Protein AF-A0A969GPU6-F1 (afdb_monomer_lite)

Secondary structure (DSSP, 8-state):
-TTSSHHHHHHHHHHHHHHHHHHTT----PPPPEEEEEEE-GGGHHHHHHHHHHHHHH-TTEEEEEEES-HHHHHHHHHTTSSSEEE--SPPPPTTTTS--PPPTTPPPPSBTTB------------PPPTTS--TT--HHHHHHHHSPPPP--TT-SS-BEEEEE---TT--HHHHHHHHHHHTT-BEEEEE---BTTBPPHHHHHTTSTT--S---HHHHHHHHHHHSEEEEEPPTTSSHHHHHHHHHHHHTT----HHHHHHHHHHHHHTT--SEEEEEEEESTTSSB-SHHHHHHHHHHHHHHHHHTT-EEEEEEEE-SS-SSSS-SHHHHHHHHHHHHTTS--SHHHHHHHHHHHHHHHHHHHHHS-S------HHHHHHHTT-PPPPTTGGGSS--S------------

Sequence (415 aa):
MLRLLRPVYWLVLLCALLTLSACAQAVVATPVPTTIIIAGATSMRPVLLELTEAFSSAHPNVVFSLRGGGSSIGLQRVESGAINLAATTEFAADPAEESGAATRAGTPLPVSPKLVAAPLGLDGIAVIVNAANPTPELSITQLRDIYSGRVLDWPDLDGPVLDKHSTGGVGDCVSLVLAPALAACGAYVPMISGRGLGHTGGTLDKLEAIPGVGTDLGEDRFRATVRDVGCAIVSASADIAPADKRLYAIRDVTSTVDSLDLITASILSKKLAGGLEALVLDVKIGSGAFMKDMAQAEALAEALVGTANAAGCKTTAVISDMNQPLALSLGNALEVAEVMRVLRGETGGPLLDLSVALGGVLRGGHDAVLNGCAAQGGGAGDFLSAVGFDPLPAERRRGQGGGSLQRGLPAVRRR

Structure (mmCIF, N/CA/C/O backbone):
data_AF-A0A969GPU6-F1
#
_entry.id   AF-A0A969GPU6-F1
#
loop_
_atom_site.group_PDB
_atom_site.id
_atom_site.type_symbol
_atom_site.label_atom_id
_atom_site.label_alt_id
_atom_site.label_comp_id
_atom_site.label_asym_id
_atom_site.label_entity_id
_atom_site.label_seq_id
_atom_site.pdbx_PDB_ins_code
_atom_site.Cartn_x
_atom_site.Cartn_y
_atom_site.Cartn_z
_atom_site.occupancy
_atom_site.B_iso_or_equiv
_atom_site.auth_seq_id
_atom_site.auth_comp_id
_atom_site.auth_asym_id
_atom_site.auth_atom_id
_atom_site.pdbx_PDB_model_num
ATOM 1 N N . MET A 1 1 ? -43.643 15.265 102.684 1.00 54.78 1 MET A N 1
ATOM 2 C CA . MET A 1 1 ? -43.946 14.394 101.521 1.00 54.78 1 MET A CA 1
ATOM 3 C C . MET A 1 1 ? -42.965 14.518 100.345 1.00 54.78 1 MET A C 1
ATOM 5 O O . MET A 1 1 ? -42.710 13.501 99.722 1.00 54.78 1 MET A O 1
ATOM 9 N N . LEU A 1 2 ? -42.334 15.670 100.053 1.00 54.97 2 LEU A N 1
ATOM 10 C CA . LEU A 1 2 ? -41.465 15.816 98.860 1.00 54.97 2 LEU A CA 1
ATOM 11 C C . LEU A 1 2 ? -40.066 15.146 98.901 1.00 54.97 2 LEU A C 1
ATOM 13 O O . LEU A 1 2 ? -39.420 15.050 97.861 1.00 54.97 2 LEU A O 1
ATOM 17 N N . ARG A 1 3 ? -39.568 14.664 100.051 1.00 56.31 3 ARG A N 1
ATOM 18 C CA . ARG A 1 3 ? -38.236 14.012 100.132 1.00 56.31 3 ARG A CA 1
ATOM 19 C C . ARG A 1 3 ? -38.222 12.528 99.732 1.00 56.31 3 ARG A C 1
ATOM 21 O O . ARG A 1 3 ? -37.160 12.030 99.386 1.00 56.31 3 ARG A O 1
ATOM 28 N N . LEU A 1 4 ? -39.374 11.851 99.720 1.00 58.56 4 LEU A N 1
ATOM 29 C CA . LEU A 1 4 ? -39.481 10.417 99.395 1.00 58.56 4 LEU A CA 1
ATOM 30 C C . LEU A 1 4 ? -39.713 10.121 97.900 1.00 58.56 4 LEU A C 1
ATOM 32 O O . LEU A 1 4 ? -39.511 8.992 97.473 1.00 58.56 4 LEU A O 1
ATOM 36 N N . LEU A 1 5 ? -40.079 11.122 97.090 1.00 58.00 5 LEU A N 1
ATOM 37 C CA . LEU A 1 5 ? -40.383 10.948 95.656 1.00 58.00 5 LEU A CA 1
ATOM 38 C C . LEU A 1 5 ? -39.184 11.198 94.724 1.00 58.00 5 LEU A C 1
ATOM 40 O O . LEU A 1 5 ? -39.195 10.771 93.573 1.00 58.00 5 LEU A O 1
ATOM 44 N N . ARG A 1 6 ? -38.121 11.849 95.217 1.00 65.62 6 ARG A N 1
ATOM 45 C CA . ARG A 1 6 ? -36.887 12.107 94.452 1.00 65.62 6 ARG A CA 1
ATOM 46 C C . ARG A 1 6 ? -36.186 10.845 93.923 1.00 65.62 6 ARG A C 1
ATOM 48 O O . ARG A 1 6 ? -35.833 10.862 92.748 1.00 65.62 6 ARG A O 1
ATOM 55 N N . PRO A 1 7 ? -35.976 9.767 94.706 1.00 70.88 7 PRO A N 1
ATOM 56 C CA . PRO A 1 7 ? -35.278 8.587 94.191 1.00 70.88 7 PRO A CA 1
ATOM 57 C C . PRO A 1 7 ? -36.091 7.850 93.120 1.00 70.88 7 PRO A C 1
ATOM 59 O O . PRO A 1 7 ? -35.514 7.351 92.161 1.00 70.88 7 PRO A O 1
ATOM 62 N N . VAL A 1 8 ? -37.425 7.856 93.223 1.00 77.31 8 VAL A N 1
ATOM 63 C CA . VAL A 1 8 ? -38.317 7.256 92.217 1.00 77.31 8 VAL A CA 1
ATOM 64 C C . VAL A 1 8 ? -38.250 8.032 90.903 1.00 77.31 8 VAL A C 1
ATOM 66 O O . VAL A 1 8 ? -38.155 7.430 89.840 1.00 77.31 8 VAL A O 1
ATOM 69 N N . TYR A 1 9 ? -38.218 9.366 90.967 1.00 76.75 9 TYR A N 1
ATOM 70 C CA . TYR A 1 9 ? -38.103 10.205 89.774 1.00 76.75 9 TYR A CA 1
ATOM 71 C C . TYR A 1 9 ? -36.776 9.980 89.039 1.00 76.75 9 TYR A C 1
ATOM 73 O O . TYR A 1 9 ? -36.769 9.833 87.822 1.00 76.75 9 TYR A O 1
ATOM 81 N N . TRP A 1 10 ? -35.664 9.878 89.777 1.00 79.50 10 TRP A N 1
ATOM 82 C CA . TRP A 1 10 ? -34.353 9.559 89.201 1.00 79.50 10 TRP A CA 1
ATOM 83 C C . TRP A 1 10 ? -34.292 8.145 88.622 1.00 79.50 10 TRP A C 1
ATOM 85 O O . TRP A 1 10 ? -33.690 7.960 87.570 1.00 79.50 10 TRP A O 1
ATOM 95 N N . LEU A 1 11 ? -34.951 7.168 89.251 1.00 81.12 11 LEU A N 1
ATOM 96 C CA . LEU A 1 11 ? -35.025 5.801 88.736 1.00 81.12 11 LEU A CA 1
ATOM 97 C C . LEU A 1 11 ? -35.820 5.730 87.424 1.00 81.12 11 LEU A C 1
ATOM 99 O O . LEU A 1 11 ? -35.391 5.066 86.485 1.00 81.12 11 LEU A O 1
ATOM 103 N N . VAL A 1 12 ? -36.943 6.449 87.335 1.00 81.75 12 VAL A N 1
ATOM 104 C CA . VAL A 1 12 ? -37.762 6.527 86.114 1.00 81.75 12 VAL A CA 1
ATOM 105 C C . VAL A 1 12 ? -37.008 7.250 84.998 1.00 81.75 12 VAL A C 1
ATOM 107 O O . VAL A 1 12 ? -37.023 6.785 83.863 1.00 81.75 12 VAL A O 1
ATOM 110 N N . LEU A 1 13 ? -36.293 8.335 85.312 1.00 80.81 13 LEU A N 1
ATOM 111 C CA . LEU A 1 13 ? -35.467 9.055 84.337 1.00 80.81 13 LEU A CA 1
ATOM 112 C C . LEU A 1 13 ? -34.299 8.198 83.836 1.00 80.81 13 LEU A C 1
ATOM 114 O O . LEU A 1 13 ? -34.022 8.193 82.641 1.00 80.81 13 LEU A O 1
ATOM 118 N N . LEU A 1 14 ? -33.657 7.435 84.726 1.00 81.19 14 LEU A N 1
ATOM 119 C CA . LEU A 1 14 ? -32.595 6.497 84.368 1.00 81.19 14 LEU A CA 1
ATOM 120 C C . LEU A 1 14 ? -33.134 5.361 83.489 1.00 81.19 14 LEU A C 1
ATOM 122 O O . LEU A 1 14 ? -32.524 5.036 82.477 1.00 81.19 14 LEU A O 1
ATOM 126 N N . CYS A 1 15 ? -34.297 4.797 83.830 1.00 79.25 15 CYS A N 1
ATOM 127 C CA . CYS A 1 15 ? -34.949 3.777 83.009 1.00 79.25 15 CYS A CA 1
ATOM 128 C C . CYS A 1 15 ? -35.332 4.333 81.632 1.00 79.25 15 CYS A C 1
ATOM 130 O O . CYS A 1 15 ? -35.065 3.677 80.632 1.00 79.25 15 CYS A O 1
ATOM 132 N N . ALA A 1 16 ? -35.868 5.556 81.559 1.00 77.19 16 ALA A N 1
ATOM 133 C CA . ALA A 1 16 ? -36.197 6.215 80.296 1.00 77.19 16 ALA A CA 1
ATOM 134 C C . ALA A 1 16 ? -34.945 6.457 79.428 1.00 77.19 16 ALA A C 1
ATOM 136 O O . ALA A 1 16 ? -34.950 6.141 78.237 1.00 77.19 16 ALA A O 1
ATOM 137 N N . LEU A 1 17 ? -33.847 6.936 80.026 1.00 75.00 17 LEU A N 1
ATOM 138 C CA . LEU A 1 17 ? -32.549 7.115 79.359 1.00 75.00 17 LEU A CA 1
ATOM 139 C C . LEU A 1 17 ? -31.959 5.788 78.864 1.00 75.00 17 LEU A C 1
ATOM 141 O O . LEU A 1 17 ? -31.461 5.725 77.741 1.00 75.00 17 LEU A O 1
ATOM 145 N N . LEU A 1 18 ? -32.065 4.718 79.655 1.00 72.50 18 LEU A N 1
ATOM 146 C CA . LEU A 1 18 ? -31.618 3.380 79.264 1.00 72.50 18 LEU A CA 1
ATOM 147 C C . LEU A 1 18 ? -32.473 2.806 78.123 1.00 72.50 18 LEU A C 1
ATOM 149 O O . LEU A 1 18 ? -31.922 2.227 77.190 1.00 72.50 18 LEU A O 1
ATOM 153 N N . THR A 1 19 ? -33.793 3.029 78.126 1.00 66.88 19 THR A N 1
ATOM 154 C CA . THR A 1 19 ? -34.671 2.607 77.018 1.00 66.88 19 THR A CA 1
ATOM 155 C C . THR A 1 19 ? -34.438 3.404 75.732 1.00 66.88 19 THR A C 1
ATOM 157 O O . THR A 1 19 ? -34.480 2.831 74.644 1.00 66.88 19 THR A O 1
ATOM 160 N N . LEU A 1 20 ? -34.120 4.700 75.835 1.00 63.56 20 LEU A N 1
ATOM 161 C CA . LEU A 1 20 ? -33.759 5.543 74.689 1.00 63.56 20 LEU A CA 1
ATOM 162 C C . LEU A 1 20 ? -32.389 5.157 74.111 1.00 63.56 20 LEU A C 1
ATOM 164 O O . LEU A 1 20 ? -32.222 5.139 72.895 1.00 63.56 20 LEU A O 1
ATOM 168 N N . SER A 1 21 ? -31.432 4.778 74.963 1.00 62.47 21 SER A N 1
ATOM 169 C CA . SER A 1 21 ? -30.121 4.288 74.525 1.00 62.47 21 SER A CA 1
ATOM 170 C C . SER A 1 21 ? -30.203 2.899 73.877 1.00 62.47 21 SER A C 1
ATOM 172 O O . SER A 1 21 ? -29.479 2.639 72.918 1.00 62.47 21 SER A O 1
ATOM 174 N N . ALA A 1 22 ? -31.130 2.042 74.324 1.00 56.66 22 ALA A N 1
ATOM 175 C CA . ALA A 1 22 ? -31.370 0.723 73.733 1.00 56.66 22 ALA A CA 1
ATOM 176 C C . ALA A 1 22 ? -32.047 0.779 72.347 1.00 56.66 22 ALA A C 1
ATOM 178 O O . ALA A 1 22 ? -31.863 -0.129 71.541 1.00 56.66 22 ALA A O 1
ATOM 179 N N . CYS A 1 23 ? -32.781 1.851 72.026 1.00 54.00 23 CYS A N 1
ATOM 180 C CA . CYS A 1 23 ? -33.379 2.034 70.696 1.00 54.00 23 CYS A CA 1
ATOM 181 C C . CYS A 1 23 ? -32.392 2.593 69.652 1.00 54.00 23 CYS A C 1
ATOM 183 O O . CYS A 1 23 ? -32.652 2.496 68.455 1.00 54.00 23 CYS A O 1
ATOM 185 N N . ALA A 1 24 ? -31.249 3.146 70.073 1.00 53.59 24 ALA A N 1
ATOM 186 C CA . ALA A 1 24 ? -30.254 3.737 69.172 1.00 53.59 24 ALA A CA 1
ATOM 187 C C . ALA A 1 24 ? -29.328 2.705 68.489 1.00 53.59 24 ALA A C 1
ATOM 189 O O . ALA A 1 24 ? -28.477 3.084 67.688 1.00 53.59 24 ALA A O 1
ATOM 190 N N . GLN A 1 25 ? -29.482 1.409 68.792 1.00 52.16 25 GLN A N 1
ATOM 191 C CA . GLN A 1 25 ? -28.652 0.318 68.260 1.00 52.16 25 GLN A CA 1
ATOM 192 C C . GLN A 1 25 ? -29.407 -0.636 67.323 1.00 52.16 25 GLN A C 1
ATOM 194 O O . GLN A 1 25 ? -29.003 -1.785 67.145 1.00 52.16 25 GLN A O 1
ATOM 199 N N . ALA A 1 26 ? -30.484 -0.180 66.679 1.00 49.28 26 ALA A N 1
ATOM 200 C CA . ALA A 1 26 ? -30.983 -0.883 65.504 1.00 49.28 26 ALA A CA 1
ATOM 201 C C . ALA A 1 26 ? -29.937 -0.746 64.383 1.00 49.28 26 ALA A C 1
ATOM 203 O O . ALA A 1 26 ? -29.921 0.236 63.642 1.00 49.28 26 ALA A O 1
ATOM 204 N N . VAL A 1 27 ? -29.021 -1.715 64.299 1.00 54.84 27 VAL A N 1
ATOM 205 C CA . VAL A 1 27 ? -28.105 -1.871 63.169 1.00 54.84 27 VAL A CA 1
ATOM 206 C C . VAL A 1 27 ? -28.975 -2.138 61.947 1.00 54.84 27 VAL A C 1
ATOM 208 O O . VAL A 1 27 ? -29.460 -3.249 61.742 1.00 54.84 27 VAL A O 1
ATOM 211 N N . VAL A 1 28 ? -29.227 -1.097 61.156 1.00 57.22 28 VAL A N 1
ATOM 212 C CA . VAL A 1 28 ? -29.777 -1.255 59.812 1.00 57.22 28 VAL A CA 1
ATOM 213 C C . VAL A 1 28 ? -28.755 -2.096 59.059 1.00 57.22 28 VAL A C 1
ATOM 215 O O . VAL A 1 28 ? -27.636 -1.640 58.833 1.00 57.22 28 VAL A O 1
ATOM 218 N N . ALA A 1 29 ? -29.095 -3.349 58.754 1.00 55.25 29 ALA A N 1
ATOM 219 C CA . ALA A 1 29 ? -28.234 -4.224 57.974 1.00 55.25 29 ALA A CA 1
ATOM 220 C C . ALA A 1 29 ? -27.911 -3.514 56.654 1.00 55.25 29 ALA A C 1
ATOM 222 O O . ALA A 1 29 ? -28.798 -3.304 55.825 1.00 55.25 29 ALA A O 1
ATOM 223 N N . THR A 1 30 ? -26.661 -3.083 56.478 1.00 57.91 30 THR A N 1
ATOM 224 C CA . THR A 1 30 ? -26.227 -2.501 55.210 1.00 57.91 30 THR A CA 1
ATOM 225 C C . THR A 1 30 ? -26.313 -3.600 54.154 1.00 57.91 30 THR A C 1
ATOM 227 O O . THR A 1 30 ? -25.744 -4.674 54.380 1.00 57.91 30 THR A O 1
ATOM 230 N N . PRO A 1 31 ? -27.035 -3.393 53.039 1.00 64.19 31 PRO A N 1
ATOM 231 C CA . PRO A 1 31 ? -27.153 -4.396 51.989 1.00 64.19 31 PRO A CA 1
ATOM 232 C C . PRO A 1 31 ? -25.768 -4.835 51.508 1.00 64.19 31 PRO A C 1
ATOM 234 O O . PRO A 1 31 ? -24.853 -4.017 51.424 1.00 64.19 31 PRO A O 1
ATOM 237 N N . VAL A 1 32 ? -25.607 -6.123 51.194 1.00 72.56 32 VAL A N 1
ATOM 238 C CA . VAL A 1 32 ? -24.356 -6.629 50.612 1.00 72.56 32 VAL A CA 1
ATOM 239 C C . VAL A 1 32 ? -24.081 -5.855 49.315 1.00 72.56 32 VAL A C 1
ATOM 241 O O . VAL A 1 32 ? -24.987 -5.767 48.478 1.00 72.56 32 VAL A O 1
ATOM 244 N N . PRO A 1 33 ? -22.871 -5.294 49.125 1.00 78.81 33 PRO A N 1
ATOM 245 C CA . PRO A 1 33 ? -22.551 -4.567 47.908 1.00 78.81 33 PRO A CA 1
ATOM 246 C C . PRO A 1 33 ? -22.702 -5.489 46.697 1.00 78.81 33 PRO A C 1
ATOM 248 O O . PRO A 1 33 ? -22.108 -6.566 46.644 1.00 78.81 33 PRO A O 1
ATOM 251 N N . THR A 1 34 ? -23.490 -5.075 45.712 1.00 90.25 34 THR A N 1
ATOM 252 C CA . THR A 1 34 ? -23.614 -5.782 44.437 1.00 90.25 34 THR A CA 1
ATOM 253 C C . THR A 1 34 ? -22.478 -5.338 43.526 1.00 90.25 34 THR A C 1
ATOM 255 O O . THR A 1 34 ? -22.350 -4.151 43.232 1.00 90.25 34 THR A O 1
ATOM 258 N N . THR A 1 35 ? -21.638 -6.273 43.079 1.00 92.00 35 THR A N 1
ATOM 259 C CA . THR A 1 35 ? -20.559 -5.974 42.129 1.00 92.00 35 THR A CA 1
ATOM 260 C C . THR A 1 35 ? -21.007 -6.238 40.695 1.00 92.00 35 THR A C 1
ATOM 262 O O . THR A 1 35 ? -21.427 -7.347 40.377 1.00 92.00 35 THR A O 1
ATOM 265 N N . ILE A 1 36 ? -20.869 -5.237 39.825 1.00 94.56 36 ILE A N 1
ATOM 266 C CA . ILE A 1 36 ? -21.117 -5.340 38.384 1.00 94.56 36 ILE A CA 1
ATOM 267 C C . ILE A 1 36 ? -19.776 -5.260 37.650 1.00 94.56 36 ILE A C 1
ATOM 269 O O . ILE A 1 36 ? -19.045 -4.275 37.752 1.00 94.56 36 ILE A O 1
ATOM 273 N N . ILE A 1 37 ? -19.442 -6.301 36.894 1.00 94.94 37 ILE A N 1
ATOM 274 C CA . ILE A 1 37 ? -18.227 -6.368 36.083 1.00 94.94 37 ILE A CA 1
ATOM 275 C C . ILE A 1 37 ? -18.565 -5.959 34.651 1.00 94.94 37 ILE A C 1
ATOM 277 O O . ILE A 1 37 ? -19.390 -6.600 33.997 1.00 94.94 37 ILE A O 1
ATOM 281 N N . ILE A 1 38 ? -17.887 -4.921 34.163 1.00 94.00 38 ILE A N 1
ATOM 282 C CA . ILE A 1 38 ? -17.974 -4.445 32.782 1.00 94.00 38 ILE A CA 1
ATOM 283 C C . ILE A 1 38 ? -16.643 -4.728 32.092 1.00 94.00 38 ILE A C 1
ATOM 285 O O . ILE A 1 38 ? -15.587 -4.375 32.625 1.00 94.00 38 ILE A O 1
ATOM 289 N N . ALA A 1 39 ? -16.664 -5.345 30.910 1.00 91.69 39 ALA A N 1
ATOM 290 C CA . ALA A 1 39 ? -15.455 -5.506 30.108 1.00 91.69 39 ALA A CA 1
ATOM 291 C C . ALA A 1 39 ? -15.681 -5.282 28.614 1.00 91.69 39 ALA A C 1
ATOM 293 O O . ALA A 1 39 ? -16.775 -5.513 28.114 1.00 91.69 39 ALA A O 1
ATOM 294 N N . GLY A 1 40 ? -14.636 -4.876 27.893 1.00 88.81 40 GLY A N 1
ATOM 295 C CA . GLY A 1 40 ? -14.676 -4.805 26.433 1.00 88.81 40 GLY A CA 1
ATOM 296 C C . GLY A 1 40 ? -13.853 -3.658 25.857 1.00 88.81 40 GLY A C 1
ATOM 297 O O . GLY A 1 40 ? -12.671 -3.516 26.187 1.00 88.81 40 GLY A O 1
ATOM 298 N N . ALA A 1 41 ? -14.475 -2.872 24.979 1.00 85.88 41 ALA A N 1
ATOM 299 C CA . ALA A 1 41 ? -13.888 -1.749 24.260 1.00 85.88 41 ALA A CA 1
ATOM 300 C C . ALA A 1 41 ? -13.157 -0.777 25.199 1.00 85.88 41 ALA A C 1
ATOM 302 O O . ALA A 1 41 ? -13.765 -0.082 26.015 1.00 85.88 41 ALA A O 1
ATOM 303 N N . THR A 1 42 ? -11.831 -0.699 25.064 1.00 83.88 42 THR A N 1
ATOM 304 C CA . THR A 1 42 ? -10.999 0.204 25.874 1.00 83.88 42 THR A CA 1
ATOM 305 C C . THR A 1 42 ? -11.331 1.675 25.599 1.00 83.88 42 THR A C 1
ATOM 307 O O . THR A 1 42 ? -11.258 2.494 26.513 1.00 83.88 42 THR A O 1
ATOM 310 N N . SER A 1 43 ? -11.756 1.996 24.373 1.00 79.50 43 SER A N 1
ATOM 311 C CA . SER A 1 43 ? -12.203 3.331 23.950 1.00 79.50 43 SER A CA 1
ATOM 312 C C . SER A 1 43 ? -13.394 3.854 24.757 1.00 79.50 43 SER A C 1
ATOM 314 O O . SER A 1 43 ? -13.485 5.053 24.989 1.00 79.50 43 SER A O 1
ATOM 316 N N . MET A 1 44 ? -14.263 2.973 25.264 1.00 85.19 44 MET A N 1
ATOM 317 C CA . MET A 1 44 ? -15.424 3.368 26.070 1.00 85.19 44 MET A CA 1
ATOM 318 C C . MET A 1 44 ? -15.085 3.661 27.534 1.00 85.19 44 MET A C 1
ATOM 320 O O . MET A 1 44 ? -15.942 4.134 28.280 1.00 85.19 44 MET A O 1
ATOM 324 N N . ARG A 1 45 ? -13.855 3.380 27.984 1.00 86.19 45 ARG A N 1
ATOM 325 C CA . ARG A 1 45 ? -13.473 3.504 29.398 1.00 86.19 45 ARG A CA 1
ATOM 326 C C . ARG A 1 45 ? -13.754 4.892 30.002 1.00 86.19 45 ARG A C 1
ATOM 328 O O . ARG A 1 45 ? -14.257 4.896 31.122 1.00 86.19 45 ARG A O 1
ATOM 335 N N . PRO A 1 46 ? -13.472 6.033 29.340 1.00 86.06 46 PRO A N 1
ATOM 336 C CA . PRO A 1 46 ? -13.752 7.352 29.913 1.00 86.06 46 PRO A CA 1
ATOM 337 C C . PRO A 1 46 ? -15.242 7.555 30.207 1.00 86.06 46 PRO A C 1
ATOM 339 O O . PRO A 1 46 ? -15.608 7.896 31.326 1.00 86.06 46 PRO A O 1
ATOM 342 N N . VAL A 1 47 ? -16.103 7.227 29.240 1.00 86.69 47 VAL A N 1
ATOM 343 C CA . VAL A 1 47 ? -17.563 7.339 29.381 1.00 86.69 47 VAL A CA 1
ATOM 344 C C . VAL A 1 47 ? -18.081 6.388 30.460 1.00 86.69 47 VAL A C 1
ATOM 346 O O . VAL A 1 47 ? -18.911 6.758 31.285 1.00 86.69 47 VAL A O 1
ATOM 349 N N . LEU A 1 48 ? -17.568 5.155 30.497 1.00 90.62 48 LEU A N 1
ATOM 350 C CA . LEU A 1 48 ? -17.958 4.179 31.513 1.00 90.62 48 LEU A CA 1
ATOM 351 C C . LEU A 1 48 ? -17.553 4.613 32.920 1.00 90.62 48 LEU A C 1
ATOM 353 O O . LEU A 1 48 ? -18.299 4.338 33.854 1.00 90.62 48 LEU A O 1
ATOM 357 N N . LEU A 1 49 ? -16.408 5.276 33.095 1.00 91.94 49 LEU A N 1
ATOM 358 C CA . LEU A 1 49 ? -16.012 5.816 34.396 1.00 91.94 49 LEU A CA 1
ATOM 359 C C . LEU A 1 49 ? -17.037 6.840 34.889 1.00 91.94 49 LEU A C 1
ATOM 361 O O . LEU A 1 49 ? -17.556 6.669 35.986 1.00 91.94 49 LEU A O 1
ATOM 365 N N . GLU A 1 50 ? -17.406 7.814 34.056 1.00 91.38 50 GLU A N 1
ATOM 366 C CA . GLU A 1 50 ? -18.402 8.831 34.421 1.00 91.38 50 GLU A CA 1
ATOM 367 C C . GLU A 1 50 ? -19.778 8.218 34.722 1.00 91.38 50 GLU A C 1
ATOM 369 O O . GLU A 1 50 ? -20.400 8.532 35.738 1.00 91.38 50 GLU A O 1
ATOM 374 N N . LEU A 1 51 ? -20.247 7.291 33.878 1.00 90.81 51 LEU A N 1
ATOM 375 C CA . LEU A 1 51 ? -21.540 6.628 34.069 1.00 90.81 51 LEU A CA 1
ATOM 376 C C . LEU A 1 51 ? -21.574 5.778 35.342 1.00 90.81 51 LEU A C 1
ATOM 378 O O . LEU A 1 51 ? -22.554 5.811 36.088 1.00 90.81 51 LEU A O 1
ATOM 382 N N . THR A 1 52 ? -20.516 5.004 35.590 1.00 93.31 52 THR A N 1
ATOM 383 C CA . THR A 1 52 ? -20.445 4.142 36.776 1.00 93.31 52 THR A CA 1
ATOM 384 C C . THR A 1 52 ? -20.290 4.952 38.057 1.00 93.31 52 THR A C 1
ATOM 386 O O . THR A 1 52 ? -20.924 4.613 39.053 1.00 93.31 52 THR A O 1
ATOM 389 N N . GLU A 1 53 ? -19.546 6.059 38.032 1.00 92.44 53 GLU A N 1
ATOM 390 C CA . GLU A 1 53 ? -19.432 6.988 39.159 1.00 92.44 53 GLU A CA 1
ATOM 391 C C . GLU A 1 53 ? -20.772 7.665 39.482 1.00 92.44 53 GLU A C 1
ATOM 393 O O . GLU A 1 53 ? -21.206 7.667 40.640 1.00 92.44 53 GLU A O 1
ATOM 398 N N . ALA A 1 54 ? -21.472 8.175 38.464 1.00 92.56 54 ALA A N 1
ATOM 399 C CA . ALA A 1 54 ? -22.794 8.773 38.630 1.00 92.56 54 ALA A CA 1
ATOM 400 C C . ALA A 1 54 ? -23.807 7.761 39.192 1.00 92.56 54 ALA A C 1
ATOM 402 O O . ALA A 1 54 ? -24.562 8.075 40.116 1.00 92.56 54 ALA A O 1
ATOM 403 N N . PHE A 1 55 ? -23.790 6.523 38.686 1.00 93.00 55 PHE A N 1
ATOM 404 C CA . PHE A 1 55 ? -24.684 5.469 39.158 1.00 93.00 55 PHE A CA 1
ATOM 405 C C . PHE A 1 55 ? -24.366 5.044 40.594 1.00 93.00 55 PHE A C 1
ATOM 407 O O . PHE A 1 55 ? -25.273 4.968 41.419 1.00 93.00 55 PHE A O 1
ATOM 414 N N . SER A 1 56 ? -23.094 4.805 40.926 1.00 91.81 56 SER A N 1
ATOM 415 C CA . SER A 1 56 ? -22.681 4.452 42.291 1.00 91.81 56 SER A CA 1
ATOM 416 C C . SER A 1 56 ? -22.967 5.572 43.296 1.00 91.81 56 SER A C 1
ATOM 418 O O . SER A 1 56 ? -23.292 5.283 44.445 1.00 91.81 56 SER A O 1
ATOM 420 N N . SER A 1 57 ? -22.928 6.840 42.873 1.00 91.25 57 SER A N 1
ATOM 421 C CA . SER A 1 57 ? -23.309 7.978 43.722 1.00 91.25 57 SER A CA 1
ATOM 422 C C . SER A 1 57 ? -24.800 7.963 44.082 1.00 91.25 57 SER A C 1
ATOM 424 O O . SER A 1 57 ? -25.165 8.234 45.225 1.00 91.25 57 SER A O 1
ATOM 426 N N . ALA A 1 58 ? -25.668 7.604 43.130 1.00 92.06 58 ALA A N 1
ATOM 427 C CA . ALA A 1 58 ? -27.104 7.433 43.370 1.00 92.06 58 ALA A CA 1
ATOM 428 C C . ALA A 1 58 ? -27.441 6.100 44.070 1.00 92.06 58 ALA A C 1
ATOM 430 O O . ALA A 1 58 ? -28.471 5.983 44.740 1.00 92.06 58 ALA A O 1
ATOM 431 N N . HIS A 1 59 ? -26.568 5.098 43.937 1.00 92.38 59 HIS A N 1
ATOM 432 C CA . HIS A 1 59 ? -26.757 3.740 44.439 1.00 92.38 59 HIS A CA 1
ATOM 433 C C . HIS A 1 59 ? -25.502 3.230 45.176 1.00 92.38 59 HIS A C 1
ATOM 435 O O . HIS A 1 59 ? -24.764 2.404 44.635 1.00 92.38 59 HIS A O 1
ATOM 441 N N . PRO A 1 60 ? -25.289 3.630 46.448 1.00 87.75 60 PRO A N 1
ATOM 442 C CA . PRO A 1 60 ? -24.054 3.336 47.192 1.00 87.75 60 PRO A CA 1
ATOM 443 C C . PRO A 1 60 ? -23.754 1.845 47.405 1.00 87.75 60 PRO A C 1
ATOM 445 O O . PRO A 1 60 ? -22.623 1.471 47.698 1.00 87.75 60 PRO A O 1
ATOM 448 N N . ASN A 1 61 ? -24.764 0.981 47.260 1.00 90.50 61 ASN A N 1
ATOM 449 C CA . ASN A 1 61 ? -24.619 -0.470 47.390 1.00 90.50 61 ASN A CA 1
ATOM 450 C C . ASN A 1 61 ? -24.209 -1.158 46.076 1.00 90.50 61 ASN A C 1
ATOM 452 O O . ASN A 1 61 ? -24.163 -2.385 46.036 1.00 90.50 61 ASN A O 1
ATOM 456 N N . VAL A 1 62 ? -23.950 -0.415 44.997 1.00 92.75 62 VAL A N 1
ATOM 457 C CA . VAL A 1 62 ? -23.522 -0.968 43.705 1.00 92.75 62 VAL A CA 1
ATOM 458 C C . VAL A 1 62 ? -22.097 -0.523 43.405 1.00 92.75 62 VAL A C 1
ATOM 460 O O . VAL A 1 62 ? -21.794 0.669 43.375 1.00 92.75 62 VAL A O 1
ATOM 463 N N . VAL A 1 63 ? -21.220 -1.497 43.163 1.00 91.00 63 VAL A N 1
ATOM 464 C CA . VAL A 1 63 ? -19.796 -1.287 42.881 1.00 91.00 63 VAL A CA 1
ATOM 465 C C . VAL A 1 63 ? -19.474 -1.814 41.489 1.00 91.00 63 VAL A C 1
ATOM 467 O O . VAL A 1 63 ? -19.848 -2.935 41.148 1.00 91.00 63 VAL A O 1
ATOM 470 N N . PHE A 1 64 ? -18.739 -1.042 40.692 1.00 94.19 64 PHE A N 1
ATOM 471 C CA . PHE A 1 64 ? -18.351 -1.440 39.338 1.00 94.19 64 PHE A CA 1
ATOM 472 C C . PHE A 1 64 ? -16.887 -1.884 39.251 1.00 94.19 64 PHE A C 1
ATOM 474 O O . PHE A 1 64 ? -16.006 -1.326 39.901 1.00 94.19 64 PHE A O 1
ATOM 481 N N . SER A 1 65 ? -16.613 -2.876 38.401 1.00 93.44 65 SER A N 1
ATOM 482 C CA . SER A 1 65 ? -15.260 -3.292 38.017 1.00 93.44 65 SER A CA 1
ATOM 483 C C . SER A 1 65 ? -15.105 -3.187 36.502 1.00 93.44 65 SER A C 1
ATOM 485 O O . SER A 1 65 ? -15.698 -3.973 35.766 1.00 93.44 65 SER A O 1
ATOM 487 N N . LEU A 1 66 ? -14.307 -2.221 36.038 1.00 92.88 66 LEU A N 1
ATOM 488 C CA . LEU A 1 66 ? -14.057 -1.982 34.613 1.00 92.88 66 LEU A CA 1
ATOM 489 C C . LEU A 1 66 ? -12.797 -2.717 34.137 1.00 92.88 66 LEU A C 1
ATOM 491 O O . LEU A 1 66 ? -11.705 -2.510 34.675 1.00 92.88 66 LEU A O 1
ATOM 495 N N . ARG A 1 67 ? -12.921 -3.535 33.089 1.00 90.19 67 ARG A N 1
ATOM 496 C CA . ARG A 1 67 ? -11.818 -4.304 32.488 1.00 90.19 67 ARG A CA 1
ATOM 497 C C . ARG A 1 67 ? -11.696 -4.001 30.991 1.00 90.19 67 ARG A C 1
ATOM 499 O O . ARG A 1 67 ? -12.684 -3.994 30.270 1.00 90.19 67 ARG A O 1
ATOM 506 N N . GLY A 1 68 ? -10.480 -3.761 30.508 1.00 82.25 68 GLY A N 1
ATOM 507 C CA . GLY A 1 68 ? -10.226 -3.658 29.065 1.00 82.25 68 GLY A CA 1
ATOM 508 C C . GLY A 1 68 ? -10.205 -5.031 28.383 1.00 82.25 68 GLY A C 1
ATOM 509 O O . GLY A 1 68 ? -10.320 -6.070 29.043 1.00 82.25 68 GLY A O 1
ATOM 510 N N . GLY A 1 69 ? -10.014 -5.035 27.065 1.00 78.25 69 GLY A N 1
ATOM 511 C CA . GLY A 1 69 ? -9.836 -6.266 26.287 1.00 78.25 69 GLY A CA 1
ATOM 512 C C . GLY A 1 69 ? -10.324 -6.203 24.840 1.00 78.25 69 GLY A C 1
ATOM 513 O O . GLY A 1 69 ? -10.039 -7.125 24.094 1.00 78.25 69 GLY A O 1
ATOM 514 N N . GLY A 1 70 ? -11.020 -5.139 24.432 1.00 79.56 70 GLY A N 1
ATOM 515 C CA . GLY A 1 70 ? -11.593 -5.013 23.085 1.00 79.56 70 GLY A CA 1
ATOM 516 C C . GLY A 1 70 ? -13.039 -5.514 22.999 1.00 79.56 70 GLY A C 1
ATOM 517 O O . GLY A 1 70 ? -13.471 -6.326 23.821 1.00 79.56 70 GLY A O 1
ATOM 518 N N . SER A 1 71 ? -13.793 -4.990 22.028 1.00 79.44 71 SER A N 1
ATOM 519 C CA . SER A 1 71 ? -15.239 -5.213 21.856 1.00 79.44 71 SER A CA 1
ATOM 520 C C . SER A 1 71 ? -15.595 -6.697 21.750 1.00 79.44 71 SER A C 1
ATOM 522 O O . SER A 1 71 ? -16.394 -7.194 22.544 1.00 79.44 71 SER A O 1
ATOM 524 N N . SER A 1 72 ? -14.915 -7.439 20.873 1.00 77.25 72 SER A N 1
ATOM 525 C CA . SER A 1 72 ? -15.194 -8.860 20.630 1.00 77.25 72 SER A CA 1
ATOM 526 C C . SER A 1 72 ? -14.903 -9.741 21.859 1.00 77.25 72 SER A C 1
ATOM 528 O O . SER A 1 72 ? -15.684 -10.634 22.189 1.00 77.25 72 SER A O 1
ATOM 530 N N . ILE A 1 73 ? -13.834 -9.447 22.617 1.00 78.00 73 ILE A N 1
ATOM 531 C CA . ILE A 1 73 ? -13.538 -10.143 23.887 1.00 78.00 73 ILE A CA 1
ATOM 532 C C . ILE A 1 73 ? -14.605 -9.825 24.945 1.00 78.00 73 ILE A C 1
ATOM 534 O O . ILE A 1 73 ? -14.980 -10.699 25.730 1.00 78.00 73 ILE A O 1
ATOM 538 N N . GLY A 1 74 ? -15.093 -8.582 24.985 1.00 85.12 74 GLY A N 1
ATOM 539 C CA . GLY A 1 74 ? -16.201 -8.179 25.850 1.00 85.12 74 GLY A CA 1
ATOM 540 C C . GLY A 1 74 ? -17.470 -8.977 25.553 1.00 85.12 74 GLY A C 1
ATOM 541 O O . GLY A 1 74 ? -18.034 -9.581 26.466 1.00 85.12 74 GLY A O 1
ATOM 542 N N . LEU A 1 75 ? -17.860 -9.044 24.276 1.00 85.12 75 LEU A N 1
ATOM 543 C CA . LEU A 1 75 ? -19.021 -9.803 23.804 1.00 85.12 75 LEU A CA 1
ATOM 544 C C . LEU A 1 75 ? -18.922 -11.289 24.180 1.00 85.12 75 LEU A C 1
ATOM 546 O O . LEU A 1 75 ? -19.800 -11.814 24.860 1.00 85.12 75 LEU A O 1
ATOM 550 N N . GLN A 1 76 ? -17.801 -11.946 23.875 1.00 82.44 76 GLN A N 1
ATOM 551 C CA . GLN A 1 76 ? -17.596 -13.356 24.226 1.00 82.44 76 GLN A CA 1
ATOM 552 C C . GLN A 1 76 ? -17.709 -13.618 25.743 1.00 82.44 76 GLN A C 1
ATOM 554 O O . GLN A 1 76 ? -18.232 -14.642 26.198 1.00 82.44 76 GLN A O 1
ATOM 559 N N . ARG A 1 77 ? -17.209 -12.690 26.567 1.00 88.12 77 ARG A N 1
ATOM 560 C CA . ARG A 1 77 ? -17.244 -12.816 28.030 1.00 88.12 77 ARG A CA 1
ATOM 561 C C . ARG A 1 77 ? -18.636 -12.600 28.612 1.00 88.12 77 ARG A C 1
ATOM 563 O O . ARG A 1 77 ? -18.964 -13.263 29.594 1.00 88.12 77 ARG A O 1
ATOM 570 N N . VAL A 1 78 ? -19.440 -11.694 28.051 1.00 89.88 78 VAL A N 1
ATOM 571 C CA . VAL A 1 78 ? -20.819 -11.506 28.528 1.00 89.88 78 VAL A CA 1
ATOM 572 C C . VAL A 1 78 ? -21.705 -12.672 28.088 1.00 89.88 78 VAL A C 1
ATOM 574 O O . VAL A 1 78 ? -22.505 -13.151 28.884 1.00 89.88 78 VAL A O 1
ATOM 577 N N . GLU A 1 79 ? -21.490 -13.228 26.890 1.00 85.62 79 GLU A N 1
ATOM 578 C CA . GLU A 1 79 ? -22.225 -14.413 26.420 1.00 85.62 79 GLU A CA 1
ATOM 579 C C . GLU A 1 79 ? -21.947 -15.667 27.251 1.00 85.62 79 GLU A C 1
ATOM 581 O O . GLU A 1 79 ? -22.851 -16.463 27.508 1.00 85.62 79 GLU A O 1
ATOM 586 N N . SER A 1 80 ? -20.704 -15.834 27.706 1.00 88.38 80 SER A N 1
ATOM 587 C CA . SER A 1 80 ? -20.314 -16.929 28.603 1.00 88.38 80 SER A CA 1
ATOM 588 C C . SER A 1 80 ? -20.709 -16.700 30.068 1.00 88.38 80 SER A C 1
ATOM 590 O O . SER A 1 80 ? -20.505 -17.587 30.896 1.00 88.38 80 SER A O 1
ATOM 592 N N . GLY A 1 81 ? -21.267 -15.532 30.410 1.00 89.44 81 GLY A N 1
ATOM 593 C CA . GLY A 1 81 ? -21.632 -15.162 31.781 1.00 89.44 81 GLY A CA 1
ATOM 594 C C . GLY A 1 81 ? -20.440 -14.847 32.693 1.00 89.44 81 GLY A C 1
ATOM 595 O O . GLY A 1 81 ? -20.604 -14.755 33.907 1.00 89.44 81 GLY A O 1
ATOM 596 N N . ALA A 1 82 ? -19.235 -14.678 32.137 1.00 90.38 82 ALA A N 1
ATOM 597 C CA . ALA A 1 82 ? -18.025 -14.354 32.898 1.00 90.38 82 ALA A CA 1
ATOM 598 C C . ALA A 1 82 ? -17.989 -12.893 33.391 1.00 90.38 82 ALA A C 1
ATOM 600 O O . ALA A 1 82 ? -17.213 -12.555 34.288 1.00 90.38 82 ALA A O 1
ATOM 601 N N . ILE A 1 83 ? -18.800 -12.022 32.787 1.00 93.62 83 ILE A N 1
ATOM 602 C CA . ILE A 1 83 ? -19.005 -10.618 33.165 1.00 93.62 83 ILE A CA 1
ATOM 603 C C . ILE A 1 83 ? -20.496 -10.275 33.081 1.00 93.62 83 ILE A C 1
ATOM 605 O O . ILE A 1 83 ? -21.274 -11.018 32.488 1.00 93.62 83 ILE A O 1
ATOM 609 N N . ASN A 1 84 ? -20.888 -9.132 33.644 1.00 93.50 84 ASN A N 1
ATOM 610 C CA . ASN A 1 84 ? -22.281 -8.690 33.653 1.00 93.50 84 ASN A CA 1
ATOM 611 C C . ASN A 1 84 ? -22.639 -7.854 32.421 1.00 93.50 84 ASN A C 1
ATOM 613 O O . ASN A 1 84 ? -23.741 -7.988 31.902 1.00 93.50 84 ASN A O 1
ATOM 617 N N . LEU A 1 85 ? -21.728 -6.983 31.975 1.00 92.56 85 LEU A N 1
ATOM 618 C CA . LEU A 1 85 ? -21.952 -6.066 30.857 1.00 92.56 85 LEU A CA 1
ATOM 619 C C . LEU A 1 85 ? -20.748 -6.074 29.913 1.00 92.56 85 LEU A C 1
ATOM 621 O O . LEU A 1 85 ? -19.601 -6.011 30.362 1.00 92.56 85 LEU A O 1
ATOM 625 N N . ALA A 1 86 ? -21.011 -6.096 28.608 1.00 90.44 86 ALA A N 1
ATOM 626 C CA . ALA A 1 86 ? -19.994 -5.857 27.593 1.00 90.44 86 ALA A CA 1
ATOM 627 C C . ALA A 1 86 ? -20.042 -4.403 27.118 1.00 90.44 86 ALA A C 1
ATOM 629 O O . ALA A 1 86 ? -21.108 -3.889 26.789 1.00 90.44 86 ALA A O 1
ATOM 630 N N . ALA A 1 87 ? -18.880 -3.759 27.055 1.00 89.44 87 ALA A N 1
ATOM 631 C CA . ALA A 1 87 ? -18.709 -2.487 26.366 1.00 89.44 87 ALA A CA 1
ATOM 632 C C . ALA A 1 87 ? -18.263 -2.762 24.927 1.00 89.44 87 ALA A C 1
ATOM 634 O O . ALA A 1 87 ? -17.236 -3.413 24.727 1.00 89.44 87 ALA A O 1
ATOM 635 N N . THR A 1 88 ? -19.015 -2.292 23.935 1.00 82.88 88 THR A N 1
ATOM 636 C CA . THR A 1 88 ? -18.722 -2.530 22.519 1.00 82.88 88 THR A CA 1
ATOM 637 C C . THR A 1 88 ? -18.904 -1.258 21.699 1.00 82.88 88 THR A C 1
ATOM 639 O O . THR A 1 88 ? -19.853 -0.509 21.911 1.00 82.88 88 THR A O 1
ATOM 642 N N . THR A 1 89 ? -17.984 -1.040 20.762 1.00 74.88 89 THR A N 1
ATOM 643 C CA . THR A 1 89 ? -18.100 -0.053 19.675 1.00 74.88 89 THR A CA 1
ATOM 644 C C . THR A 1 89 ? -18.4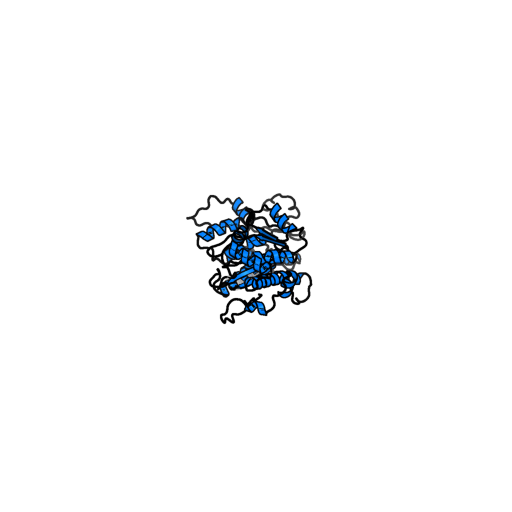76 -0.708 18.341 1.00 74.88 89 THR A C 1
ATOM 646 O O . THR A 1 89 ? -18.557 -0.033 17.322 1.00 74.88 89 THR A O 1
ATOM 649 N N . GLU A 1 90 ? -18.668 -2.030 18.324 1.00 65.50 90 GLU A N 1
ATOM 650 C CA . GLU A 1 90 ? -19.166 -2.765 17.162 1.00 65.50 90 GLU A CA 1
ATOM 651 C C . GLU A 1 90 ? -20.698 -2.664 17.148 1.00 65.50 90 GLU A C 1
ATOM 653 O O . GLU A 1 90 ? -21.356 -3.025 18.130 1.00 65.50 90 GLU A O 1
ATOM 658 N N . PHE A 1 91 ? -21.271 -2.167 16.049 1.00 57.81 91 PHE A N 1
ATOM 659 C CA . PHE A 1 91 ? -22.703 -2.306 15.795 1.00 57.81 91 PHE A CA 1
ATOM 660 C C . PHE A 1 91 ? -22.988 -3.777 15.488 1.00 57.81 91 PHE A C 1
ATOM 662 O O . PHE A 1 91 ? -22.331 -4.368 14.632 1.00 57.81 91 PHE A O 1
ATOM 669 N N . ALA A 1 92 ? -23.960 -4.378 16.176 1.00 46.38 92 ALA A N 1
ATOM 670 C CA . ALA A 1 92 ? -24.500 -5.650 15.718 1.00 46.38 92 ALA A CA 1
ATOM 671 C C . ALA A 1 92 ? -25.157 -5.406 14.356 1.00 46.38 92 ALA A C 1
ATOM 673 O O . ALA A 1 92 ? -26.081 -4.597 14.273 1.00 46.38 92 ALA A O 1
ATOM 674 N N . ALA A 1 93 ? -24.650 -6.064 13.313 1.00 41.44 93 ALA A N 1
ATOM 675 C CA . ALA A 1 93 ? -25.320 -6.109 12.022 1.00 41.44 93 ALA A CA 1
ATOM 676 C C . ALA A 1 93 ? -26.738 -6.653 12.234 1.00 41.44 93 ALA A C 1
ATOM 678 O O . ALA A 1 93 ? -26.924 -7.651 12.940 1.00 41.44 93 ALA A O 1
ATOM 679 N N . ASP A 1 94 ? -27.734 -5.987 11.657 1.00 40.22 94 ASP A N 1
ATOM 680 C CA . ASP A 1 94 ? -29.094 -6.511 11.648 1.00 40.22 94 ASP A CA 1
ATOM 681 C C . ASP A 1 94 ? -29.090 -7.818 10.829 1.00 40.22 94 ASP A C 1
ATOM 683 O O . ASP A 1 94 ? -28.622 -7.814 9.688 1.00 40.22 94 ASP A O 1
ATOM 687 N N . PRO A 1 95 ? -29.618 -8.949 11.336 1.00 41.44 95 PRO A N 1
ATOM 688 C CA . PRO A 1 95 ? -29.850 -10.117 10.490 1.00 41.44 95 PRO A CA 1
ATOM 689 C C . PRO A 1 95 ? -30.740 -9.809 9.265 1.00 41.44 95 PRO A C 1
ATOM 691 O O . PRO A 1 95 ? -30.781 -10.614 8.338 1.00 41.44 95 PRO A O 1
ATOM 694 N N . ALA A 1 96 ? -31.455 -8.674 9.252 1.00 41.53 96 ALA A N 1
ATOM 695 C CA . ALA A 1 96 ? -32.257 -8.182 8.131 1.00 41.53 96 ALA A CA 1
ATOM 696 C C . ALA A 1 96 ? -31.551 -7.144 7.220 1.00 41.53 96 ALA A C 1
ATOM 698 O O . ALA A 1 96 ? -32.149 -6.699 6.236 1.00 41.53 96 ALA A O 1
ATOM 699 N N . GLU A 1 97 ? -30.289 -6.774 7.474 1.00 40.47 97 GLU A N 1
ATOM 700 C CA . GLU A 1 97 ? -29.540 -5.775 6.681 1.00 40.47 97 GLU A CA 1
ATOM 701 C C . GLU A 1 97 ? -28.986 -6.292 5.333 1.00 40.47 97 GLU A C 1
ATOM 703 O O . GLU A 1 97 ? -28.137 -5.651 4.719 1.00 40.47 97 GLU A O 1
ATOM 708 N N . GLU A 1 98 ? -29.529 -7.388 4.789 1.00 36.66 98 GLU A N 1
ATOM 709 C CA . GLU A 1 98 ? -29.419 -7.690 3.349 1.00 36.66 98 GLU A CA 1
ATOM 710 C C . GLU A 1 98 ? -30.371 -6.833 2.487 1.00 36.66 98 GLU A C 1
ATOM 712 O O . GLU A 1 98 ? -30.210 -6.763 1.268 1.00 36.66 98 GLU A O 1
ATOM 717 N N . SER A 1 99 ? -31.343 -6.127 3.079 1.00 31.22 99 SER A N 1
ATOM 718 C CA . SER A 1 99 ? -32.237 -5.237 2.326 1.00 31.22 99 SER A CA 1
ATOM 719 C C . SER A 1 99 ? -32.360 -3.868 2.989 1.00 31.22 99 SER A C 1
ATOM 721 O O . SER A 1 99 ? -32.983 -3.722 4.037 1.00 31.22 99 SER A O 1
ATOM 723 N N . GLY A 1 100 ? -31.748 -2.858 2.368 1.00 34.69 100 GLY A N 1
ATOM 724 C CA . GLY A 1 100 ? -31.584 -1.517 2.918 1.00 34.69 100 GLY A CA 1
ATOM 725 C C . GLY A 1 100 ? -32.853 -0.875 3.490 1.00 34.69 100 GLY A C 1
ATOM 726 O O . GLY A 1 100 ? -33.785 -0.539 2.763 1.00 34.69 100 GLY A O 1
ATOM 727 N N . ALA A 1 101 ? -32.821 -0.596 4.790 1.00 29.06 101 ALA A N 1
ATOM 728 C CA . ALA A 1 101 ? -33.572 0.475 5.430 1.00 29.06 101 ALA A CA 1
ATOM 729 C C . ALA A 1 101 ? -32.876 0.845 6.746 1.00 29.06 101 ALA A C 1
ATOM 731 O O . ALA A 1 101 ? -32.743 0.015 7.637 1.00 29.06 101 ALA A O 1
ATOM 732 N N . ALA A 1 102 ? -32.449 2.104 6.873 1.00 33.47 102 ALA A N 1
ATOM 733 C CA . ALA A 1 102 ? -31.842 2.630 8.091 1.00 33.47 102 ALA A CA 1
ATOM 734 C C . ALA A 1 102 ? -32.770 2.416 9.300 1.00 33.47 102 ALA A C 1
ATOM 736 O O . ALA A 1 102 ? -33.886 2.948 9.345 1.00 33.47 102 ALA A O 1
ATOM 737 N N . THR A 1 103 ? -32.307 1.660 10.294 1.00 37.69 103 THR A N 1
ATOM 738 C CA . THR A 1 103 ? -33.013 1.494 11.566 1.00 37.69 103 THR A CA 1
ATOM 739 C C . THR A 1 103 ? -33.200 2.845 12.254 1.00 37.69 103 THR A C 1
ATOM 741 O O . THR A 1 103 ? -32.270 3.646 12.364 1.00 37.69 103 THR A O 1
ATOM 744 N N . ARG A 1 104 ? -34.417 3.110 12.748 1.00 38.12 104 ARG A N 1
ATOM 745 C CA . ARG A 1 104 ? -34.707 4.291 13.573 1.00 38.12 104 ARG A CA 1
ATOM 746 C C . ARG A 1 104 ? -33.835 4.268 14.831 1.00 38.12 104 ARG A C 1
ATOM 748 O O . ARG A 1 104 ? -33.800 3.268 15.549 1.00 38.12 104 ARG A O 1
ATOM 755 N N . ALA A 1 105 ? -33.180 5.395 15.107 1.00 37.47 105 ALA A N 1
ATOM 756 C CA . ALA A 1 105 ? -32.419 5.616 16.330 1.00 37.47 105 ALA A CA 1
ATOM 757 C C . ALA A 1 105 ? -33.285 5.314 17.570 1.00 37.47 105 ALA A C 1
ATOM 759 O O . ALA A 1 105 ? -34.364 5.886 17.724 1.00 37.47 105 ALA A O 1
ATOM 760 N N . GLY A 1 106 ? -32.807 4.414 18.437 1.00 39.00 106 GLY A N 1
ATOM 761 C CA . GLY A 1 106 ? -33.433 4.104 19.730 1.00 39.00 106 GLY A CA 1
ATOM 762 C C . GLY A 1 106 ? -34.033 2.702 19.883 1.00 39.00 106 GLY A C 1
ATOM 763 O O . GLY A 1 106 ? -34.567 2.403 20.949 1.00 39.00 106 GLY A O 1
ATOM 764 N N . THR A 1 107 ? -33.939 1.830 18.876 1.00 40.66 107 THR A N 1
ATOM 765 C CA . THR A 1 107 ? -34.384 0.427 18.997 1.00 40.66 107 THR A CA 1
ATOM 766 C C . THR A 1 107 ? -33.217 -0.466 19.456 1.00 40.66 107 THR A C 1
ATOM 768 O O . THR A 1 107 ? -32.154 -0.392 18.842 1.00 40.66 107 THR A O 1
ATOM 771 N N . PRO A 1 108 ? -33.360 -1.295 20.512 1.00 45.28 108 PRO A N 1
ATOM 772 C CA . PRO A 1 108 ? -32.327 -2.254 20.915 1.00 45.28 108 PRO A CA 1
ATOM 773 C C . PRO A 1 108 ? -32.046 -3.258 19.789 1.00 45.28 108 PRO A C 1
ATOM 775 O O . PRO A 1 108 ? -32.946 -4.001 19.398 1.00 45.28 108 PRO A O 1
ATOM 778 N N . LEU A 1 109 ? -30.815 -3.286 19.271 1.00 50.91 109 LEU A N 1
ATOM 779 C CA . LEU A 1 109 ? -30.380 -4.291 18.297 1.00 50.91 109 LEU A CA 1
ATOM 780 C C . LEU A 1 109 ? -30.034 -5.595 19.042 1.00 50.91 109 LEU A C 1
ATOM 782 O O . LEU A 1 109 ? -29.214 -5.567 19.966 1.00 50.91 109 LEU A O 1
ATOM 786 N N . PRO A 1 110 ? -30.647 -6.742 18.715 1.00 50.09 110 PRO A N 1
ATOM 787 C CA . PRO A 1 110 ? -30.268 -8.007 19.329 1.00 50.09 110 PRO A CA 1
ATOM 788 C C . PRO A 1 110 ? -28.905 -8.464 18.785 1.00 50.09 110 PRO A C 1
ATOM 790 O O . PRO A 1 110 ? -28.776 -8.757 17.604 1.00 50.09 110 PRO A O 1
ATOM 793 N N . VAL A 1 111 ? -27.890 -8.552 19.653 1.00 56.12 111 VAL A N 1
ATOM 794 C CA . VAL A 1 111 ? -26.559 -9.099 19.295 1.00 56.12 111 VAL A CA 1
ATOM 795 C C . VAL A 1 111 ? -26.591 -10.634 19.260 1.00 56.12 111 VAL A C 1
ATOM 797 O O . VAL A 1 111 ? -25.893 -11.268 18.479 1.00 56.12 111 VAL A O 1
ATOM 800 N N . SER A 1 112 ? -27.441 -11.240 20.097 1.00 63.19 112 SER A N 1
ATOM 801 C CA . SER A 1 112 ? -27.783 -12.667 20.117 1.00 63.19 112 SER A CA 1
ATOM 802 C C . SER A 1 112 ? -29.114 -12.848 20.873 1.00 63.19 112 SER A C 1
ATOM 804 O O . SER A 1 112 ? -29.510 -11.943 21.611 1.00 63.19 112 SER A O 1
ATOM 806 N N . PRO A 1 113 ? -29.835 -13.985 20.774 1.00 61.56 113 PRO A N 1
ATOM 807 C CA . PRO A 1 113 ? -31.114 -14.170 21.481 1.00 61.56 113 PRO A CA 1
ATOM 808 C C . PRO A 1 113 ? -31.003 -14.126 23.018 1.00 61.56 113 PRO A C 1
ATOM 810 O O . PRO A 1 113 ? -32.022 -14.132 23.705 1.00 61.56 113 PRO A O 1
ATOM 813 N N . LYS A 1 114 ? -29.780 -14.106 23.569 1.00 70.94 114 LYS A N 1
ATOM 814 C CA . LYS A 1 114 ? -29.501 -14.028 25.011 1.00 70.94 114 LYS A CA 1
ATOM 815 C C . LYS A 1 114 ? -29.013 -12.653 25.470 1.00 70.94 114 LYS A C 1
ATOM 817 O O . LYS A 1 114 ? -28.922 -12.434 26.676 1.00 70.94 114 LYS A O 1
ATOM 822 N N . LEU A 1 115 ? -28.678 -11.755 24.545 1.00 76.19 115 LEU A N 1
ATOM 823 C CA . LEU A 1 115 ? -28.107 -10.450 24.851 1.00 76.19 115 LEU A CA 1
ATOM 824 C C . LEU A 1 115 ? -29.026 -9.321 24.401 1.00 76.19 115 LEU A C 1
ATOM 826 O O . LEU A 1 115 ? -29.669 -9.385 23.357 1.00 76.19 115 LEU A O 1
ATOM 830 N N . VAL A 1 116 ? -29.025 -8.247 25.183 1.00 77.38 116 VAL A N 1
ATOM 831 C CA . VAL A 1 116 ? -29.722 -7.003 24.861 1.00 77.38 116 VAL A CA 1
ATOM 832 C C . VAL A 1 116 ? -28.672 -5.914 24.684 1.00 77.38 116 VAL A C 1
ATOM 834 O O . VAL A 1 116 ? -27.878 -5.683 25.597 1.00 77.38 116 VAL A O 1
ATOM 837 N N . ALA A 1 117 ? -28.660 -5.241 23.531 1.00 77.75 117 ALA A N 1
ATOM 838 C CA . ALA A 1 117 ? -27.834 -4.054 23.337 1.00 77.75 117 ALA A CA 1
ATOM 839 C C . ALA A 1 117 ? -28.573 -2.802 23.816 1.00 77.75 117 ALA A C 1
ATOM 841 O O . ALA A 1 117 ? -29.727 -2.570 23.452 1.00 77.75 117 ALA A O 1
ATOM 842 N N . ALA A 1 118 ? -27.887 -1.965 24.590 1.00 77.88 118 ALA A N 1
ATOM 843 C CA . ALA A 1 118 ? -28.355 -0.636 24.959 1.00 77.88 118 ALA A CA 1
ATOM 844 C C . ALA A 1 118 ? -27.413 0.407 24.333 1.00 77.88 118 ALA A C 1
ATOM 846 O O . ALA A 1 118 ? -26.258 0.493 24.756 1.00 77.88 118 ALA A O 1
ATOM 847 N N . PRO A 1 119 ? -27.855 1.180 23.323 1.00 74.19 119 PRO A N 1
ATOM 848 C CA . PRO A 1 119 ? -27.014 2.207 22.720 1.00 74.19 119 PRO A CA 1
ATOM 849 C C . PRO A 1 119 ? -26.757 3.333 23.730 1.00 74.19 119 PRO A C 1
ATOM 851 O O . PRO A 1 119 ? -27.694 3.970 24.208 1.00 74.19 119 PRO A O 1
ATOM 854 N N . LEU A 1 120 ? -25.483 3.567 24.058 1.00 75.56 120 LEU A N 1
ATOM 855 C CA . LEU A 1 120 ? -25.058 4.635 24.977 1.00 75.56 120 LEU A CA 1
ATOM 856 C C . LEU A 1 120 ? -24.764 5.957 24.253 1.00 75.56 120 LEU A C 1
ATOM 858 O O . LEU A 1 120 ? -24.851 7.022 24.857 1.00 75.56 120 LEU A O 1
ATOM 862 N N . GLY A 1 121 ? -24.430 5.892 22.966 1.00 70.62 121 GLY A N 1
ATOM 863 C CA . GLY A 1 121 ? -24.084 7.044 22.143 1.00 70.62 121 GLY A CA 1
ATOM 864 C C . GLY A 1 121 ? -23.756 6.627 20.712 1.00 70.62 121 GLY A C 1
ATOM 865 O O . GLY A 1 121 ? -23.685 5.437 20.409 1.00 70.62 121 GLY A O 1
ATOM 866 N N . LEU A 1 122 ? -23.585 7.617 19.839 1.00 62.97 122 LEU A N 1
ATOM 867 C CA . LEU A 1 122 ? -23.075 7.433 18.482 1.00 62.97 122 LEU A CA 1
ATOM 868 C C . LEU A 1 122 ? -21.655 7.998 18.424 1.00 62.97 122 LEU A C 1
ATOM 870 O O . LEU A 1 122 ? -21.446 9.152 18.803 1.00 62.97 122 LEU A O 1
ATOM 874 N N . ASP A 1 123 ? -20.710 7.207 17.922 1.00 56.50 123 ASP A N 1
ATOM 875 C CA . ASP A 1 123 ? -19.366 7.691 17.618 1.00 56.50 123 ASP A CA 1
ATOM 876 C C . ASP A 1 123 ? -19.410 8.516 16.325 1.00 56.50 123 ASP A C 1
ATOM 878 O O . ASP A 1 123 ? -19.972 8.096 15.311 1.00 56.50 123 ASP A O 1
ATOM 882 N N . GLY A 1 124 ? -18.835 9.717 16.363 1.00 53.78 124 GLY A N 1
ATOM 883 C CA . GLY A 1 124 ? -18.807 10.639 15.232 1.00 53.78 124 GLY A CA 1
ATOM 884 C C . GLY A 1 124 ? -17.411 11.200 15.005 1.00 53.78 124 GLY A C 1
ATOM 885 O O . GLY A 1 124 ? -16.714 11.563 15.949 1.00 53.78 124 GLY A O 1
ATOM 886 N N . ILE A 1 125 ? -17.007 11.307 13.740 1.00 55.38 125 ILE A N 1
ATOM 887 C CA . ILE A 1 125 ? -15.796 12.033 13.351 1.00 55.38 125 ILE A CA 1
ATOM 888 C C . ILE A 1 125 ? -16.169 13.503 13.152 1.00 55.38 125 ILE A C 1
ATOM 890 O O . ILE A 1 125 ? -16.999 13.830 12.304 1.00 55.38 125 ILE A O 1
ATOM 894 N N . ALA A 1 126 ? -15.534 14.396 13.911 1.00 55.50 126 ALA A N 1
ATOM 895 C CA . ALA A 1 126 ? -15.625 15.835 13.697 1.00 55.50 126 ALA A CA 1
ATOM 896 C C . ALA A 1 126 ? -14.387 16.320 12.936 1.00 55.50 126 ALA A C 1
ATOM 898 O O . ALA A 1 126 ? -13.262 16.220 13.425 1.00 55.50 126 ALA A O 1
ATOM 899 N N . VAL A 1 127 ? -14.588 16.868 11.738 1.00 56.16 127 VAL A N 1
ATOM 900 C CA . VAL A 1 127 ? -13.515 17.519 10.980 1.00 56.16 127 VAL A CA 1
ATOM 901 C C . VAL A 1 127 ? -13.485 18.994 11.363 1.00 56.16 127 VAL A C 1
ATOM 903 O O . VAL A 1 127 ? -14.387 19.754 11.016 1.00 56.16 127 VAL A O 1
ATOM 906 N N . ILE A 1 128 ? -12.453 19.392 12.106 1.00 57.53 128 ILE A N 1
ATOM 907 C CA . ILE A 1 128 ? -12.249 20.782 12.521 1.00 57.53 128 ILE A CA 1
ATOM 908 C C . ILE A 1 128 ? -11.386 21.472 11.465 1.00 57.53 128 ILE A C 1
ATOM 910 O O . ILE A 1 128 ? -10.230 21.100 11.262 1.00 57.53 128 ILE A O 1
ATOM 914 N N . VAL A 1 129 ? -11.939 22.486 10.801 1.00 50.91 129 VAL A N 1
ATOM 915 C CA . VAL A 1 129 ? -11.188 23.346 9.877 1.00 50.91 129 VAL A CA 1
ATOM 916 C C . VAL A 1 129 ? -10.783 24.647 10.559 1.00 50.91 129 VAL A C 1
ATOM 918 O O . VAL A 1 129 ? -11.484 25.153 11.437 1.00 50.91 129 VAL A O 1
ATOM 921 N N . ASN A 1 130 ? -9.628 25.189 10.172 1.00 47.09 130 ASN A N 1
ATOM 922 C CA . ASN A 1 130 ? -9.165 26.479 10.672 1.00 47.09 130 ASN A CA 1
ATOM 923 C C . ASN A 1 130 ? -10.182 27.570 10.294 1.00 47.09 130 ASN A C 1
ATOM 925 O O . ASN A 1 130 ? -10.570 27.667 9.133 1.00 47.09 130 ASN A O 1
ATOM 929 N N . ALA A 1 131 ? -10.578 28.415 11.248 1.00 53.94 131 ALA A N 1
ATOM 930 C CA . ALA A 1 131 ? -11.545 29.491 11.014 1.00 53.94 131 ALA A CA 1
ATOM 931 C C . ALA A 1 131 ? -11.109 30.485 9.916 1.00 53.94 131 ALA A C 1
ATOM 933 O O . ALA A 1 131 ? -11.958 31.087 9.265 1.00 53.94 131 ALA A O 1
ATOM 934 N N . ALA A 1 132 ? -9.801 30.631 9.680 1.00 60.97 132 ALA A N 1
ATOM 935 C CA . ALA A 1 132 ? -9.243 31.448 8.602 1.00 60.97 132 ALA A CA 1
ATOM 936 C C . ALA A 1 132 ? -9.277 30.765 7.217 1.00 60.97 132 ALA A C 1
ATOM 938 O O . ALA A 1 132 ? -8.969 31.413 6.220 1.00 60.97 132 ALA A O 1
ATOM 939 N N . ASN A 1 133 ? -9.639 29.478 7.142 1.00 44.16 133 ASN A N 1
ATOM 940 C CA . ASN A 1 133 ? -9.759 28.701 5.907 1.00 44.16 133 ASN A CA 1
ATOM 941 C C . ASN A 1 133 ? -11.083 27.905 5.890 1.00 44.16 133 ASN A C 1
ATOM 943 O O . ASN A 1 133 ? -11.088 26.695 6.148 1.00 44.16 133 ASN A O 1
ATOM 947 N N . PRO A 1 134 ? -12.226 28.573 5.649 1.00 49.38 134 PRO A N 1
ATOM 948 C CA . PRO A 1 134 ? -13.514 27.898 5.597 1.00 49.38 134 PRO A CA 1
ATOM 949 C C . PRO A 1 134 ? -13.572 26.940 4.398 1.00 49.38 134 PRO A C 1
ATOM 951 O O . PRO A 1 134 ? -13.108 27.262 3.308 1.00 49.38 134 PRO A O 1
ATOM 954 N N . THR A 1 135 ? -14.199 25.776 4.584 1.00 46.12 135 THR A N 1
ATOM 955 C CA . THR A 1 135 ? -14.446 24.772 3.531 1.00 46.12 135 THR A CA 1
ATOM 956 C C . THR A 1 135 ? -15.941 24.694 3.173 1.00 46.12 135 THR A C 1
ATOM 958 O O . THR A 1 135 ? -16.575 23.657 3.357 1.00 46.12 135 THR A O 1
ATOM 961 N N . PRO A 1 136 ? -16.554 25.784 2.666 1.00 45.84 136 PRO A N 1
ATOM 962 C CA . PRO A 1 136 ? -18.001 25.857 2.435 1.00 45.84 136 PRO A CA 1
ATOM 963 C C . PRO A 1 136 ? -18.504 24.895 1.344 1.00 45.84 136 PRO A C 1
ATOM 965 O O . PRO A 1 136 ? -19.706 24.677 1.232 1.00 45.84 136 PRO A O 1
ATOM 968 N N . GLU A 1 137 ? -17.600 24.310 0.554 1.00 40.03 137 GLU A N 1
ATOM 969 C CA . GLU A 1 137 ? -17.924 23.380 -0.534 1.00 40.03 137 GLU A CA 1
ATOM 970 C C . GLU A 1 137 ? -17.931 21.897 -0.117 1.00 40.03 137 GLU A C 1
ATOM 972 O O . GLU A 1 137 ? -18.230 21.033 -0.941 1.00 40.03 137 GLU A O 1
ATOM 977 N N . LEU A 1 138 ? -17.605 21.573 1.142 1.00 40.91 138 LEU A N 1
ATOM 978 C CA . LEU A 1 138 ? -17.600 20.199 1.657 1.00 40.91 138 LEU A CA 1
ATOM 979 C C . LEU A 1 138 ? -18.869 19.919 2.476 1.00 40.91 138 LEU A C 1
ATOM 981 O O . LEU A 1 138 ? -18.987 20.308 3.635 1.00 40.91 138 LEU A O 1
ATOM 985 N N . SER A 1 139 ? -19.825 19.212 1.873 1.00 52.56 139 SER A N 1
ATOM 986 C CA . SER A 1 139 ? -21.034 18.735 2.556 1.00 52.56 139 SER A CA 1
ATOM 987 C C . SER A 1 139 ? -20.756 17.533 3.469 1.00 52.56 139 SER A C 1
ATOM 989 O O . SER A 1 139 ? -19.822 16.761 3.244 1.00 52.56 139 SER A O 1
ATOM 991 N N . ILE A 1 140 ? -21.621 17.313 4.468 1.00 53.22 140 ILE A N 1
ATOM 992 C CA . ILE A 1 140 ? -21.550 16.131 5.348 1.00 53.22 140 ILE A CA 1
ATOM 993 C C . ILE A 1 140 ? -21.666 14.822 4.554 1.00 53.22 140 ILE A C 1
ATOM 995 O O . ILE A 1 140 ? -20.994 13.851 4.885 1.00 53.22 140 ILE A O 1
ATOM 999 N N . THR A 1 141 ? -22.449 14.797 3.473 1.00 49.56 141 THR A N 1
ATOM 1000 C CA . THR A 1 141 ? -22.533 13.634 2.576 1.00 49.56 141 THR A CA 1
ATOM 1001 C C . THR A 1 141 ? -21.198 13.373 1.884 1.00 49.56 141 THR A C 1
ATOM 1003 O O . THR A 1 141 ? -20.709 12.254 1.924 1.00 49.56 141 THR A O 1
ATOM 1006 N N . GLN A 1 142 ? -20.547 14.409 1.343 1.00 47.00 142 GLN A N 1
ATOM 1007 C CA . GLN A 1 142 ? -19.212 14.261 0.754 1.00 47.00 142 GLN A CA 1
ATOM 1008 C C . GLN A 1 142 ? -18.171 13.839 1.795 1.00 47.00 142 GLN A C 1
ATOM 1010 O O . GLN A 1 142 ? -17.292 13.060 1.456 1.00 47.00 142 GLN A O 1
ATOM 1015 N N . LEU A 1 143 ? -18.273 14.311 3.043 1.00 50.38 143 LEU A N 1
ATOM 1016 C CA . LEU A 1 143 ? -17.463 13.853 4.178 1.00 50.38 143 LEU A CA 1
ATOM 1017 C C . LEU A 1 143 ? -17.718 12.381 4.523 1.00 50.38 143 LEU A C 1
ATOM 1019 O O . LEU A 1 143 ? -16.770 11.647 4.773 1.00 50.38 143 LEU A O 1
ATOM 1023 N N . ARG A 1 144 ? -18.969 11.923 4.498 1.00 50.12 144 ARG A N 1
ATOM 1024 C CA . ARG A 1 144 ? -19.304 10.511 4.698 1.00 50.12 144 ARG A CA 1
ATOM 1025 C C . ARG A 1 144 ? -18.712 9.652 3.586 1.00 50.12 144 ARG A C 1
ATOM 1027 O O . ARG A 1 144 ? -18.020 8.696 3.896 1.00 50.12 144 ARG A O 1
ATOM 1034 N N . ASP A 1 145 ? -18.907 10.039 2.330 1.00 49.62 145 ASP A N 1
ATOM 1035 C CA . ASP A 1 145 ? -18.417 9.297 1.164 1.00 49.62 145 ASP A CA 1
ATOM 1036 C C . ASP A 1 145 ? -16.872 9.289 1.097 1.00 49.62 145 ASP A C 1
ATOM 1038 O O . ASP A 1 145 ? -16.260 8.328 0.640 1.00 49.62 145 ASP A O 1
ATOM 1042 N N . ILE A 1 146 ? -16.232 10.344 1.624 1.00 49.53 146 ILE A N 1
ATOM 1043 C CA . ILE A 1 146 ? -14.792 10.451 1.924 1.00 49.53 146 ILE A CA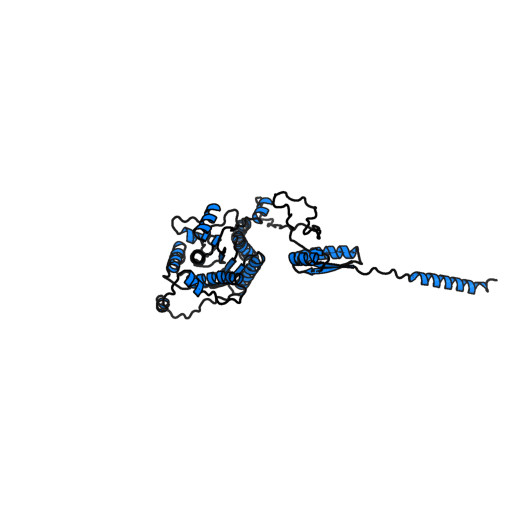 1
ATOM 1044 C C . ILE A 1 146 ? -14.336 9.278 2.811 1.00 49.53 146 ILE A C 1
ATOM 1046 O O . ILE A 1 146 ? -13.355 8.614 2.473 1.00 49.53 146 ILE A O 1
ATOM 1050 N N . TYR A 1 147 ? -15.055 8.996 3.902 1.00 53.31 147 TYR A N 1
ATOM 1051 C CA . TYR A 1 147 ? -14.707 7.946 4.868 1.00 53.31 147 TYR A CA 1
ATOM 1052 C C . TYR A 1 147 ? -15.259 6.556 4.514 1.00 53.31 147 TYR A C 1
ATOM 1054 O O . TYR A 1 147 ? -14.664 5.558 4.907 1.00 53.31 147 TYR A O 1
ATOM 1062 N N . SER A 1 148 ? -16.360 6.475 3.765 1.00 54.31 148 SER A N 1
ATOM 1063 C CA . SER A 1 148 ? -17.039 5.227 3.393 1.00 54.31 148 SER A CA 1
ATOM 1064 C C . SER A 1 148 ? -16.644 4.711 2.007 1.00 54.31 148 SER A C 1
ATOM 1066 O O . SER A 1 148 ? -17.445 4.016 1.386 1.00 54.31 148 SER A O 1
ATOM 1068 N N . GLY A 1 149 ? -15.482 5.119 1.480 1.00 59.97 149 GLY A N 1
ATOM 1069 C CA . GLY A 1 149 ? -15.039 4.814 0.114 1.00 59.97 149 GLY A CA 1
ATOM 1070 C C . GLY A 1 149 ? -15.198 3.337 -0.275 1.00 59.97 149 GLY A C 1
ATOM 1071 O O . GLY A 1 149 ? -15.269 2.456 0.580 1.00 59.97 149 GLY A O 1
ATOM 1072 N N . ARG A 1 150 ? -15.256 3.049 -1.580 1.00 68.19 150 ARG A N 1
ATOM 1073 C CA . ARG A 1 150 ? -15.439 1.668 -2.047 1.00 68.19 150 ARG A CA 1
ATOM 1074 C C . ARG A 1 150 ? -14.183 0.837 -1.785 1.00 68.19 150 ARG A C 1
ATOM 1076 O O . ARG A 1 150 ? -13.079 1.254 -2.131 1.00 68.19 150 ARG A O 1
ATOM 1083 N N . VAL A 1 151 ? -14.381 -0.346 -1.209 1.00 71.81 151 VAL A N 1
ATOM 1084 C CA . VAL A 1 151 ? -13.365 -1.398 -1.102 1.00 71.81 151 VAL A CA 1
ATOM 1085 C C . VAL A 1 151 ? -13.617 -2.391 -2.229 1.00 71.81 151 VAL A C 1
ATOM 1087 O O . VAL A 1 151 ? -14.746 -2.841 -2.421 1.00 71.81 151 VAL A O 1
ATOM 1090 N N . LEU A 1 152 ? -12.583 -2.683 -3.012 1.00 80.94 152 LEU A N 1
ATOM 1091 C CA . LEU A 1 152 ? -12.639 -3.717 -4.033 1.00 80.94 152 LEU A CA 1
ATOM 1092 C C . LEU A 1 152 ? -12.661 -5.095 -3.373 1.00 80.94 152 LEU A C 1
ATOM 1094 O O . LEU A 1 152 ? -12.015 -5.313 -2.354 1.00 80.94 152 LEU A O 1
ATOM 1098 N N . ASP A 1 153 ? -13.378 -6.020 -3.995 1.00 82.62 153 ASP A N 1
ATOM 1099 C CA . ASP A 1 153 ? -13.417 -7.430 -3.619 1.00 82.62 153 ASP A CA 1
ATOM 1100 C C . ASP A 1 153 ? -13.107 -8.296 -4.846 1.00 82.62 153 ASP A C 1
ATOM 1102 O O . ASP A 1 153 ? -13.386 -7.889 -5.984 1.00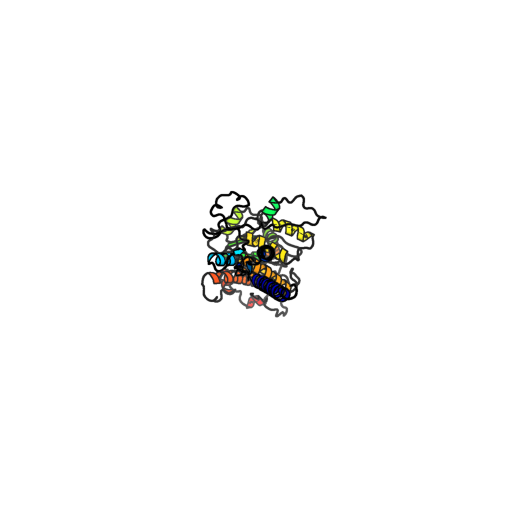 82.62 153 ASP A O 1
ATOM 1106 N N . TRP A 1 154 ? -12.514 -9.465 -4.617 1.00 89.12 154 TRP A N 1
ATOM 1107 C CA . TRP A 1 154 ? -11.957 -10.350 -5.641 1.00 89.12 154 TRP A CA 1
ATOM 1108 C C . TRP A 1 154 ? -12.357 -11.824 -5.436 1.00 89.12 154 TRP A C 1
ATOM 1110 O O . TRP A 1 154 ? -11.488 -12.694 -5.397 1.00 89.12 154 TRP A O 1
ATOM 1120 N N . PRO A 1 155 ? -13.660 -12.146 -5.342 1.00 82.06 155 PRO A N 1
ATOM 1121 C CA . PRO A 1 155 ? -14.118 -13.491 -4.978 1.00 82.06 155 PRO A CA 1
ATOM 1122 C C . PRO A 1 155 ? -13.807 -14.562 -6.038 1.00 82.06 155 PRO A C 1
ATOM 1124 O O . PRO A 1 155 ? -13.775 -15.748 -5.723 1.00 82.06 155 PRO A O 1
ATOM 1127 N N . ASP A 1 156 ? -13.577 -14.148 -7.288 1.00 87.81 156 ASP A N 1
ATOM 1128 C CA . ASP A 1 156 ? -13.420 -15.041 -8.443 1.00 87.81 156 ASP A CA 1
ATOM 1129 C C . ASP A 1 156 ? -11.953 -15.279 -8.852 1.00 87.81 156 ASP A C 1
ATOM 1131 O O . ASP A 1 156 ? -11.703 -15.780 -9.950 1.00 87.81 156 ASP A O 1
ATOM 1135 N N . LEU A 1 157 ? -10.976 -14.855 -8.044 1.00 91.62 157 LEU A N 1
ATOM 1136 C CA . LEU A 1 157 ? -9.556 -15.061 -8.343 1.00 91.62 157 LEU A CA 1
ATOM 1137 C C . LEU A 1 157 ? -9.057 -16.365 -7.709 1.00 91.62 157 LEU A C 1
ATOM 1139 O O . LEU A 1 157 ? -9.360 -16.674 -6.561 1.00 91.62 157 LEU A O 1
ATOM 1143 N N . ASP A 1 158 ? -8.283 -17.142 -8.464 1.00 91.81 158 ASP A N 1
ATOM 1144 C CA . ASP A 1 158 ? -7.774 -18.466 -8.070 1.00 91.81 158 ASP A CA 1
ATOM 1145 C C . ASP A 1 158 ? -6.379 -18.424 -7.420 1.00 91.81 158 ASP A C 1
ATOM 1147 O O . ASP A 1 158 ? -5.725 -19.453 -7.241 1.00 91.81 158 ASP A O 1
ATOM 1151 N N . GLY A 1 159 ? -5.928 -17.231 -7.038 1.00 90.19 159 GLY A N 1
ATOM 1152 C CA . GLY A 1 159 ? -4.620 -16.969 -6.456 1.00 90.19 159 GLY A CA 1
ATOM 1153 C C . GLY A 1 159 ? -4.667 -15.766 -5.517 1.00 90.19 159 GLY A C 1
ATOM 1154 O O . GLY A 1 159 ? -5.638 -15.008 -5.534 1.00 90.19 159 GLY A O 1
ATOM 1155 N N . PRO A 1 160 ? -3.624 -15.572 -4.695 1.00 93.06 160 PRO A N 1
ATOM 1156 C CA . PRO A 1 160 ? -3.647 -14.559 -3.652 1.00 93.06 160 PRO A CA 1
ATOM 1157 C C . PRO A 1 160 ? -3.616 -13.144 -4.231 1.00 93.06 160 PRO A C 1
ATOM 1159 O O . PRO A 1 160 ? -2.845 -12.858 -5.155 1.00 93.06 160 PRO A O 1
ATOM 1162 N N . VAL A 1 161 ? -4.390 -12.239 -3.631 1.00 94.62 161 VAL A N 1
ATOM 1163 C CA . VAL A 1 161 ? -4.380 -10.811 -3.979 1.00 94.62 161 VAL A CA 1
ATOM 1164 C C . VAL A 1 161 ? -3.307 -10.074 -3.182 1.00 94.62 161 VAL A C 1
ATOM 1166 O O . VAL A 1 161 ? -3.421 -9.861 -1.972 1.00 94.62 161 VAL A O 1
ATOM 1169 N N . LEU A 1 162 ? -2.242 -9.678 -3.875 1.00 95.25 162 LEU A N 1
ATOM 1170 C CA . LEU A 1 162 ? -0.995 -9.197 -3.297 1.00 95.25 162 LEU A CA 1
ATOM 1171 C C . LEU A 1 162 ? -0.637 -7.796 -3.803 1.00 95.25 162 LEU A C 1
ATOM 1173 O O . LEU A 1 162 ? -0.827 -7.483 -4.975 1.00 95.25 162 LEU A O 1
ATOM 1177 N N . ASP A 1 163 ? -0.033 -6.961 -2.956 1.00 95.25 163 ASP A N 1
ATOM 1178 C CA . ASP A 1 163 ? 0.489 -5.659 -3.396 1.00 95.25 163 ASP A CA 1
ATOM 1179 C C . ASP A 1 163 ? 1.765 -5.237 -2.650 1.00 95.25 163 ASP A C 1
ATOM 1181 O O . ASP A 1 163 ? 2.143 -5.779 -1.607 1.00 95.25 163 ASP A O 1
ATOM 1185 N N . LYS A 1 164 ? 2.428 -4.215 -3.194 1.00 94.81 164 LYS A N 1
ATOM 1186 C CA . LYS A 1 164 ? 3.561 -3.517 -2.595 1.00 94.81 164 LYS A CA 1
ATOM 1187 C C . LYS A 1 164 ? 3.309 -2.014 -2.558 1.00 94.81 164 LYS A C 1
ATOM 1189 O O . LYS A 1 164 ? 2.810 -1.409 -3.508 1.00 94.81 164 LYS A O 1
ATOM 1194 N N . HIS A 1 165 ? 3.753 -1.366 -1.488 1.00 94.31 165 HIS A N 1
ATOM 1195 C CA . HIS A 1 165 ? 3.853 0.091 -1.440 1.00 94.31 165 HIS A CA 1
ATOM 1196 C C . HIS A 1 165 ? 5.266 0.533 -1.081 1.00 94.31 165 HIS A C 1
ATOM 1198 O O . HIS A 1 165 ? 5.939 -0.145 -0.314 1.00 94.31 165 HIS A O 1
ATOM 1204 N N . SER A 1 166 ? 5.717 1.675 -1.603 1.00 93.31 166 SER A N 1
ATOM 1205 C CA . SER A 1 166 ? 6.908 2.351 -1.084 1.00 93.31 166 SER A CA 1
ATOM 1206 C C . SER A 1 166 ? 6.564 3.737 -0.581 1.00 93.31 166 SER A C 1
ATOM 1208 O O . SER A 1 166 ? 5.768 4.435 -1.200 1.00 93.31 166 SER A O 1
ATOM 1210 N N . THR A 1 167 ? 7.241 4.157 0.485 1.00 89.44 167 THR A N 1
ATOM 1211 C CA . THR A 1 167 ? 7.194 5.532 0.996 1.00 89.44 167 THR A CA 1
ATOM 1212 C C . THR A 1 167 ? 7.819 6.561 0.043 1.00 89.44 167 THR A C 1
ATOM 1214 O O . THR A 1 167 ? 7.773 7.751 0.335 1.00 89.44 167 THR A O 1
ATOM 1217 N N . GLY A 1 168 ? 8.414 6.128 -1.076 1.00 84.88 168 GLY A N 1
ATOM 1218 C CA . GLY A 1 168 ? 8.966 6.996 -2.115 1.00 84.88 168 GLY A CA 1
ATOM 1219 C C . GLY A 1 168 ? 10.484 7.150 -2.032 1.00 84.88 168 GLY A C 1
ATOM 1220 O O . GLY A 1 168 ? 11.069 7.224 -0.950 1.00 84.88 168 GLY A O 1
ATOM 1221 N N . GLY A 1 169 ? 11.127 7.194 -3.200 1.00 88.62 169 GLY A N 1
ATOM 1222 C CA . GLY A 1 169 ? 12.576 7.287 -3.336 1.00 88.62 169 GLY A CA 1
ATOM 1223 C C . GLY A 1 169 ? 13.020 7.651 -4.752 1.00 88.62 169 GLY A C 1
ATOM 1224 O O . GLY A 1 169 ? 12.219 7.733 -5.686 1.00 88.62 169 GLY A O 1
ATOM 1225 N N . VAL A 1 170 ? 14.319 7.885 -4.910 1.00 92.62 170 VAL A N 1
ATOM 1226 C CA . VAL A 1 170 ? 14.937 8.298 -6.174 1.00 92.62 170 VAL A CA 1
ATOM 1227 C C . VAL A 1 170 ? 15.306 7.062 -6.997 1.00 92.62 170 VAL A C 1
ATOM 1229 O O . VAL A 1 170 ? 16.016 6.176 -6.521 1.00 92.62 170 VAL A O 1
ATOM 1232 N N . GLY A 1 171 ? 14.818 6.982 -8.236 1.00 92.75 171 GLY A N 1
ATOM 1233 C CA . GLY A 1 171 ? 15.030 5.812 -9.095 1.00 92.75 171 GLY A CA 1
ATOM 1234 C C . GLY A 1 171 ? 14.268 4.559 -8.652 1.00 92.75 171 GLY A C 1
ATOM 1235 O O . GLY A 1 171 ? 14.612 3.454 -9.069 1.00 92.75 171 GLY A O 1
ATOM 1236 N N . ASP A 1 172 ? 13.270 4.693 -7.768 1.00 94.38 172 ASP A N 1
ATOM 1237 C CA . ASP A 1 172 ? 12.502 3.549 -7.274 1.00 94.38 172 ASP A CA 1
ATOM 1238 C C . ASP A 1 172 ? 11.471 3.083 -8.311 1.00 94.38 172 ASP A C 1
ATOM 1240 O O . ASP A 1 172 ? 10.358 3.604 -8.408 1.00 94.38 172 ASP A O 1
ATOM 1244 N N . CYS A 1 173 ? 11.863 2.100 -9.115 1.00 94.69 173 CYS A N 1
ATOM 1245 C CA . CYS A 1 173 ? 11.024 1.452 -10.120 1.00 94.69 173 CYS A CA 1
ATOM 1246 C C . CYS A 1 173 ? 10.706 -0.011 -9.768 1.00 94.69 173 CYS A C 1
ATOM 1248 O O . CYS A 1 173 ? 10.292 -0.780 -10.634 1.00 94.69 173 CYS A O 1
ATOM 1250 N N . VAL A 1 174 ? 10.835 -0.391 -8.488 1.00 96.06 174 VAL A N 1
ATOM 1251 C CA . VAL A 1 174 ? 10.572 -1.760 -8.007 1.00 96.06 174 VAL A CA 1
ATOM 1252 C C . VAL A 1 174 ? 9.181 -2.240 -8.394 1.00 96.06 174 VAL A C 1
ATOM 1254 O O . VAL A 1 174 ? 9.035 -3.383 -8.803 1.00 96.06 174 VAL A O 1
ATOM 1257 N N . SER A 1 175 ? 8.158 -1.387 -8.301 1.00 96.31 175 SER A N 1
ATOM 1258 C CA . SER A 1 175 ? 6.776 -1.765 -8.625 1.00 96.31 175 SER A CA 1
ATOM 1259 C C . SER A 1 175 ? 6.629 -2.314 -10.048 1.00 96.31 175 SER A C 1
ATOM 1261 O O . SER A 1 175 ? 5.875 -3.258 -10.261 1.00 96.31 175 SER A O 1
ATOM 1263 N N . LEU A 1 176 ? 7.393 -1.769 -11.003 1.00 96.56 176 LEU A N 1
ATOM 1264 C CA . LEU A 1 176 ? 7.360 -2.183 -12.408 1.00 96.56 176 LEU A CA 1
ATOM 1265 C C . LEU A 1 176 ? 8.077 -3.520 -12.655 1.00 96.56 176 LEU A C 1
ATOM 1267 O O . LEU A 1 176 ? 7.792 -4.184 -13.645 1.00 96.56 176 LEU A O 1
ATOM 1271 N N . VAL A 1 177 ? 8.987 -3.925 -11.764 1.00 96.25 177 VAL A N 1
ATOM 1272 C CA . VAL A 1 177 ? 9.610 -5.260 -11.777 1.00 96.25 177 VAL A CA 1
ATOM 1273 C C . VAL A 1 177 ? 8.738 -6.257 -11.015 1.00 96.25 177 VAL A C 1
ATOM 1275 O O . VAL A 1 177 ? 8.481 -7.360 -11.484 1.00 96.25 177 VAL A O 1
ATOM 1278 N N . LEU A 1 178 ? 8.280 -5.869 -9.825 1.00 95.94 178 LEU A N 1
ATOM 1279 C CA . LEU A 1 178 ? 7.667 -6.768 -8.858 1.00 95.94 178 LEU A CA 1
ATOM 1280 C C . LEU A 1 178 ? 6.243 -7.181 -9.240 1.00 95.94 178 LEU A C 1
ATOM 1282 O O . LEU A 1 178 ? 5.902 -8.343 -9.056 1.00 95.94 178 LEU A O 1
ATOM 1286 N N . ALA A 1 179 ? 5.422 -6.276 -9.784 1.00 96.44 179 ALA A N 1
ATOM 1287 C CA . ALA A 1 179 ? 4.055 -6.611 -10.190 1.00 96.44 179 ALA A CA 1
ATOM 1288 C C . ALA A 1 179 ? 3.997 -7.746 -11.239 1.00 96.44 179 ALA A C 1
ATOM 1290 O O . ALA A 1 179 ? 3.350 -8.756 -10.957 1.00 96.44 179 ALA A O 1
ATOM 1291 N N . PRO A 1 180 ? 4.708 -7.671 -12.387 1.00 95.56 180 PRO A N 1
ATOM 1292 C CA . PRO A 1 180 ? 4.714 -8.774 -13.351 1.00 95.56 180 PRO A CA 1
ATOM 1293 C C . PRO A 1 180 ? 5.422 -10.027 -12.817 1.00 95.56 180 PRO A C 1
ATOM 1295 O O . PRO A 1 180 ? 5.038 -11.140 -13.160 1.00 95.56 180 PRO A O 1
ATOM 1298 N N . ALA A 1 181 ? 6.425 -9.873 -11.948 1.00 93.00 181 ALA A N 1
ATOM 1299 C CA . ALA A 1 181 ? 7.109 -10.994 -11.306 1.00 93.00 181 ALA A CA 1
ATOM 1300 C C . ALA A 1 181 ? 6.181 -11.792 -10.364 1.00 93.00 181 ALA A C 1
ATOM 1302 O O . ALA A 1 181 ? 6.197 -13.021 -10.362 1.00 93.00 181 ALA A O 1
ATOM 1303 N N . LEU A 1 182 ? 5.337 -11.108 -9.586 1.00 93.75 182 LEU A N 1
ATOM 1304 C CA . LEU A 1 182 ? 4.317 -11.740 -8.744 1.00 93.75 182 LEU A CA 1
ATOM 1305 C C . LEU A 1 182 ? 3.212 -12.391 -9.585 1.00 93.75 182 LEU A C 1
ATOM 1307 O O . LEU A 1 182 ? 2.828 -13.520 -9.285 1.00 93.75 182 LEU A O 1
ATOM 1311 N N . ALA A 1 183 ? 2.768 -11.730 -10.659 1.00 94.38 183 ALA A N 1
ATOM 1312 C CA . ALA A 1 183 ? 1.802 -12.294 -11.604 1.00 94.38 183 ALA A CA 1
ATOM 1313 C C . ALA A 1 183 ? 2.310 -13.595 -12.242 1.00 94.38 183 ALA A C 1
ATOM 1315 O O . ALA A 1 183 ? 1.608 -14.603 -12.253 1.00 94.38 183 ALA A O 1
ATOM 1316 N N . ALA A 1 184 ? 3.575 -13.620 -12.672 1.00 92.06 184 ALA A N 1
ATOM 1317 C CA . ALA A 1 184 ? 4.219 -14.832 -13.179 1.00 92.06 184 ALA A CA 1
ATOM 1318 C C . ALA A 1 184 ? 4.320 -15.955 -12.125 1.00 92.06 184 ALA A C 1
ATOM 1320 O O . ALA A 1 184 ? 4.396 -17.127 -12.484 1.00 92.06 184 ALA A O 1
ATOM 1321 N N . CYS A 1 185 ? 4.285 -15.613 -10.832 1.00 89.25 185 CYS A N 1
ATOM 1322 C CA . CYS A 1 185 ? 4.235 -16.567 -9.719 1.00 89.25 185 CYS A CA 1
ATOM 1323 C C . CYS A 1 185 ? 2.805 -16.989 -9.319 1.00 89.25 185 CYS A C 1
ATOM 1325 O O . CYS A 1 185 ? 2.655 -17.658 -8.295 1.00 89.25 185 CYS A O 1
ATOM 1327 N N . GLY A 1 186 ? 1.770 -16.602 -10.074 1.00 90.38 186 GLY A N 1
ATOM 1328 C CA . GLY A 1 186 ? 0.373 -16.974 -9.812 1.00 90.38 186 GLY A CA 1
ATOM 1329 C C . GLY A 1 186 ? -0.354 -16.102 -8.783 1.00 90.38 186 GLY A C 1
ATOM 1330 O O . GLY A 1 186 ? -1.379 -16.519 -8.254 1.00 90.38 186 GLY A O 1
ATOM 1331 N N . ALA A 1 187 ? 0.173 -14.918 -8.462 1.00 94.25 187 ALA A N 1
ATOM 1332 C CA . ALA A 1 187 ? -0.525 -13.940 -7.629 1.00 94.25 187 ALA A CA 1
ATOM 1333 C C . ALA A 1 187 ? -1.255 -12.894 -8.478 1.00 94.25 187 ALA A C 1
ATOM 1335 O O . ALA A 1 187 ? -0.863 -12.614 -9.608 1.00 94.25 187 ALA A O 1
ATOM 1336 N N . TYR A 1 188 ? -2.259 -12.249 -7.892 1.00 97.06 188 TYR A N 1
ATOM 1337 C CA . TYR A 1 188 ? -2.978 -11.146 -8.513 1.00 97.06 188 TYR A CA 1
ATOM 1338 C C . TYR A 1 188 ? -2.574 -9.811 -7.893 1.00 97.06 188 TYR A C 1
ATOM 1340 O O . TYR A 1 188 ? -2.614 -9.654 -6.676 1.00 97.06 188 TYR A O 1
ATOM 1348 N N . VAL A 1 189 ? -2.189 -8.838 -8.721 1.00 97.00 189 VAL A N 1
ATOM 1349 C CA . VAL A 1 189 ? -1.637 -7.550 -8.267 1.00 97.00 189 VAL A CA 1
ATOM 1350 C C . VAL A 1 189 ? -2.478 -6.370 -8.778 1.00 97.00 189 VAL A C 1
ATOM 1352 O O . VAL A 1 189 ? -2.167 -5.802 -9.832 1.00 97.00 189 VAL A O 1
ATOM 1355 N N . PRO A 1 190 ? -3.546 -5.976 -8.057 1.00 95.12 190 PRO A N 1
ATOM 1356 C CA . PRO A 1 190 ? -4.389 -4.823 -8.380 1.00 95.12 190 PRO A CA 1
ATOM 1357 C C . PRO A 1 190 ? -3.783 -3.520 -7.828 1.00 95.12 190 PRO A C 1
ATOM 1359 O O . PRO A 1 190 ? -4.348 -2.851 -6.962 1.00 95.12 190 PRO A O 1
ATOM 1362 N N . MET A 1 191 ? -2.594 -3.150 -8.302 1.00 94.06 191 MET A N 1
ATOM 1363 C CA . MET A 1 191 ? -1.813 -2.073 -7.698 1.00 94.06 191 MET A CA 1
ATOM 1364 C C . MET A 1 191 ? -2.378 -0.685 -8.024 1.00 94.06 191 MET A C 1
ATOM 1366 O O . MET A 1 191 ? -2.259 -0.171 -9.137 1.00 94.06 191 MET A O 1
ATOM 1370 N N . ILE A 1 192 ? -2.868 -0.007 -6.989 1.00 90.31 192 ILE A N 1
ATOM 1371 C CA . ILE A 1 192 ? -3.246 1.409 -7.058 1.00 90.31 192 ILE A CA 1
ATOM 1372 C C . ILE A 1 192 ? -2.034 2.259 -6.690 1.00 90.31 192 ILE A C 1
ATOM 1374 O O . ILE A 1 192 ? -1.468 2.124 -5.597 1.00 90.31 192 ILE A O 1
ATOM 1378 N N . SER A 1 193 ? -1.626 3.129 -7.607 1.00 88.00 193 SER A N 1
ATOM 1379 C CA . SER A 1 193 ? -0.387 3.899 -7.518 1.00 88.00 193 SER A CA 1
ATOM 1380 C C . SER A 1 193 ? -0.623 5.399 -7.678 1.00 88.00 193 SER A C 1
ATOM 1382 O O . SER A 1 193 ? -1.657 5.851 -8.163 1.00 88.00 193 SER A O 1
ATOM 1384 N N . GLY A 1 194 ? 0.352 6.182 -7.216 1.00 79.62 194 GLY A N 1
ATOM 1385 C CA . GLY A 1 194 ? 0.377 7.638 -7.338 1.00 79.62 194 GLY A CA 1
ATOM 1386 C C . GLY A 1 194 ? 1.371 8.131 -8.392 1.00 79.62 194 GLY A C 1
ATOM 1387 O O . GLY A 1 194 ? 2.223 7.380 -8.885 1.00 79.62 194 GLY A O 1
ATOM 1388 N N . ARG A 1 195 ? 1.261 9.423 -8.704 1.00 83.12 195 ARG A N 1
ATOM 1389 C CA . ARG A 1 195 ? 2.265 10.185 -9.460 1.00 83.12 195 ARG A CA 1
ATOM 1390 C C . ARG A 1 195 ? 3.385 10.672 -8.534 1.00 83.12 195 ARG A C 1
ATOM 1392 O O . ARG A 1 195 ? 3.325 10.451 -7.325 1.00 83.12 195 ARG A O 1
ATOM 1399 N N . GLY A 1 196 ? 4.424 11.264 -9.115 1.00 75.50 196 GLY A N 1
ATOM 1400 C CA . GLY A 1 196 ? 5.586 11.767 -8.387 1.00 75.50 196 GLY A CA 1
ATOM 1401 C C . GLY A 1 196 ? 5.221 12.818 -7.340 1.00 75.50 196 GLY A C 1
ATOM 1402 O O . GLY A 1 196 ?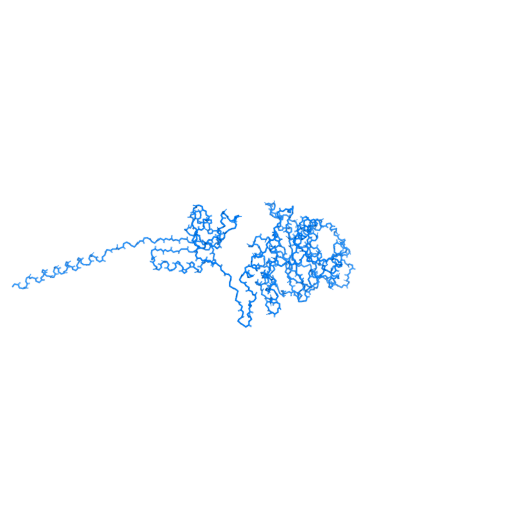 4.264 13.573 -7.507 1.00 75.50 196 GLY A O 1
ATOM 1403 N N . LEU A 1 197 ? 6.011 12.854 -6.267 1.00 67.31 197 LEU A N 1
ATOM 1404 C CA . LEU A 1 197 ? 5.870 13.789 -5.154 1.00 67.31 197 LEU A CA 1
ATOM 1405 C C . LEU A 1 197 ? 7.235 14.386 -4.818 1.00 67.31 197 LEU A C 1
ATOM 1407 O O . LEU A 1 197 ? 8.198 13.651 -4.573 1.00 67.31 197 LEU A O 1
ATOM 1411 N N . GLY A 1 198 ? 7.314 15.715 -4.761 1.00 73.06 198 GLY A N 1
ATOM 1412 C CA . GLY A 1 198 ? 8.570 16.415 -4.500 1.00 73.06 198 GLY A CA 1
ATOM 1413 C C . GLY A 1 198 ? 9.661 15.998 -5.492 1.00 73.06 198 GLY A C 1
ATOM 1414 O O . GLY A 1 198 ? 9.471 16.061 -6.703 1.00 73.06 198 GLY A O 1
ATOM 1415 N N . HIS A 1 199 ? 10.810 15.547 -4.980 1.00 76.31 199 HIS A N 1
ATOM 1416 C CA . HIS A 1 199 ? 11.934 15.057 -5.791 1.00 76.31 199 HIS A CA 1
ATOM 1417 C C . HIS A 1 199 ? 11.834 13.570 -6.171 1.00 76.31 199 HIS A C 1
ATOM 1419 O O . HIS A 1 199 ? 12.733 13.048 -6.831 1.00 76.31 199 HIS A O 1
ATOM 1425 N N . THR A 1 200 ? 10.783 12.867 -5.738 1.00 76.12 200 THR A N 1
ATOM 1426 C CA . THR A 1 200 ? 10.597 11.435 -6.012 1.00 76.12 200 THR A CA 1
ATOM 1427 C C . THR A 1 200 ? 9.747 11.221 -7.266 1.00 76.12 200 THR A C 1
ATOM 1429 O O . THR A 1 200 ? 8.717 11.868 -7.457 1.00 76.12 200 THR A O 1
ATOM 1432 N N . GLY A 1 201 ? 10.178 10.310 -8.143 1.00 77.56 201 GLY A N 1
ATOM 1433 C CA . GLY A 1 201 ? 9.442 9.973 -9.367 1.00 77.56 201 GLY A CA 1
ATOM 1434 C C . GLY A 1 201 ? 8.282 9.010 -9.101 1.00 77.56 201 GLY A C 1
ATOM 1435 O O . GLY A 1 201 ? 8.435 8.059 -8.334 1.00 77.56 201 GLY A O 1
ATOM 1436 N N . GLY A 1 202 ? 7.141 9.212 -9.765 1.00 86.31 202 GLY A N 1
ATOM 1437 C CA . GLY A 1 202 ? 5.947 8.374 -9.616 1.00 86.31 202 GLY A CA 1
ATOM 1438 C C . GLY A 1 202 ? 5.973 7.116 -10.476 1.00 86.31 202 GLY A C 1
ATOM 1439 O O . GLY A 1 202 ? 6.509 7.114 -11.581 1.00 86.31 202 GLY A O 1
ATOM 1440 N N . THR A 1 203 ? 5.354 6.033 -9.996 1.00 92.19 203 THR A N 1
ATOM 1441 C CA . THR A 1 203 ? 5.241 4.789 -10.784 1.00 92.19 203 THR A CA 1
ATOM 1442 C C . THR A 1 203 ? 4.381 5.006 -12.032 1.00 92.19 203 THR A C 1
ATOM 1444 O O . THR A 1 203 ? 4.723 4.508 -13.102 1.00 92.19 203 THR A O 1
ATOM 1447 N N . LEU A 1 204 ? 3.307 5.798 -11.918 1.00 92.19 204 LEU A N 1
ATOM 1448 C CA . LEU A 1 204 ? 2.424 6.099 -13.047 1.00 92.19 204 LEU A CA 1
ATOM 1449 C C . LEU A 1 204 ? 3.127 6.922 -14.133 1.00 92.19 204 LEU A C 1
ATOM 1451 O O . LEU A 1 204 ? 2.995 6.605 -15.309 1.00 92.19 204 LEU A O 1
ATOM 1455 N N . ASP A 1 205 ? 3.929 7.919 -13.749 1.00 91.69 205 ASP A N 1
ATOM 1456 C CA . ASP A 1 205 ? 4.647 8.774 -14.707 1.00 91.69 205 ASP A CA 1
ATOM 1457 C C . ASP A 1 205 ? 5.693 7.980 -15.507 1.00 91.69 205 ASP A C 1
ATOM 1459 O O . ASP A 1 205 ? 5.935 8.254 -16.682 1.00 91.69 205 ASP A O 1
ATOM 1463 N N . LYS A 1 206 ? 6.296 6.963 -14.878 1.00 94.75 206 LYS A N 1
ATOM 1464 C CA . LYS A 1 206 ? 7.194 6.007 -15.540 1.00 94.75 206 LYS A CA 1
ATOM 1465 C C . LYS A 1 206 ? 6.421 5.133 -16.520 1.00 94.75 206 LYS A C 1
ATOM 1467 O O . LYS A 1 206 ? 6.845 4.986 -17.659 1.00 94.75 206 LYS A O 1
ATOM 1472 N N . LEU A 1 207 ? 5.280 4.588 -16.098 1.00 94.31 207 LEU A N 1
ATOM 1473 C CA . LEU A 1 207 ? 4.474 3.694 -16.927 1.00 94.31 207 LEU A CA 1
ATOM 1474 C C . LEU A 1 207 ? 3.918 4.402 -18.177 1.00 94.31 207 LEU A C 1
ATOM 1476 O O . LEU A 1 207 ? 3.953 3.835 -19.265 1.00 94.31 207 LEU A O 1
ATOM 1480 N N . GLU A 1 208 ? 3.506 5.666 -18.053 1.00 94.88 208 GLU A N 1
ATOM 1481 C CA . GLU A 1 208 ? 3.031 6.503 -19.172 1.00 94.88 208 GLU A CA 1
ATOM 1482 C C . GLU A 1 208 ? 4.138 6.939 -20.142 1.00 94.88 208 GLU A C 1
ATOM 1484 O O . GLU A 1 208 ? 3.852 7.463 -21.218 1.00 94.88 208 GLU A O 1
ATOM 1489 N N . ALA A 1 209 ? 5.411 6.696 -19.816 1.00 95.31 209 ALA A N 1
ATOM 1490 C CA . ALA A 1 209 ? 6.490 6.868 -20.783 1.00 95.31 209 ALA A CA 1
ATOM 1491 C C . ALA A 1 209 ? 6.479 5.786 -21.878 1.00 95.31 209 ALA A C 1
ATOM 1493 O O . ALA A 1 209 ? 7.152 5.945 -22.898 1.00 95.31 209 ALA A O 1
ATOM 1494 N N . ILE A 1 210 ? 5.732 4.692 -21.682 1.00 95.50 210 ILE A N 1
ATOM 1495 C CA . ILE A 1 210 ? 5.517 3.661 -22.696 1.00 95.50 210 ILE A CA 1
ATOM 1496 C C . ILE A 1 210 ? 4.442 4.158 -23.678 1.00 95.50 210 ILE A C 1
ATOM 1498 O O . ILE A 1 210 ? 3.304 4.400 -23.265 1.00 95.50 210 ILE A O 1
ATOM 1502 N N . PRO A 1 211 ? 4.752 4.292 -24.983 1.00 95.31 211 PRO A N 1
ATOM 1503 C CA . PRO A 1 211 ? 3.793 4.800 -25.958 1.00 95.31 211 PRO A CA 1
ATOM 1504 C C . PRO A 1 211 ? 2.488 3.995 -25.979 1.00 95.31 211 PRO A C 1
ATOM 1506 O O . PRO A 1 211 ? 2.499 2.782 -26.178 1.00 95.31 211 PRO A O 1
ATOM 1509 N N . GLY A 1 212 ? 1.360 4.689 -25.810 1.00 92.38 212 GLY A N 1
ATOM 1510 C CA . GLY A 1 212 ? 0.019 4.099 -25.860 1.00 92.38 212 GLY A CA 1
ATOM 1511 C C . GLY A 1 212 ? -0.497 3.521 -24.538 1.00 92.38 212 GLY A C 1
ATOM 1512 O O . GLY A 1 212 ? -1.639 3.065 -24.503 1.00 92.38 212 GLY A O 1
ATOM 1513 N N . VAL A 1 213 ? 0.287 3.558 -23.456 1.00 92.94 213 VAL A N 1
ATOM 1514 C CA . VAL A 1 213 ? -0.164 3.106 -22.133 1.00 92.94 213 VAL A CA 1
ATOM 1515 C C . VAL A 1 213 ? -0.883 4.238 -21.401 1.00 92.94 213 VAL A C 1
ATOM 1517 O O . VAL A 1 213 ? -0.327 5.315 -21.202 1.00 92.94 213 VAL A O 1
ATOM 1520 N N . GLY A 1 214 ? -2.127 3.982 -20.992 1.00 89.75 214 GLY A N 1
ATOM 1521 C CA . GLY A 1 214 ? -2.907 4.859 -20.120 1.00 89.75 214 GLY A CA 1
ATOM 1522 C C . GLY A 1 214 ? -3.065 4.244 -18.733 1.00 89.75 214 GLY A C 1
ATOM 1523 O O . GLY A 1 214 ? -3.295 3.041 -18.619 1.00 89.75 214 GLY A O 1
ATOM 1524 N N . THR A 1 215 ? -2.947 5.065 -17.688 1.00 90.25 215 THR A N 1
ATOM 1525 C CA . THR A 1 215 ? -3.048 4.615 -16.285 1.00 90.25 215 THR A CA 1
ATOM 1526 C C . THR A 1 215 ? -4.435 4.793 -15.673 1.00 90.25 215 THR A C 1
ATOM 1528 O O . THR A 1 215 ? -4.700 4.266 -14.594 1.00 90.25 215 THR A O 1
ATOM 1531 N N . ASP A 1 216 ? -5.317 5.515 -16.361 1.00 89.38 216 ASP A N 1
ATOM 1532 C CA . ASP A 1 216 ? -6.708 5.710 -15.970 1.00 89.38 216 ASP A CA 1
ATOM 1533 C C . ASP A 1 216 ? -7.577 4.633 -16.631 1.00 89.38 216 ASP A C 1
ATOM 1535 O O . ASP A 1 216 ? -7.846 4.672 -17.837 1.00 89.38 216 ASP A O 1
ATOM 1539 N N . LEU A 1 217 ? -7.948 3.619 -15.849 1.00 86.56 217 LEU A N 1
ATOM 1540 C CA . LEU A 1 217 ? -8.798 2.517 -16.286 1.00 86.56 217 LEU A CA 1
ATOM 1541 C C . LEU A 1 217 ? -10.112 2.547 -15.508 1.00 86.56 217 LEU A C 1
ATOM 1543 O O . LEU A 1 217 ? -10.121 2.598 -14.280 1.00 86.56 217 LEU A O 1
ATOM 1547 N N . GLY A 1 218 ? -11.229 2.434 -16.231 1.00 87.00 218 GLY A N 1
ATOM 1548 C CA . GLY A 1 218 ? -12.519 2.142 -15.609 1.00 87.00 218 GLY A CA 1
ATOM 1549 C C . GLY A 1 218 ? -12.488 0.795 -14.882 1.00 87.00 218 GLY A C 1
ATOM 1550 O O . GLY A 1 218 ? -11.759 -0.113 -15.293 1.00 87.00 218 GLY A O 1
ATOM 1551 N N . GLU A 1 219 ? -13.293 0.661 -13.825 1.00 86.31 219 GLU A N 1
ATOM 1552 C CA . GLU A 1 219 ? -13.271 -0.498 -12.919 1.00 86.31 219 GLU A CA 1
ATOM 1553 C C . GLU A 1 219 ? -13.393 -1.839 -13.663 1.00 86.31 219 GLU A C 1
ATOM 1555 O O . GLU A 1 219 ? -12.593 -2.739 -13.419 1.00 86.31 219 GLU A O 1
ATOM 1560 N N . ASP A 1 220 ? -14.299 -1.950 -14.640 1.00 90.19 220 ASP A N 1
ATOM 1561 C CA . ASP A 1 220 ? -14.479 -3.175 -15.435 1.00 90.19 220 ASP A CA 1
ATOM 1562 C C . ASP A 1 220 ? -13.200 -3.579 -16.181 1.00 90.19 220 ASP A C 1
ATOM 1564 O O . ASP A 1 220 ? -12.788 -4.739 -16.170 1.00 90.19 220 ASP A O 1
ATOM 1568 N N . ARG A 1 221 ? -12.528 -2.602 -16.804 1.00 91.69 221 ARG A N 1
ATOM 1569 C CA . ARG A 1 221 ? -11.270 -2.823 -17.530 1.00 91.69 221 ARG A CA 1
ATOM 1570 C C . ARG A 1 221 ? -10.133 -3.164 -16.580 1.00 91.69 221 ARG A C 1
ATOM 1572 O O . ARG A 1 221 ? -9.303 -4.006 -16.913 1.00 91.69 221 ARG A O 1
ATOM 1579 N N . PHE A 1 222 ? -10.092 -2.520 -15.418 1.00 92.56 222 PHE A N 1
ATOM 1580 C CA . PHE A 1 222 ? -9.114 -2.815 -14.380 1.00 92.56 222 PHE A CA 1
ATOM 1581 C C . PHE A 1 222 ? -9.269 -4.252 -13.873 1.00 92.56 222 PHE A C 1
ATOM 1583 O O . PHE A 1 222 ? -8.300 -5.009 -13.899 1.00 92.56 222 PHE A O 1
ATOM 1590 N N . ARG A 1 223 ? -10.492 -4.664 -13.519 1.00 93.00 223 ARG A N 1
ATOM 1591 C CA . ARG A 1 223 ? -10.801 -6.028 -13.071 1.00 93.00 223 ARG A CA 1
ATOM 1592 C C . ARG A 1 223 ? -10.474 -7.075 -14.129 1.00 93.00 223 ARG A C 1
ATOM 1594 O O . ARG A 1 223 ? -9.838 -8.073 -13.803 1.00 93.00 223 ARG A O 1
ATOM 160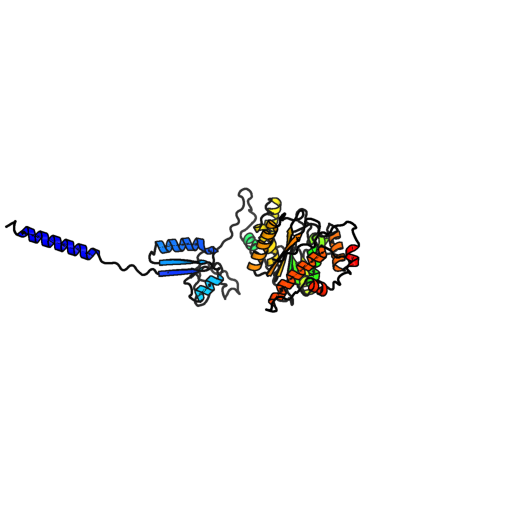1 N N . ALA A 1 224 ? -10.856 -6.831 -15.383 1.00 94.56 224 ALA A N 1
ATOM 1602 C CA . ALA A 1 224 ? -10.519 -7.718 -16.495 1.00 94.56 224 ALA A CA 1
ATOM 1603 C C . ALA A 1 224 ? -8.999 -7.839 -16.683 1.00 94.56 224 ALA A C 1
ATOM 1605 O O . ALA A 1 224 ? -8.484 -8.942 -16.788 1.00 94.56 224 ALA A O 1
ATOM 1606 N N . THR A 1 225 ? -8.260 -6.725 -16.632 1.00 95.25 225 THR A N 1
ATOM 1607 C CA . THR A 1 225 ? -6.792 -6.749 -16.773 1.00 95.25 225 THR A CA 1
ATOM 1608 C C . THR A 1 225 ? -6.130 -7.547 -15.652 1.00 95.25 225 THR A C 1
ATOM 1610 O O . THR A 1 225 ? -5.257 -8.365 -15.925 1.00 95.25 225 THR A O 1
ATOM 1613 N N . VAL A 1 226 ? -6.550 -7.346 -14.397 1.00 96.56 226 VAL A N 1
ATOM 1614 C CA . VAL A 1 226 ? -6.025 -8.120 -13.261 1.00 96.56 226 VAL A CA 1
ATOM 1615 C C . VAL A 1 226 ? -6.321 -9.606 -13.448 1.00 96.56 226 VAL A C 1
ATOM 1617 O O . VAL A 1 226 ? -5.415 -10.409 -13.281 1.00 96.56 226 VAL A O 1
ATOM 1620 N N . ARG A 1 227 ? -7.539 -9.973 -13.858 1.00 95.75 227 ARG A N 1
ATOM 1621 C CA . ARG A 1 227 ? -7.930 -11.371 -14.089 1.00 95.75 227 ARG A CA 1
ATOM 1622 C C . ARG A 1 227 ? -7.158 -12.028 -15.236 1.00 95.75 227 ARG A C 1
ATOM 1624 O O . ARG A 1 227 ? -6.696 -13.150 -15.088 1.00 95.75 227 ARG A O 1
ATOM 1631 N N . ASP A 1 228 ? -7.016 -11.335 -16.361 1.00 95.12 228 ASP A N 1
ATOM 1632 C CA . ASP A 1 228 ? -6.465 -11.913 -17.591 1.00 95.12 228 ASP A CA 1
ATOM 1633 C C . ASP A 1 228 ? -4.928 -11.921 -17.604 1.00 95.12 228 ASP A C 1
ATOM 1635 O O . ASP A 1 228 ? -4.312 -12.811 -18.190 1.00 95.12 228 ASP A O 1
ATOM 1639 N N . VAL A 1 229 ? -4.296 -10.914 -16.989 1.00 96.12 229 VAL A N 1
ATOM 1640 C CA . VAL A 1 229 ? -2.833 -10.710 -17.012 1.00 96.12 229 VAL A CA 1
ATOM 1641 C C . VAL A 1 229 ? -2.181 -11.046 -15.667 1.00 96.12 229 VAL A C 1
ATOM 1643 O O . VAL A 1 229 ? -0.975 -11.271 -15.607 1.00 96.12 229 VAL A O 1
ATOM 1646 N N . GLY A 1 230 ? -2.946 -11.059 -14.575 1.00 96.44 230 GLY A N 1
ATOM 1647 C CA . GLY A 1 230 ? -2.448 -11.241 -13.210 1.00 96.44 230 GLY A CA 1
ATOM 1648 C C . GLY A 1 230 ? -2.007 -9.941 -12.529 1.00 96.44 230 GLY A C 1
ATOM 1649 O O . GLY A 1 230 ? -1.871 -9.896 -11.312 1.00 96.4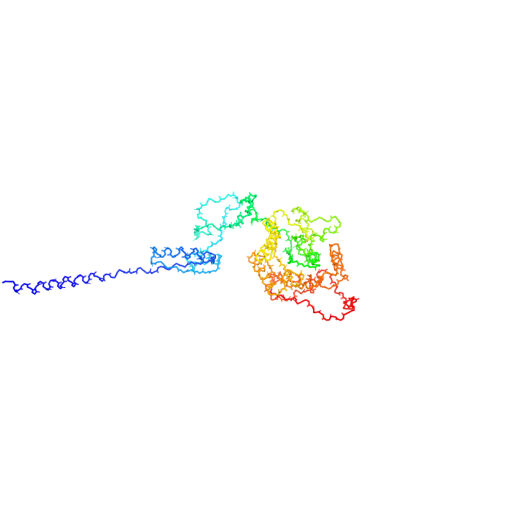4 230 GLY A O 1
ATOM 1650 N N . CYS A 1 231 ? -1.813 -8.835 -13.251 1.00 96.75 231 CYS A N 1
ATOM 1651 C CA . CYS A 1 231 ? -1.476 -7.552 -12.629 1.00 96.75 231 CYS A CA 1
ATOM 1652 C C . CYS A 1 231 ? -1.961 -6.344 -13.427 1.00 96.75 231 CYS A C 1
ATOM 1654 O O . CYS A 1 231 ? -1.989 -6.362 -14.657 1.00 96.75 231 CYS A O 1
ATOM 1656 N N . ALA A 1 232 ? -2.249 -5.254 -12.719 1.00 95.81 232 ALA A N 1
ATOM 1657 C CA . ALA A 1 232 ? -2.465 -3.938 -13.301 1.00 95.81 232 ALA A CA 1
ATOM 1658 C C . ALA A 1 232 ? -1.945 -2.852 -12.351 1.00 95.81 232 ALA A C 1
ATOM 1660 O O . ALA A 1 232 ? -2.079 -2.966 -11.135 1.00 95.81 232 ALA A O 1
ATOM 1661 N N . ILE A 1 233 ? -1.363 -1.789 -12.913 1.00 95.19 233 ILE A N 1
ATOM 1662 C CA . ILE A 1 233 ? -0.924 -0.610 -12.160 1.00 95.19 233 ILE A CA 1
ATOM 1663 C C . ILE A 1 233 ? -1.727 0.586 -12.661 1.00 95.19 233 ILE A C 1
ATOM 1665 O O . ILE A 1 233 ? -1.554 1.014 -13.802 1.00 95.19 233 ILE A O 1
ATOM 1669 N N . VAL A 1 234 ? -2.605 1.113 -11.812 1.00 92.25 234 VAL A N 1
ATOM 1670 C CA . VAL A 1 234 ? -3.585 2.141 -12.191 1.00 92.25 234 VAL A CA 1
ATOM 1671 C C . VAL A 1 234 ? -3.545 3.343 -11.259 1.00 92.25 234 VAL A C 1
ATOM 1673 O O . VAL A 1 234 ? -3.038 3.276 -10.134 1.00 92.25 234 VAL A O 1
ATOM 1676 N N . SER A 1 235 ? -4.085 4.461 -11.734 1.00 87.38 235 SER A N 1
ATOM 1677 C CA . SER A 1 235 ? -4.406 5.602 -10.885 1.00 87.38 235 SER A CA 1
ATOM 1678 C C . SER A 1 235 ? -5.565 5.273 -9.940 1.00 87.38 235 SER A C 1
ATOM 1680 O O . SER A 1 235 ? -6.403 4.413 -10.210 1.00 87.38 235 SER A O 1
ATOM 1682 N N . ALA A 1 236 ? -5.618 5.962 -8.798 1.00 77.88 236 ALA A N 1
ATOM 1683 C CA . ALA A 1 236 ? -6.790 5.895 -7.934 1.00 77.88 236 ALA A CA 1
ATOM 1684 C C . ALA A 1 236 ? -7.998 6.517 -8.654 1.00 77.88 236 ALA A C 1
ATOM 1686 O O . ALA A 1 236 ? -7.952 7.691 -9.046 1.00 77.88 236 ALA A O 1
ATOM 1687 N N . SER A 1 237 ? -9.079 5.745 -8.795 1.00 73.50 237 SER A N 1
ATOM 1688 C CA . SER A 1 237 ? -10.356 6.266 -9.281 1.00 73.50 237 SER A CA 1
ATOM 1689 C C . SER A 1 237 ? -10.938 7.279 -8.285 1.00 73.50 237 SER A C 1
ATOM 1691 O O . SER A 1 237 ? -10.496 7.383 -7.138 1.00 73.50 237 SER A O 1
ATOM 1693 N N . ALA A 1 238 ? -11.946 8.048 -8.706 1.00 68.12 238 ALA A N 1
ATOM 1694 C CA . ALA A 1 238 ? -12.610 9.014 -7.825 1.00 68.12 238 ALA A CA 1
ATOM 1695 C C . ALA A 1 238 ? -13.270 8.362 -6.595 1.00 68.12 238 ALA A C 1
ATOM 1697 O O . ALA A 1 238 ? -13.496 9.041 -5.596 1.00 68.12 238 ALA A O 1
ATOM 1698 N N . ASP A 1 239 ? -13.555 7.064 -6.671 1.00 68.44 239 ASP A N 1
ATOM 1699 C CA . ASP A 1 239 ? -14.278 6.308 -5.654 1.00 68.44 239 ASP A CA 1
ATOM 1700 C C . ASP A 1 239 ? -13.367 5.586 -4.652 1.00 68.44 239 ASP A C 1
ATOM 1702 O O . ASP A 1 239 ? -13.848 5.104 -3.623 1.00 68.44 239 ASP A O 1
ATOM 1706 N N . ILE A 1 240 ? -12.058 5.524 -4.926 1.00 71.81 240 ILE A N 1
ATOM 1707 C CA . ILE A 1 240 ? -11.079 4.855 -4.066 1.00 71.81 240 ILE A CA 1
ATOM 1708 C C . ILE A 1 240 ? -10.355 5.890 -3.205 1.00 71.81 240 ILE A C 1
ATOM 1710 O O . ILE A 1 240 ? -9.642 6.758 -3.708 1.00 71.81 240 ILE A O 1
ATOM 1714 N N . ALA A 1 241 ? -10.541 5.777 -1.887 1.00 67.62 241 ALA A N 1
ATOM 1715 C CA . ALA A 1 241 ? -10.007 6.696 -0.879 1.00 67.62 241 ALA A CA 1
ATOM 1716 C C . ALA A 1 241 ? -10.196 8.203 -1.220 1.00 67.62 241 ALA A C 1
ATOM 1718 O O . ALA A 1 241 ? -9.234 8.979 -1.174 1.00 67.62 241 ALA A O 1
ATOM 1719 N N . PRO A 1 242 ? -11.426 8.672 -1.533 1.00 69.88 242 PRO A N 1
ATOM 1720 C CA . PRO A 1 242 ? -11.676 10.069 -1.914 1.00 69.88 242 PRO A CA 1
ATOM 1721 C C . PRO A 1 242 ? -11.294 11.088 -0.827 1.00 69.88 242 PRO A C 1
ATOM 1723 O O . PRO A 1 242 ? -10.972 12.238 -1.146 1.00 69.88 242 PRO A O 1
ATOM 1726 N N . ALA A 1 243 ? -11.305 10.677 0.448 1.00 66.81 243 ALA A N 1
ATOM 1727 C CA . ALA A 1 243 ? -10.761 11.449 1.565 1.00 66.81 243 ALA A CA 1
ATOM 1728 C C . ALA A 1 243 ? -9.292 11.776 1.384 1.00 66.81 243 ALA A C 1
ATOM 1730 O O . ALA A 1 243 ? -8.887 12.937 1.457 1.00 66.81 243 ALA A O 1
ATOM 1731 N N . ASP A 1 244 ? -8.511 10.723 1.161 1.00 75.19 244 ASP A N 1
ATOM 1732 C CA . ASP A 1 244 ? -7.069 10.798 1.103 1.00 75.19 244 ASP A CA 1
ATOM 1733 C C . ASP A 1 244 ? -6.653 11.735 -0.019 1.00 75.19 244 ASP A C 1
ATOM 1735 O O . ASP A 1 244 ? -5.893 12.660 0.225 1.00 75.19 244 ASP A O 1
ATOM 1739 N N . LYS A 1 245 ? -7.249 11.602 -1.208 1.00 72.69 245 LYS A N 1
ATOM 1740 C CA . LYS A 1 245 ? -6.952 12.486 -2.342 1.00 72.69 245 LYS A CA 1
ATOM 1741 C C . LYS A 1 245 ? -7.097 13.973 -1.990 1.00 72.69 245 LYS A C 1
ATOM 1743 O O . LYS A 1 245 ? -6.233 14.773 -2.345 1.00 72.69 245 LYS A O 1
ATOM 1748 N N . ARG A 1 246 ? -8.173 14.352 -1.287 1.00 71.81 246 ARG A N 1
ATOM 1749 C CA . ARG A 1 246 ? -8.408 15.745 -0.867 1.00 71.81 246 ARG A CA 1
ATOM 1750 C C . ARG A 1 246 ? -7.457 16.176 0.249 1.00 71.81 246 ARG A C 1
ATOM 1752 O O . ARG A 1 246 ? -6.847 17.237 0.150 1.00 71.81 246 ARG A O 1
ATOM 1759 N N . LEU A 1 247 ? -7.318 15.361 1.295 1.00 68.00 247 LEU A N 1
ATOM 1760 C CA . LEU A 1 247 ? -6.444 15.654 2.435 1.00 68.00 247 LEU A CA 1
ATOM 1761 C C . LEU A 1 247 ? -4.979 15.751 2.010 1.00 68.00 247 LEU A C 1
ATOM 1763 O O . LEU A 1 247 ? -4.255 16.621 2.482 1.00 68.00 247 LEU A O 1
ATOM 1767 N N . TYR A 1 248 ? -4.553 14.892 1.094 1.00 70.81 248 TYR A N 1
ATOM 1768 C CA . TYR A 1 248 ? -3.209 14.871 0.545 1.00 70.81 248 TYR A CA 1
ATOM 1769 C C . TYR A 1 248 ? -2.891 16.154 -0.228 1.00 70.81 248 TYR A C 1
ATOM 1771 O O . TYR A 1 248 ? -1.856 16.764 0.021 1.00 70.81 248 TYR A O 1
ATOM 1779 N N . ALA A 1 249 ? -3.812 16.618 -1.082 1.00 67.94 249 ALA A N 1
ATOM 1780 C CA . ALA A 1 249 ? -3.650 17.879 -1.808 1.00 67.94 249 ALA A CA 1
ATOM 1781 C C . ALA A 1 249 ? -3.514 19.089 -0.866 1.00 67.94 249 ALA A C 1
ATOM 1783 O O . ALA A 1 249 ? -2.724 19.989 -1.131 1.00 67.94 249 ALA A O 1
ATOM 1784 N N . ILE A 1 250 ? -4.249 19.099 0.252 1.00 70.31 250 ILE A N 1
ATOM 1785 C CA . ILE A 1 250 ? -4.116 20.145 1.276 1.00 70.31 250 ILE A CA 1
ATOM 1786 C C . ILE A 1 250 ? -2.750 20.042 1.958 1.00 70.31 250 ILE A C 1
ATOM 1788 O O . ILE A 1 250 ? -2.043 21.039 2.062 1.00 70.31 250 ILE A O 1
ATOM 1792 N N . ARG A 1 251 ? -2.360 18.838 2.392 1.00 67.25 251 ARG A N 1
ATOM 1793 C CA . ARG A 1 251 ? -1.109 18.611 3.129 1.00 67.25 251 ARG A CA 1
ATOM 1794 C C . ARG A 1 251 ? 0.124 19.079 2.369 1.00 67.25 251 ARG A C 1
ATOM 1796 O O . ARG A 1 251 ? 1.020 19.648 2.994 1.00 67.25 251 ARG A O 1
ATOM 1803 N N . ASP A 1 252 ? 0.135 18.860 1.056 1.00 67.44 252 ASP A N 1
ATOM 1804 C CA . ASP A 1 252 ? 1.222 19.251 0.154 1.00 67.44 252 ASP A CA 1
ATOM 1805 C C . ASP A 1 252 ? 1.465 20.770 0.158 1.00 67.44 252 ASP A C 1
ATOM 1807 O O . ASP A 1 252 ? 2.605 21.225 0.191 1.00 67.44 252 ASP A O 1
ATOM 1811 N N . VAL A 1 253 ? 0.399 21.572 0.242 1.00 64.44 253 VAL A N 1
ATOM 1812 C CA . VAL A 1 253 ? 0.491 23.044 0.238 1.00 64.44 253 VAL A CA 1
ATOM 1813 C C . VAL A 1 253 ? 0.477 23.677 1.633 1.00 64.44 253 VAL A C 1
ATOM 1815 O O . VAL A 1 253 ? 0.617 24.893 1.755 1.00 64.44 253 VAL A O 1
ATOM 1818 N N . THR A 1 254 ? 0.317 22.881 2.696 1.00 65.50 254 THR A N 1
ATOM 1819 C CA . THR A 1 254 ? 0.300 23.364 4.091 1.00 65.50 254 THR A CA 1
ATOM 1820 C C . THR A 1 254 ? 1.473 22.876 4.937 1.00 65.50 254 THR A C 1
ATOM 1822 O O . THR A 1 254 ? 1.464 23.084 6.149 1.00 65.50 254 THR A O 1
ATOM 1825 N N . SER A 1 255 ? 2.473 22.220 4.342 1.00 70.62 255 SER A N 1
ATOM 1826 C CA . SER A 1 255 ? 3.632 21.659 5.059 1.00 70.62 255 SER A CA 1
ATOM 1827 C C . SER A 1 255 ? 3.246 20.684 6.185 1.00 70.62 255 SER A C 1
ATOM 1829 O O . SER A 1 255 ? 3.905 20.617 7.219 1.00 70.62 255 SER A O 1
ATOM 1831 N N . THR A 1 256 ? 2.167 19.917 5.995 1.00 65.31 256 THR A N 1
ATOM 1832 C CA . THR A 1 256 ? 1.676 18.900 6.954 1.00 65.31 256 THR A CA 1
ATOM 1833 C C . THR A 1 256 ? 1.784 17.481 6.389 1.00 65.31 256 THR A C 1
ATOM 1835 O O . THR A 1 256 ? 1.089 16.551 6.812 1.00 65.31 256 THR A O 1
ATOM 1838 N N . VAL A 1 257 ? 2.669 17.291 5.407 1.00 68.00 257 VAL A N 1
ATOM 1839 C CA . VAL A 1 257 ? 2.992 15.970 4.857 1.00 68.00 257 VAL A CA 1
ATOM 1840 C C . VAL A 1 257 ? 3.682 15.103 5.914 1.00 68.00 257 VAL A C 1
ATOM 1842 O O . VAL A 1 257 ? 3.275 13.956 6.083 1.00 68.00 257 VAL A O 1
ATOM 1845 N N . ASP A 1 258 ? 4.609 15.667 6.693 1.00 68.19 258 ASP A N 1
ATOM 1846 C CA . ASP A 1 258 ? 5.514 14.951 7.613 1.00 68.19 258 ASP A CA 1
ATOM 1847 C C . ASP A 1 258 ? 4.870 14.540 8.956 1.00 68.19 258 ASP A C 1
ATOM 1849 O O . ASP A 1 258 ? 5.484 14.601 10.020 1.00 68.19 258 ASP A O 1
ATOM 1853 N N . SER A 1 259 ? 3.606 14.124 8.928 1.00 76.00 259 SER A N 1
ATOM 1854 C CA . SER A 1 259 ? 2.911 13.537 10.076 1.00 76.00 259 SER A CA 1
ATOM 1855 C C . SER A 1 259 ? 2.823 12.023 9.908 1.00 76.00 259 SER A C 1
ATOM 1857 O O . SER A 1 259 ? 2.234 11.545 8.939 1.00 76.00 259 SER A O 1
ATOM 1859 N N . LEU A 1 260 ? 3.373 11.275 10.871 1.00 72.75 260 LEU A N 1
ATOM 1860 C CA . LEU A 1 260 ? 3.371 9.807 10.893 1.00 72.75 260 LEU A CA 1
ATOM 1861 C C . LEU A 1 260 ? 1.963 9.228 10.682 1.00 72.75 260 LEU A C 1
ATOM 1863 O O . LEU A 1 260 ? 1.762 8.364 9.827 1.00 72.75 260 LEU A O 1
ATOM 1867 N N . ASP A 1 261 ? 0.985 9.750 11.421 1.00 71.06 261 ASP A N 1
ATOM 1868 C CA . ASP A 1 261 ? -0.396 9.268 11.398 1.00 71.06 261 ASP A CA 1
ATOM 1869 C C . ASP A 1 261 ? -1.063 9.563 10.053 1.00 71.06 261 ASP A C 1
ATOM 1871 O O . ASP A 1 261 ? -1.718 8.699 9.470 1.00 71.06 261 ASP A O 1
ATOM 1875 N N . LEU A 1 262 ? -0.842 10.763 9.504 1.00 73.31 262 LEU A N 1
ATOM 1876 C CA . LEU A 1 262 ? -1.406 11.145 8.208 1.00 73.31 262 LEU A CA 1
ATOM 1877 C C . LEU A 1 262 ? -0.721 10.427 7.039 1.00 73.31 262 LEU A C 1
ATOM 1879 O O . LEU A 1 262 ? -1.367 10.161 6.025 1.00 73.31 262 LEU A O 1
ATOM 1883 N N . ILE A 1 263 ? 0.570 10.099 7.146 1.00 77.06 263 ILE A N 1
ATOM 1884 C CA . ILE A 1 263 ? 1.264 9.235 6.180 1.00 77.06 263 ILE A CA 1
ATOM 1885 C C . ILE A 1 263 ? 0.667 7.827 6.244 1.00 77.06 263 ILE A C 1
ATOM 1887 O O . ILE A 1 263 ? 0.290 7.281 5.209 1.00 77.06 263 ILE A O 1
ATOM 1891 N N . THR A 1 264 ? 0.516 7.276 7.449 1.00 77.50 264 THR A N 1
ATOM 1892 C CA . THR A 1 264 ? -0.032 5.933 7.678 1.00 77.50 264 THR A CA 1
ATOM 1893 C C . THR A 1 264 ? -1.447 5.805 7.121 1.00 77.50 264 THR A C 1
ATOM 1895 O O . THR A 1 264 ? -1.706 4.942 6.279 1.00 77.50 264 THR A O 1
ATOM 1898 N N . ALA A 1 265 ? -2.345 6.714 7.508 1.00 74.81 265 ALA A N 1
ATOM 1899 C CA . ALA A 1 265 ? -3.721 6.742 7.023 1.00 74.81 265 ALA A CA 1
ATOM 1900 C C . ALA A 1 265 ? -3.791 6.935 5.500 1.00 74.81 265 ALA A C 1
ATOM 1902 O O . ALA A 1 265 ? -4.572 6.269 4.817 1.00 74.81 265 ALA A O 1
ATOM 1903 N N . SER A 1 266 ? -2.941 7.807 4.948 1.00 80.81 266 SER A N 1
ATOM 1904 C CA . SER A 1 266 ? -2.898 8.051 3.507 1.00 80.81 266 SER A CA 1
ATOM 1905 C C . SER A 1 266 ? -2.507 6.802 2.731 1.00 80.81 266 SER A C 1
ATOM 1907 O O . SER A 1 266 ? -3.197 6.408 1.792 1.00 80.81 266 SER A O 1
ATOM 1909 N N . ILE A 1 267 ? -1.412 6.148 3.119 1.00 85.94 267 ILE A N 1
ATOM 1910 C CA . ILE A 1 267 ? -0.922 4.952 2.433 1.00 85.94 267 ILE A CA 1
ATOM 1911 C C . ILE A 1 267 ? -1.959 3.830 2.527 1.00 85.94 267 ILE A C 1
ATOM 1913 O O . ILE A 1 267 ? -2.360 3.280 1.499 1.00 85.94 267 ILE A O 1
ATOM 1917 N N . LEU A 1 268 ? -2.419 3.515 3.739 1.00 83.62 268 LEU A N 1
ATOM 1918 C CA . LEU A 1 268 ? -3.260 2.343 3.967 1.00 83.62 268 LEU A CA 1
ATOM 1919 C C . LEU A 1 268 ? -4.676 2.500 3.425 1.00 83.62 268 LEU A C 1
ATOM 1921 O O . LEU A 1 268 ? -5.206 1.526 2.907 1.00 83.62 268 LEU A O 1
ATOM 1925 N N . SER A 1 269 ? -5.274 3.695 3.451 1.00 78.12 269 SER A N 1
ATOM 1926 C CA . SER A 1 269 ? -6.621 3.899 2.890 1.00 78.12 269 SER A CA 1
ATOM 1927 C C . SER A 1 269 ? -6.712 3.483 1.419 1.00 78.12 269 SER A C 1
ATOM 1929 O O . SER A 1 269 ? -7.676 2.835 1.024 1.00 78.12 269 SER A O 1
ATOM 1931 N N . LYS A 1 270 ? -5.677 3.772 0.618 1.00 83.69 270 LYS A N 1
ATOM 1932 C CA . LYS A 1 270 ? -5.600 3.343 -0.788 1.00 83.69 270 LYS A CA 1
ATOM 1933 C C . LYS A 1 270 ? -5.351 1.845 -0.931 1.00 83.69 270 LYS A C 1
ATOM 1935 O O . LYS A 1 270 ? -5.917 1.218 -1.818 1.00 83.69 270 LYS A O 1
ATOM 1940 N N . LYS A 1 271 ? -4.474 1.282 -0.095 1.00 88.12 271 LYS A N 1
ATOM 1941 C CA . LYS A 1 271 ? -4.070 -0.126 -0.204 1.00 88.12 271 LYS A CA 1
ATOM 1942 C C . LYS A 1 271 ? -5.146 -1.076 0.293 1.00 88.12 271 LYS A C 1
ATOM 1944 O O . LYS A 1 271 ? -5.479 -2.018 -0.410 1.00 88.12 271 LYS A O 1
ATOM 1949 N N . LEU A 1 272 ? -5.762 -0.785 1.430 1.00 81.62 272 LEU A N 1
ATOM 1950 C CA . LEU A 1 272 ? -6.858 -1.587 1.969 1.00 81.62 272 LEU A CA 1
ATOM 1951 C C . LEU A 1 272 ? -8.107 -1.508 1.083 1.00 81.62 272 LEU A C 1
ATOM 1953 O O . LEU A 1 272 ? -8.773 -2.518 0.888 1.00 81.62 272 LEU A O 1
ATOM 1957 N N . ALA A 1 273 ? -8.368 -0.360 0.447 1.00 81.81 273 ALA A N 1
ATOM 1958 C CA . ALA A 1 273 ? -9.424 -0.248 -0.560 1.00 81.81 273 ALA A CA 1
ATOM 1959 C C . ALA A 1 273 ? -9.177 -1.110 -1.814 1.00 81.81 273 ALA A C 1
ATOM 1961 O O . ALA A 1 273 ? -10.110 -1.355 -2.573 1.00 81.81 273 ALA A O 1
ATOM 1962 N N . GLY A 1 274 ? -7.950 -1.595 -2.030 1.00 84.12 274 GLY A N 1
ATOM 1963 C CA . GLY A 1 274 ? -7.609 -2.515 -3.115 1.00 84.12 274 GLY A CA 1
ATOM 1964 C C . GLY A 1 274 ? -8.087 -3.958 -2.911 1.00 84.12 274 GLY A C 1
ATOM 1965 O O . GLY A 1 274 ? -7.967 -4.746 -3.848 1.00 84.12 274 GLY A O 1
ATOM 1966 N N . GLY A 1 275 ? -8.619 -4.311 -1.732 1.00 85.00 275 GLY A N 1
ATOM 1967 C CA . GLY A 1 275 ? -9.088 -5.672 -1.442 1.00 85.00 275 GLY A CA 1
ATOM 1968 C C . GLY A 1 275 ? -7.953 -6.682 -1.278 1.00 85.00 275 GLY A C 1
ATOM 1969 O O . GLY A 1 275 ? -8.019 -7.779 -1.819 1.00 85.00 275 GLY A O 1
ATOM 1970 N N . LEU A 1 276 ? -6.867 -6.280 -0.614 1.00 89.00 276 LEU A N 1
ATOM 1971 C CA . LEU A 1 276 ? -5.627 -7.056 -0.551 1.00 89.00 276 LEU A CA 1
ATOM 1972 C C . LEU A 1 276 ? -5.640 -8.089 0.578 1.00 89.00 276 LEU A C 1
ATOM 1974 O O . LEU A 1 276 ? -5.925 -7.751 1.728 1.00 89.00 276 LEU A O 1
ATOM 1978 N N . GLU A 1 277 ? -5.185 -9.305 0.287 1.00 90.44 277 GLU A N 1
ATOM 1979 C CA . GLU A 1 277 ? -4.938 -10.332 1.305 1.00 90.44 277 GLU A CA 1
ATOM 1980 C C . GLU A 1 277 ? -3.611 -10.105 2.033 1.00 90.44 277 GLU A C 1
ATOM 1982 O O . GLU A 1 277 ? -3.514 -10.314 3.248 1.00 90.44 277 GLU A O 1
ATOM 1987 N N . ALA A 1 278 ? -2.583 -9.667 1.297 1.00 92.62 278 ALA A N 1
ATOM 1988 C CA . ALA A 1 278 ? -1.294 -9.321 1.875 1.00 92.62 278 ALA A CA 1
ATOM 1989 C C . ALA A 1 278 ? -0.604 -8.139 1.181 1.00 92.62 278 ALA A C 1
ATOM 1991 O O . ALA A 1 278 ? -0.731 -7.911 -0.024 1.00 92.62 278 ALA A O 1
ATOM 1992 N N . LEU A 1 279 ? 0.175 -7.402 1.970 1.00 92.94 279 LEU A N 1
ATOM 1993 C CA . LEU A 1 279 ? 0.863 -6.179 1.575 1.00 92.94 279 LEU A CA 1
ATOM 1994 C C . LEU A 1 279 ? 2.309 -6.187 2.084 1.00 92.94 279 LEU A C 1
ATOM 1996 O O . LEU A 1 279 ? 2.573 -6.448 3.258 1.00 92.94 279 LEU A O 1
ATOM 2000 N N . VAL A 1 280 ? 3.261 -5.826 1.222 1.00 95.81 280 VAL A N 1
ATOM 2001 C CA . VAL A 1 280 ? 4.634 -5.521 1.649 1.00 95.81 280 VAL A CA 1
ATOM 2002 C C . VAL A 1 280 ? 4.908 -4.030 1.527 1.00 95.81 280 VAL A C 1
ATOM 2004 O O . VAL A 1 280 ? 4.638 -3.394 0.506 1.00 95.81 280 VAL A O 1
ATOM 2007 N N . LEU A 1 281 ? 5.455 -3.457 2.589 1.00 94.69 281 LEU A N 1
ATOM 2008 C CA . LEU A 1 281 ? 5.804 -2.048 2.667 1.00 94.69 281 LEU A CA 1
ATOM 2009 C C . LEU A 1 281 ? 7.313 -1.888 2.515 1.00 94.69 281 LEU A C 1
ATOM 2011 O O . LEU A 1 281 ? 8.089 -2.536 3.202 1.00 94.69 281 LEU A O 1
ATOM 2015 N N . ASP A 1 282 ? 7.732 -1.004 1.627 1.00 95.75 282 ASP A N 1
ATOM 2016 C CA . ASP A 1 282 ? 9.125 -0.660 1.370 1.00 95.75 282 ASP A CA 1
ATOM 2017 C C . ASP A 1 282 ? 9.396 0.744 1.915 1.00 95.75 282 ASP A C 1
ATOM 2019 O O . ASP A 1 282 ? 9.164 1.758 1.242 1.00 95.75 282 ASP A O 1
ATOM 2023 N N . VAL A 1 283 ? 9.820 0.780 3.178 1.00 94.38 283 VAL A N 1
ATOM 2024 C CA . VAL A 1 283 ? 10.065 2.006 3.937 1.00 94.38 283 VAL A CA 1
ATOM 2025 C C . VAL A 1 283 ? 11.488 2.470 3.661 1.00 94.38 283 VAL A C 1
ATOM 2027 O O . VAL A 1 283 ? 12.463 1.844 4.072 1.00 94.38 283 VAL A O 1
ATOM 2030 N N . LYS A 1 284 ? 11.618 3.576 2.933 1.00 93.44 284 LYS A N 1
ATOM 2031 C CA . LYS A 1 284 ? 12.923 4.116 2.550 1.00 93.44 284 LYS A CA 1
ATOM 2032 C C . LYS A 1 284 ? 13.567 4.866 3.715 1.00 93.44 284 LYS A C 1
ATOM 2034 O O . LYS A 1 284 ? 12.896 5.651 4.382 1.00 93.44 284 LYS A O 1
ATOM 2039 N N . ILE A 1 285 ? 14.874 4.683 3.897 1.00 94.88 285 ILE A N 1
ATOM 2040 C CA . ILE A 1 285 ? 15.707 5.433 4.846 1.00 94.88 285 ILE A CA 1
ATOM 2041 C C . ILE A 1 285 ? 16.884 6.100 4.125 1.00 94.88 285 ILE A C 1
ATOM 2043 O O . ILE A 1 285 ? 17.537 5.485 3.284 1.00 94.88 285 ILE A O 1
ATOM 2047 N N . GLY A 1 286 ? 17.193 7.347 4.483 1.00 92.94 286 GLY A N 1
ATOM 2048 C CA . GLY A 1 286 ? 18.420 8.029 4.066 1.00 92.94 286 GLY A CA 1
ATOM 2049 C C . GLY A 1 286 ? 18.187 9.378 3.395 1.00 92.94 286 GLY A C 1
ATOM 2050 O O . GLY A 1 286 ? 17.094 9.945 3.430 1.00 92.94 286 GLY A O 1
ATOM 2051 N N . SER A 1 287 ? 19.242 9.917 2.782 1.00 91.12 287 SER A N 1
ATOM 2052 C CA . SER A 1 287 ? 19.246 11.278 2.226 1.00 91.12 287 SER A CA 1
ATOM 2053 C C . SER A 1 287 ? 18.143 11.517 1.184 1.00 91.12 287 SER A C 1
ATOM 2055 O O . SER A 1 287 ? 17.508 12.574 1.217 1.00 91.12 287 SER A O 1
ATOM 2057 N N . GLY A 1 288 ? 17.860 10.530 0.327 1.00 89.00 288 GLY A N 1
ATOM 2058 C CA . GLY A 1 288 ? 16.830 10.583 -0.713 1.00 89.00 288 GLY A CA 1
ATOM 2059 C C . GLY A 1 288 ? 15.429 10.139 -0.278 1.00 89.00 288 GLY A C 1
ATOM 2060 O O . GLY A 1 288 ? 14.505 10.235 -1.085 1.00 89.00 288 GLY A O 1
ATOM 2061 N N . ALA A 1 289 ? 15.255 9.669 0.961 1.00 88.56 289 ALA A N 1
ATOM 2062 C CA . ALA A 1 289 ? 13.969 9.243 1.515 1.00 88.56 289 ALA A CA 1
ATOM 2063 C C . ALA A 1 289 ? 13.268 10.358 2.303 1.00 88.56 289 ALA A C 1
ATOM 2065 O O . ALA A 1 289 ? 13.882 11.365 2.658 1.00 88.56 289 ALA A O 1
ATOM 2066 N N . PHE A 1 290 ? 11.997 10.142 2.644 1.00 82.12 290 PHE A N 1
ATOM 2067 C CA . PHE A 1 290 ? 11.303 10.952 3.650 1.00 82.12 290 PHE A CA 1
ATOM 2068 C C . PHE A 1 290 ? 11.896 10.739 5.049 1.00 82.12 290 PHE A C 1
ATOM 2070 O O . PHE A 1 290 ? 12.208 11.708 5.737 1.00 82.12 290 PHE A O 1
ATOM 2077 N N . MET A 1 291 ? 12.113 9.482 5.449 1.00 87.12 291 MET A N 1
ATOM 2078 C CA . MET A 1 291 ? 12.676 9.142 6.760 1.00 87.12 291 MET A CA 1
ATOM 2079 C C . MET A 1 291 ? 14.204 9.232 6.714 1.00 87.12 291 MET A C 1
ATOM 2081 O O . MET A 1 291 ? 14.849 8.592 5.879 1.00 87.12 291 MET A O 1
ATOM 2085 N N . LYS A 1 292 ? 14.800 10.045 7.592 1.00 88.44 292 LYS A N 1
ATOM 2086 C CA . LYS A 1 292 ? 16.245 10.329 7.549 1.00 88.44 292 LYS A CA 1
ATOM 2087 C C . LYS A 1 292 ? 17.061 9.367 8.398 1.00 88.44 292 LYS A C 1
ATOM 2089 O O . LYS A 1 292 ? 18.203 9.076 8.049 1.00 88.44 292 LYS A O 1
ATOM 2094 N N . ASP A 1 293 ? 16.471 8.858 9.472 1.00 92.00 293 ASP A N 1
ATOM 2095 C CA . ASP A 1 293 ? 17.119 7.936 10.395 1.00 92.00 293 ASP A CA 1
ATOM 2096 C C . ASP A 1 293 ? 16.298 6.662 10.637 1.00 92.00 293 ASP A C 1
ATOM 2098 O O . ASP A 1 293 ? 15.149 6.522 10.209 1.00 92.00 293 ASP A O 1
ATOM 2102 N N . MET A 1 294 ? 16.940 5.696 11.297 1.00 92.88 294 MET A N 1
ATOM 2103 C CA . MET A 1 294 ? 16.370 4.370 11.523 1.00 92.88 294 MET A CA 1
ATOM 2104 C C . MET A 1 294 ? 15.203 4.406 12.502 1.00 92.88 294 MET A C 1
ATOM 2106 O O . MET A 1 294 ? 14.260 3.649 12.320 1.00 92.88 294 MET A O 1
ATOM 2110 N N . ALA A 1 295 ? 15.230 5.294 13.497 1.00 92.50 295 ALA A N 1
ATOM 2111 C CA . ALA A 1 295 ? 14.158 5.379 14.479 1.00 92.50 295 ALA A CA 1
ATOM 2112 C C . ALA A 1 295 ? 12.861 5.875 13.824 1.00 92.50 295 ALA A C 1
ATOM 2114 O O . ALA A 1 295 ? 11.796 5.312 14.061 1.00 92.50 295 ALA A O 1
ATOM 2115 N N . GLN A 1 296 ? 12.952 6.876 12.943 1.00 87.44 296 GLN A N 1
ATOM 2116 C CA . GLN A 1 296 ? 11.816 7.352 12.150 1.00 87.44 296 GLN A CA 1
ATOM 2117 C C . GLN A 1 296 ? 11.279 6.271 11.203 1.00 87.44 296 GLN A C 1
ATOM 2119 O O . GLN A 1 296 ? 10.068 6.072 11.110 1.00 87.44 296 GLN A O 1
ATOM 2124 N N . ALA A 1 297 ? 12.174 5.559 10.510 1.00 89.44 297 ALA A N 1
ATOM 2125 C CA . ALA A 1 297 ? 11.791 4.483 9.600 1.00 89.44 297 ALA A CA 1
ATOM 2126 C C . ALA A 1 297 ? 11.127 3.303 10.336 1.00 89.44 297 ALA A C 1
ATOM 2128 O O . ALA A 1 297 ? 10.107 2.801 9.867 1.00 89.44 297 ALA A O 1
ATOM 2129 N N . GLU A 1 298 ? 11.661 2.891 11.492 1.00 91.12 298 GLU A N 1
ATOM 2130 C CA . GLU A 1 298 ? 11.066 1.855 12.347 1.00 91.12 298 GLU A CA 1
ATOM 2131 C C . GLU A 1 298 ? 9.694 2.298 12.872 1.00 91.12 298 GLU A C 1
ATOM 2133 O O . GLU A 1 298 ? 8.734 1.545 12.734 1.00 91.12 298 GLU A O 1
ATOM 2138 N N . ALA A 1 299 ? 9.554 3.537 13.357 1.00 84.44 299 ALA A N 1
ATOM 2139 C CA . ALA A 1 299 ? 8.269 4.057 13.831 1.00 84.44 299 ALA A CA 1
ATOM 2140 C C . ALA A 1 299 ? 7.191 4.061 12.731 1.00 84.44 299 ALA A C 1
ATOM 2142 O O . ALA A 1 299 ? 6.045 3.683 12.976 1.00 84.44 299 ALA A O 1
ATOM 2143 N N . LEU A 1 300 ? 7.549 4.450 11.500 1.00 85.56 300 LEU A N 1
ATOM 2144 C CA . LEU A 1 300 ? 6.623 4.424 10.364 1.00 85.56 300 LEU A CA 1
ATOM 2145 C C . LEU A 1 300 ? 6.268 2.995 9.947 1.00 85.56 300 LEU A C 1
ATOM 2147 O O . LEU A 1 300 ? 5.103 2.707 9.671 1.00 85.56 300 LEU A O 1
ATOM 2151 N N . ALA A 1 301 ? 7.252 2.096 9.918 1.00 90.06 301 ALA A N 1
ATOM 2152 C CA . ALA A 1 301 ? 7.024 0.688 9.627 1.00 90.06 301 ALA A CA 1
ATOM 2153 C C . ALA A 1 301 ? 6.069 0.054 10.651 1.00 90.06 301 ALA A C 1
ATOM 2155 O O . ALA A 1 301 ? 5.105 -0.595 10.254 1.00 90.06 301 ALA A O 1
ATOM 2156 N N . GLU A 1 302 ? 6.291 0.284 11.946 1.00 83.88 302 GLU A N 1
ATOM 2157 C CA . GLU A 1 302 ? 5.447 -0.230 13.029 1.00 83.88 302 GLU A CA 1
ATOM 2158 C C . GLU A 1 302 ? 4.013 0.303 12.939 1.00 83.88 302 GLU A C 1
ATOM 2160 O O . GLU A 1 302 ? 3.065 -0.481 13.020 1.00 83.88 302 GLU A O 1
ATOM 2165 N N . ALA A 1 303 ? 3.840 1.607 12.698 1.00 77.19 303 ALA A N 1
ATOM 2166 C CA . ALA A 1 303 ? 2.520 2.217 12.545 1.00 77.19 303 ALA A CA 1
ATOM 2167 C C . ALA A 1 303 ? 1.748 1.633 11.350 1.00 77.19 303 ALA A C 1
ATOM 2169 O O . ALA A 1 303 ? 0.582 1.250 11.487 1.00 77.19 303 ALA A O 1
ATOM 2170 N N . LEU A 1 304 ? 2.400 1.511 10.188 1.00 83.44 304 LEU A N 1
ATOM 2171 C CA . LEU A 1 304 ? 1.786 0.951 8.985 1.00 83.44 304 LEU A CA 1
ATOM 2172 C C . LEU A 1 304 ? 1.442 -0.537 9.151 1.00 83.44 304 LEU A C 1
ATOM 2174 O O . LEU A 1 304 ? 0.322 -0.948 8.852 1.00 83.44 304 LEU A O 1
ATOM 2178 N N . VAL A 1 305 ? 2.387 -1.343 9.641 1.00 84.38 305 VAL A N 1
ATOM 2179 C CA . VAL A 1 305 ? 2.212 -2.791 9.828 1.00 84.38 305 VAL A CA 1
ATOM 2180 C C . VAL A 1 305 ? 1.143 -3.075 10.879 1.00 84.38 305 VAL A C 1
ATOM 2182 O O . VAL A 1 305 ? 0.262 -3.901 10.644 1.00 84.38 305 VAL A O 1
ATOM 2185 N N . GLY A 1 306 ? 1.188 -2.389 12.024 1.00 73.81 306 GLY A N 1
ATOM 2186 C CA . GLY A 1 306 ? 0.212 -2.563 13.097 1.00 73.81 306 GLY A CA 1
ATOM 2187 C C . GLY A 1 306 ? -1.204 -2.215 12.643 1.00 73.81 306 GLY A C 1
ATOM 2188 O O . GLY A 1 306 ? -2.127 -3.002 12.847 1.00 73.81 306 GLY A O 1
ATOM 2189 N N . THR A 1 307 ? -1.363 -1.080 11.957 1.00 72.81 307 THR A N 1
ATOM 2190 C CA . THR A 1 307 ? -2.672 -0.616 11.473 1.00 72.81 307 THR A CA 1
ATOM 2191 C C . THR A 1 307 ? -3.238 -1.535 10.389 1.00 72.81 307 THR A C 1
ATOM 2193 O O . THR A 1 307 ? -4.411 -1.895 10.445 1.00 72.81 307 THR A O 1
ATOM 2196 N N . ALA A 1 308 ? -2.421 -1.963 9.423 1.00 76.00 308 ALA A N 1
ATOM 2197 C CA . ALA A 1 308 ? -2.884 -2.820 8.334 1.00 76.00 308 ALA A CA 1
ATOM 2198 C C . ALA A 1 308 ? -3.272 -4.230 8.813 1.00 76.00 308 ALA A C 1
ATOM 2200 O O . ALA A 1 308 ? -4.321 -4.740 8.419 1.00 76.00 308 ALA A O 1
ATOM 2201 N N . ASN A 1 309 ? -2.485 -4.826 9.718 1.00 77.69 309 ASN A N 1
ATOM 2202 C CA . ASN A 1 309 ? -2.816 -6.129 10.303 1.00 77.69 309 ASN A CA 1
ATOM 2203 C C . ASN A 1 309 ? -4.067 -6.055 11.193 1.00 77.69 309 ASN A C 1
ATOM 2205 O O . ASN A 1 309 ? -4.890 -6.966 11.157 1.00 77.69 309 ASN A O 1
ATOM 2209 N N . ALA A 1 310 ? -4.252 -4.966 11.951 1.00 65.81 310 ALA A N 1
ATOM 2210 C CA . ALA A 1 310 ? -5.480 -4.742 12.718 1.00 65.81 310 ALA A CA 1
ATOM 2211 C C . ALA A 1 310 ? -6.719 -4.590 11.817 1.00 65.81 310 ALA A C 1
ATOM 2213 O O . ALA A 1 310 ? -7.817 -4.957 12.224 1.00 65.81 310 ALA A O 1
ATOM 2214 N N . ALA A 1 311 ? -6.536 -4.099 10.587 1.00 67.00 311 ALA A N 1
ATOM 2215 C CA . ALA A 1 311 ? -7.571 -4.024 9.558 1.00 67.00 311 ALA A CA 1
ATOM 2216 C C . ALA A 1 311 ? -7.754 -5.334 8.758 1.00 67.00 311 ALA A C 1
ATOM 2218 O O . ALA A 1 311 ? -8.522 -5.357 7.801 1.00 67.00 311 ALA A O 1
ATOM 2219 N N . GLY A 1 312 ? -7.060 -6.418 9.128 1.00 70.88 312 GLY A N 1
ATOM 2220 C CA . GLY A 1 312 ? -7.209 -7.739 8.508 1.00 70.88 312 GLY A CA 1
ATOM 2221 C C . GLY A 1 312 ? -6.338 -8.000 7.274 1.00 70.88 312 GLY A C 1
ATOM 2222 O O . GLY A 1 312 ? -6.436 -9.080 6.700 1.00 70.88 312 GLY A O 1
ATOM 2223 N N . CYS A 1 313 ? -5.457 -7.074 6.880 1.00 80.62 313 CYS A N 1
ATOM 2224 C CA . CYS A 1 313 ? -4.537 -7.259 5.752 1.00 80.62 313 CYS A CA 1
ATOM 2225 C C . CYS A 1 313 ? -3.148 -7.691 6.246 1.00 80.62 313 CYS A C 1
ATOM 2227 O O . CYS A 1 313 ? -2.472 -6.932 6.953 1.00 80.62 313 CYS A O 1
ATOM 2229 N N . LYS A 1 314 ? -2.690 -8.890 5.855 1.00 89.31 314 LYS A N 1
ATOM 2230 C CA . LYS A 1 314 ? -1.396 -9.436 6.300 1.00 89.31 314 LYS A CA 1
ATOM 2231 C C . LYS A 1 314 ? -0.259 -8.567 5.785 1.00 89.31 314 LYS A C 1
ATOM 2233 O O . LYS A 1 314 ? 0.040 -8.562 4.594 1.00 89.31 314 LYS A O 1
ATOM 2238 N N . THR A 1 315 ? 0.393 -7.843 6.682 1.00 87.31 315 THR A N 1
ATOM 2239 C CA . THR A 1 315 ? 1.339 -6.804 6.276 1.00 87.31 315 THR A CA 1
ATOM 2240 C C . THR A 1 315 ? 2.701 -6.987 6.922 1.00 87.31 315 THR A C 1
ATOM 2242 O O . THR A 1 315 ? 2.802 -7.253 8.119 1.00 87.31 315 THR A O 1
ATOM 2245 N N . THR A 1 316 ? 3.763 -6.811 6.135 1.00 93.12 316 THR A N 1
ATOM 2246 C CA . THR A 1 316 ? 5.159 -6.780 6.603 1.00 93.12 316 THR A CA 1
ATOM 2247 C C . THR A 1 316 ? 5.887 -5.597 5.977 1.00 93.12 316 THR A C 1
ATOM 2249 O O . THR A 1 316 ? 5.593 -5.208 4.847 1.00 93.12 316 THR A O 1
ATOM 2252 N N . ALA A 1 317 ? 6.855 -5.025 6.689 1.00 92.69 317 ALA A N 1
ATOM 2253 C CA . ALA A 1 317 ? 7.684 -3.941 6.178 1.00 92.69 317 ALA A CA 1
ATOM 2254 C C . ALA A 1 317 ? 9.144 -4.375 5.989 1.00 92.69 317 ALA A C 1
ATOM 2256 O O . ALA A 1 317 ? 9.698 -5.147 6.769 1.00 92.69 317 ALA A O 1
ATOM 2257 N N . VAL A 1 318 ? 9.777 -3.832 4.953 1.00 94.25 318 VAL A N 1
ATOM 2258 C CA . VAL A 1 318 ? 11.214 -3.879 4.698 1.00 94.25 318 VAL A CA 1
ATOM 2259 C C . VAL A 1 318 ? 11.722 -2.446 4.710 1.00 94.25 318 VAL A C 1
ATOM 2261 O O . VAL A 1 318 ? 11.247 -1.609 3.942 1.00 94.25 318 VAL A O 1
ATOM 2264 N N . ILE A 1 319 ? 12.701 -2.167 5.569 1.00 94.62 319 ILE A N 1
ATOM 2265 C CA . ILE A 1 319 ? 13.406 -0.885 5.569 1.00 94.62 319 ILE A CA 1
ATOM 2266 C C . ILE A 1 319 ? 14.563 -0.978 4.570 1.00 94.62 319 ILE A C 1
ATOM 2268 O O . ILE A 1 319 ? 15.404 -1.871 4.690 1.00 94.62 319 ILE A O 1
ATOM 2272 N N . SER A 1 320 ? 14.604 -0.085 3.577 1.00 94.00 320 SER A N 1
ATOM 2273 C CA . SER A 1 320 ? 15.594 -0.132 2.492 1.00 94.00 320 SER A CA 1
ATOM 2274 C C . SER A 1 320 ? 16.341 1.189 2.289 1.00 94.00 320 SER A C 1
ATOM 2276 O O . SER A 1 320 ? 15.801 2.277 2.497 1.00 94.00 320 SER A O 1
ATOM 2278 N N . ASP A 1 321 ? 17.615 1.084 1.899 1.00 93.44 321 ASP A N 1
ATOM 2279 C CA . ASP A 1 321 ? 18.501 2.234 1.697 1.00 93.44 321 ASP A CA 1
ATOM 2280 C C . ASP A 1 321 ? 18.039 3.123 0.534 1.00 93.44 321 ASP A C 1
ATOM 2282 O O . ASP A 1 321 ? 17.644 2.646 -0.531 1.00 93.44 321 ASP A O 1
ATOM 2286 N N . MET A 1 322 ? 18.129 4.430 0.756 1.00 95.12 322 MET A N 1
ATOM 2287 C CA . MET A 1 322 ? 17.896 5.480 -0.230 1.00 95.12 322 MET A CA 1
ATOM 2288 C C . MET A 1 322 ? 18.926 6.608 -0.061 1.00 95.12 322 MET A C 1
ATOM 2290 O O . MET A 1 322 ? 18.628 7.786 -0.262 1.00 95.12 322 MET A O 1
ATOM 2294 N N . ASN A 1 323 ? 20.155 6.266 0.347 1.00 94.50 323 ASN A N 1
ATOM 2295 C CA . ASN A 1 323 ? 21.278 7.212 0.358 1.00 94.50 323 ASN A CA 1
ATOM 2296 C C . ASN A 1 323 ? 21.888 7.409 -1.037 1.00 94.50 323 ASN A C 1
ATOM 2298 O O . ASN A 1 323 ? 22.703 8.309 -1.247 1.00 94.50 323 ASN A O 1
ATOM 2302 N N . GLN A 1 324 ? 21.476 6.575 -1.987 1.00 93.50 324 GLN A N 1
ATOM 2303 C CA . GLN A 1 324 ? 21.800 6.653 -3.401 1.00 93.50 324 GLN A CA 1
ATOM 2304 C C . GLN A 1 324 ? 20.579 6.226 -4.234 1.00 93.50 324 GLN A C 1
ATOM 2306 O O . GLN A 1 324 ? 19.731 5.488 -3.727 1.00 93.50 324 GLN A O 1
ATOM 2311 N N . PRO A 1 325 ? 20.481 6.662 -5.501 1.00 94.50 325 PRO A N 1
ATOM 2312 C CA . PRO A 1 325 ? 19.476 6.161 -6.431 1.00 94.50 325 PRO A CA 1
ATOM 2313 C C . PRO A 1 325 ? 19.444 4.632 -6.521 1.00 94.50 325 PRO A C 1
ATOM 2315 O O . PRO A 1 325 ? 20.496 3.991 -6.551 1.00 94.50 325 PRO A O 1
ATOM 2318 N N . LEU A 1 326 ? 18.241 4.054 -6.600 1.00 94.44 326 LEU A N 1
ATOM 2319 C CA . LEU A 1 326 ? 18.084 2.602 -6.726 1.00 94.44 326 LEU A CA 1
ATOM 2320 C C . LEU A 1 326 ? 18.363 2.104 -8.154 1.00 94.44 326 LEU A C 1
ATOM 2322 O O . LEU A 1 326 ? 19.028 1.083 -8.339 1.00 94.44 326 LEU A O 1
ATOM 2326 N N . ALA A 1 327 ? 17.851 2.818 -9.157 1.00 92.81 327 ALA A N 1
ATOM 2327 C CA . ALA A 1 327 ? 18.134 2.567 -10.566 1.00 92.81 327 ALA A CA 1
ATOM 2328 C C . ALA A 1 327 ? 19.426 3.272 -11.012 1.00 92.81 327 ALA A C 1
ATOM 2330 O O . ALA A 1 327 ? 19.775 4.340 -10.508 1.00 92.81 327 ALA A O 1
ATOM 2331 N N . LEU A 1 328 ? 20.111 2.689 -12.001 1.00 89.94 328 LEU A N 1
ATOM 2332 C CA . LEU A 1 328 ? 21.339 3.252 -12.584 1.00 89.94 328 LEU A CA 1
ATOM 2333 C C . LEU A 1 328 ? 21.084 4.523 -13.404 1.00 89.94 328 LEU A C 1
ATOM 2335 O O . LEU A 1 328 ? 21.968 5.368 -13.531 1.00 89.94 328 LEU A O 1
ATOM 2339 N N . SER A 1 329 ? 19.877 4.643 -13.951 1.00 90.38 329 SER A N 1
ATOM 2340 C CA . SER A 1 329 ? 19.427 5.773 -14.756 1.00 90.38 329 SER A CA 1
ATOM 2341 C C . SER A 1 329 ? 18.179 6.374 -14.113 1.00 90.38 329 SER A C 1
ATOM 2343 O O . SER A 1 329 ? 17.337 5.635 -13.607 1.00 90.38 329 SER A O 1
ATOM 2345 N N . LEU A 1 330 ? 18.056 7.704 -14.137 1.00 92.62 330 LEU A N 1
ATOM 2346 C CA . LEU A 1 330 ? 16.955 8.439 -13.507 1.00 92.62 330 LEU A CA 1
ATOM 2347 C C . LEU A 1 330 ? 16.079 9.146 -14.533 1.00 92.62 330 LEU A C 1
ATOM 2349 O O . LEU A 1 330 ? 16.589 9.791 -15.448 1.00 92.62 330 LEU A O 1
ATOM 2353 N N . GLY A 1 331 ? 14.766 9.062 -14.343 1.00 91.25 331 GLY A N 1
ATOM 2354 C CA . GLY A 1 331 ? 13.757 9.639 -15.228 1.00 91.25 331 GLY A CA 1
ATOM 2355 C C . GLY A 1 331 ? 12.733 8.598 -15.665 1.00 91.25 331 GLY A C 1
ATOM 2356 O O . GLY A 1 331 ? 12.890 7.413 -15.411 1.00 91.25 331 GLY A O 1
ATOM 2357 N N . ASN A 1 332 ? 11.683 9.019 -16.365 1.00 94.25 332 ASN A N 1
ATOM 2358 C CA . ASN A 1 332 ? 10.543 8.134 -16.626 1.00 94.25 332 ASN A CA 1
ATOM 2359 C C . ASN A 1 332 ? 10.888 6.987 -17.595 1.00 94.25 332 ASN A C 1
ATOM 2361 O O . ASN A 1 332 ? 10.965 5.828 -17.195 1.00 94.25 332 ASN A O 1
ATOM 2365 N N . ALA A 1 333 ? 11.179 7.311 -18.860 1.00 96.06 333 ALA A N 1
ATOM 2366 C CA . ALA A 1 333 ? 11.530 6.310 -19.875 1.00 96.06 333 ALA A CA 1
ATOM 2367 C C . ALA A 1 333 ? 12.856 5.589 -19.571 1.00 96.06 333 ALA A C 1
ATOM 2369 O O . ALA A 1 333 ? 13.024 4.417 -19.907 1.00 96.06 333 ALA A O 1
ATOM 2370 N N . LEU A 1 334 ? 13.799 6.289 -18.933 1.00 96.38 334 LEU A N 1
ATOM 2371 C CA . LEU A 1 334 ? 15.098 5.733 -18.560 1.00 96.38 334 LEU A CA 1
ATOM 2372 C C . LEU A 1 334 ? 14.953 4.646 -17.491 1.00 96.38 334 LEU A C 1
ATOM 2374 O O . LEU A 1 334 ? 15.535 3.576 -17.640 1.00 96.38 334 LEU A O 1
ATOM 2378 N N . GLU A 1 335 ? 14.136 4.876 -16.461 1.00 96.38 335 GLU A N 1
ATOM 2379 C CA . GLU A 1 335 ? 13.864 3.857 -15.445 1.00 96.38 335 GLU A CA 1
ATOM 2380 C C . GLU A 1 335 ? 13.076 2.677 -16.024 1.00 96.38 335 GLU A C 1
ATOM 2382 O O . GLU A 1 335 ? 13.385 1.534 -15.697 1.00 96.38 335 GLU A O 1
ATOM 2387 N N . VAL A 1 336 ? 12.141 2.909 -16.956 1.00 96.75 336 VAL A N 1
ATOM 2388 C CA . VAL A 1 336 ? 11.484 1.812 -17.695 1.00 96.75 336 VAL A CA 1
ATOM 2389 C C . VAL A 1 336 ? 12.506 0.975 -18.469 1.00 96.75 336 VAL A C 1
ATOM 2391 O O . VAL A 1 336 ? 12.431 -0.252 -18.458 1.00 96.75 336 VAL A O 1
ATOM 2394 N N . ALA A 1 337 ? 13.500 1.596 -19.108 1.00 95.75 337 ALA A N 1
ATOM 2395 C CA . ALA A 1 337 ? 14.551 0.853 -19.798 1.00 95.75 337 ALA A CA 1
ATOM 2396 C C . ALA A 1 337 ? 15.373 -0.023 -18.833 1.00 95.75 337 ALA A C 1
ATOM 2398 O O . ALA A 1 337 ? 15.691 -1.160 -19.184 1.00 95.75 337 ALA A O 1
ATOM 2399 N N . GLU A 1 338 ? 15.677 0.462 -17.622 1.00 95.75 338 GLU A N 1
ATOM 2400 C CA . GLU A 1 338 ? 16.351 -0.338 -16.585 1.00 95.75 338 GLU A CA 1
ATOM 2401 C C . GLU A 1 338 ? 15.477 -1.505 -16.099 1.00 95.75 338 GLU A C 1
ATOM 2403 O O . GLU A 1 338 ? 15.968 -2.630 -16.008 1.00 95.75 338 GLU A O 1
ATOM 2408 N N . VAL A 1 339 ? 14.177 -1.278 -15.872 1.00 95.88 339 VAL A N 1
ATOM 2409 C CA . VAL A 1 339 ? 13.204 -2.337 -15.534 1.00 95.88 339 VAL A CA 1
ATOM 2410 C C . VAL A 1 339 ? 13.222 -3.439 -16.587 1.00 95.88 339 VAL A C 1
ATOM 2412 O O . VAL A 1 339 ? 13.294 -4.617 -16.250 1.00 95.88 339 VAL A O 1
ATOM 2415 N N . MET A 1 340 ? 13.217 -3.070 -17.868 1.00 95.00 340 MET A N 1
ATOM 2416 C CA . MET A 1 340 ? 13.223 -4.040 -18.958 1.00 95.00 340 MET A CA 1
ATOM 2417 C C . MET A 1 340 ? 14.530 -4.842 -19.040 1.00 95.00 340 MET A C 1
ATOM 2419 O O . MET A 1 340 ? 14.488 -6.017 -19.395 1.00 95.00 340 MET A O 1
ATOM 2423 N N . ARG A 1 341 ? 15.686 -4.248 -18.704 1.00 93.94 341 ARG A N 1
ATOM 2424 C CA . ARG A 1 341 ? 16.957 -4.993 -18.601 1.00 93.94 341 ARG A CA 1
ATOM 2425 C C . ARG A 1 341 ? 16.930 -5.988 -17.446 1.00 93.94 341 ARG A C 1
ATOM 2427 O O . ARG A 1 341 ? 17.370 -7.122 -17.622 1.00 93.94 341 ARG A O 1
ATOM 2434 N N . VAL A 1 342 ? 16.368 -5.582 -16.303 1.00 93.69 342 VAL A N 1
ATOM 2435 C CA . VAL A 1 342 ? 16.166 -6.481 -15.164 1.00 93.69 342 VAL A CA 1
ATOM 2436 C C . VAL A 1 342 ? 15.252 -7.625 -15.579 1.00 93.69 342 VAL A C 1
ATOM 2438 O O . VAL A 1 342 ? 15.691 -8.759 -15.520 1.00 93.69 342 VAL A O 1
ATOM 2441 N N . LEU A 1 343 ? 14.046 -7.361 -16.092 1.00 91.38 343 LEU A N 1
ATOM 2442 C CA . LEU A 1 343 ? 13.078 -8.400 -16.483 1.00 91.38 343 LEU A CA 1
ATOM 2443 C C . LEU A 1 343 ? 13.587 -9.369 -17.567 1.00 91.38 343 LEU A C 1
ATOM 2445 O O . LEU A 1 343 ? 13.128 -10.505 -17.619 1.00 91.38 343 LEU A O 1
ATOM 2449 N N . ARG A 1 344 ? 14.544 -8.960 -18.411 1.00 89.19 344 ARG A N 1
ATOM 2450 C CA . ARG A 1 344 ? 15.209 -9.843 -19.390 1.00 89.19 344 ARG A CA 1
ATOM 2451 C C . ARG A 1 344 ? 16.411 -10.615 -18.829 1.00 89.19 344 ARG A C 1
ATOM 2453 O O . ARG A 1 344 ? 17.068 -11.333 -19.578 1.00 89.19 344 ARG A O 1
ATOM 2460 N N . GLY A 1 345 ? 16.739 -10.448 -17.548 1.00 88.44 345 GLY A N 1
ATOM 2461 C CA . GLY A 1 345 ? 17.911 -11.065 -16.924 1.00 88.44 345 GLY A CA 1
ATOM 2462 C C . GLY A 1 345 ? 19.249 -10.497 -17.412 1.00 88.44 345 GLY A C 1
ATOM 2463 O O . GLY A 1 345 ? 20.289 -11.128 -17.235 1.00 88.44 345 GLY A O 1
ATOM 2464 N N . GLU A 1 346 ? 19.254 -9.317 -18.036 1.00 87.56 346 GLU A N 1
ATOM 2465 C CA . GLU A 1 346 ? 20.464 -8.694 -18.594 1.00 87.56 346 GLU A CA 1
ATOM 2466 C C . GLU A 1 346 ? 21.305 -8.011 -17.511 1.00 87.56 346 GLU A C 1
ATOM 2468 O O . GLU A 1 346 ? 22.528 -7.902 -17.639 1.00 87.56 346 GLU A O 1
ATOM 2473 N N . THR A 1 347 ? 20.654 -7.547 -16.443 1.00 83.44 347 THR A N 1
ATOM 2474 C CA . THR A 1 347 ? 21.283 -6.831 -15.334 1.00 83.44 347 THR A CA 1
ATOM 2475 C C . THR A 1 347 ? 20.783 -7.350 -13.987 1.00 83.44 347 THR A C 1
ATOM 2477 O O . THR A 1 347 ? 19.611 -7.668 -13.806 1.00 83.44 347 THR A O 1
ATOM 2480 N N . GLY A 1 348 ? 21.701 -7.439 -13.023 1.00 84.25 348 GLY A N 1
ATOM 2481 C CA . GLY A 1 348 ? 21.370 -7.633 -11.611 1.00 84.25 348 GLY A CA 1
ATOM 2482 C C . GLY A 1 348 ? 21.527 -6.334 -10.822 1.00 84.25 348 GLY A C 1
ATOM 2483 O O . GLY A 1 348 ? 21.501 -5.241 -11.386 1.00 84.25 348 GLY A O 1
ATOM 2484 N N . GLY A 1 349 ? 21.769 -6.457 -9.519 1.00 89.44 349 GLY A N 1
ATOM 2485 C CA . GLY A 1 349 ? 22.079 -5.325 -8.647 1.00 89.44 349 GLY A CA 1
ATOM 2486 C C . GLY A 1 349 ? 20.887 -4.863 -7.807 1.00 89.44 349 GLY A C 1
ATOM 2487 O O . GLY A 1 349 ? 19.892 -5.584 -7.712 1.00 89.44 349 GLY A O 1
ATOM 2488 N N . PRO A 1 350 ? 20.968 -3.662 -7.203 1.00 91.38 350 PRO A N 1
ATOM 2489 C CA . PRO A 1 350 ? 20.073 -3.251 -6.120 1.00 91.38 350 PRO A CA 1
ATOM 2490 C C . PRO A 1 350 ? 18.578 -3.316 -6.454 1.00 91.38 350 PRO A C 1
ATOM 2492 O O . PRO A 1 350 ? 17.783 -3.721 -5.609 1.00 91.38 350 PRO A O 1
ATOM 2495 N N . LEU A 1 351 ? 18.193 -2.957 -7.684 1.00 92.94 351 LEU A N 1
ATOM 2496 C CA . LEU A 1 351 ? 16.802 -3.014 -8.136 1.00 92.94 351 LEU A CA 1
ATOM 2497 C C . LEU A 1 351 ? 16.256 -4.451 -8.156 1.00 92.94 351 LEU A C 1
ATOM 2499 O O . LEU A 1 351 ? 15.158 -4.694 -7.651 1.00 92.94 351 LEU A O 1
ATOM 2503 N N . LEU A 1 352 ? 17.020 -5.403 -8.703 1.00 92.06 352 LEU A N 1
ATOM 2504 C CA . LEU A 1 352 ? 16.640 -6.818 -8.713 1.00 92.06 352 LEU A CA 1
ATOM 2505 C C . LEU A 1 352 ? 16.653 -7.386 -7.290 1.00 92.06 352 LEU A C 1
ATOM 2507 O O . LEU A 1 352 ? 15.671 -7.992 -6.871 1.00 92.06 352 LEU A O 1
ATOM 2511 N N . ASP A 1 353 ? 17.728 -7.143 -6.537 1.00 90.12 353 ASP A N 1
ATOM 2512 C CA . ASP A 1 353 ? 17.908 -7.677 -5.184 1.00 90.12 353 ASP A CA 1
ATOM 2513 C C . ASP A 1 353 ? 16.765 -7.237 -4.253 1.00 90.12 353 ASP A C 1
ATOM 2515 O O . ASP A 1 353 ? 16.201 -8.056 -3.523 1.00 90.12 353 ASP A O 1
ATOM 2519 N N . LEU A 1 354 ? 16.368 -5.960 -4.315 1.00 93.19 354 LEU A N 1
ATOM 2520 C CA . LEU A 1 354 ? 15.250 -5.445 -3.528 1.00 93.19 354 LEU A CA 1
ATOM 2521 C C . LEU A 1 354 ? 13.903 -6.009 -4.000 1.00 93.19 354 LEU A C 1
ATOM 2523 O O . LEU A 1 354 ? 13.075 -6.369 -3.164 1.00 93.19 354 LEU A O 1
ATOM 2527 N N . SER A 1 355 ? 13.686 -6.130 -5.314 1.00 94.00 355 SER A N 1
ATOM 2528 C CA . SER A 1 355 ? 12.454 -6.718 -5.862 1.00 94.00 355 SER A CA 1
ATOM 2529 C C . SER A 1 355 ? 12.277 -8.165 -5.395 1.00 94.00 355 SER A C 1
ATOM 2531 O O . SER A 1 355 ? 11.207 -8.540 -4.921 1.00 94.00 355 SER A O 1
ATOM 2533 N N . VAL A 1 356 ? 13.349 -8.958 -5.434 1.00 90.12 356 VAL A N 1
ATOM 2534 C CA . VAL A 1 356 ? 13.356 -10.346 -4.954 1.00 90.12 356 VAL A CA 1
ATOM 2535 C C . VAL A 1 356 ? 13.132 -10.417 -3.444 1.00 90.12 356 VAL A C 1
ATOM 2537 O O . VAL A 1 356 ? 12.357 -11.252 -2.977 1.00 90.12 356 VAL A O 1
ATOM 2540 N N . ALA A 1 357 ? 13.777 -9.544 -2.664 1.00 88.19 357 ALA A N 1
ATOM 2541 C CA . ALA A 1 357 ? 13.597 -9.510 -1.215 1.00 88.19 357 ALA A CA 1
ATOM 2542 C C . ALA A 1 357 ? 12.138 -9.217 -0.829 1.00 88.19 357 ALA A C 1
ATOM 2544 O O . ALA A 1 357 ? 11.579 -9.911 0.021 1.00 88.19 357 ALA A O 1
ATOM 2545 N N . LEU A 1 358 ? 11.514 -8.230 -1.479 1.00 92.94 358 LEU A N 1
ATOM 2546 C CA . LEU A 1 358 ? 10.118 -7.861 -1.247 1.00 92.94 358 LEU A CA 1
ATOM 2547 C C . LEU A 1 358 ? 9.157 -8.971 -1.687 1.00 92.94 358 LEU A C 1
ATOM 2549 O O . LEU A 1 358 ? 8.284 -9.348 -0.908 1.00 92.94 358 LEU A O 1
ATOM 2553 N N . GLY A 1 359 ? 9.352 -9.548 -2.878 1.00 90.31 359 GLY A N 1
ATOM 2554 C CA . GLY A 1 359 ? 8.542 -10.669 -3.366 1.00 90.31 359 GLY A CA 1
ATOM 2555 C C . GLY A 1 359 ? 8.630 -11.899 -2.459 1.00 90.31 359 GLY A C 1
ATOM 2556 O O . GLY A 1 359 ? 7.612 -12.494 -2.111 1.00 90.31 359 GLY A O 1
ATOM 2557 N N . GLY A 1 360 ? 9.833 -12.237 -1.987 1.00 84.94 360 GLY A N 1
ATOM 2558 C CA . GLY A 1 360 ? 10.045 -13.345 -1.055 1.00 84.94 360 GLY A CA 1
ATOM 2559 C C . GLY A 1 360 ? 9.453 -13.110 0.340 1.00 84.94 360 GLY A C 1
ATOM 2560 O O . GLY A 1 360 ? 9.031 -14.061 0.993 1.00 84.94 360 GLY A O 1
ATOM 2561 N N . VAL A 1 361 ? 9.401 -11.862 0.823 1.00 85.44 361 VAL A N 1
ATOM 2562 C CA . VAL A 1 361 ? 8.682 -11.520 2.068 1.00 85.44 361 VAL A CA 1
ATOM 2563 C C . VAL A 1 361 ? 7.178 -11.693 1.876 1.00 85.44 361 VAL A C 1
ATOM 2565 O O . VAL A 1 361 ? 6.537 -12.353 2.692 1.00 85.44 361 VAL A O 1
ATOM 2568 N N . LEU A 1 362 ? 6.641 -11.157 0.780 1.00 84.31 362 LEU A N 1
ATOM 2569 C CA . LEU A 1 362 ? 5.216 -11.192 0.467 1.00 84.31 362 LEU A CA 1
ATOM 2570 C C . LEU A 1 362 ? 4.698 -12.635 0.336 1.00 84.31 362 LEU A C 1
ATOM 2572 O O . LEU A 1 362 ? 3.672 -12.978 0.914 1.00 84.31 362 LEU A O 1
ATOM 2576 N N . ARG A 1 363 ? 5.456 -13.508 -0.343 1.00 72.50 363 ARG A N 1
ATOM 2577 C CA . ARG A 1 363 ? 5.128 -14.939 -0.463 1.00 72.50 363 ARG A CA 1
ATOM 2578 C C . ARG A 1 363 ? 5.361 -15.720 0.829 1.00 72.50 363 ARG A C 1
ATOM 2580 O O . ARG A 1 363 ? 4.494 -16.479 1.248 1.00 72.50 363 ARG A O 1
ATOM 2587 N N . GLY A 1 364 ? 6.492 -15.506 1.504 1.00 64.12 364 GLY A N 1
ATOM 2588 C CA . GLY A 1 364 ? 6.817 -16.219 2.745 1.00 64.12 364 GLY A CA 1
ATOM 2589 C C . GLY A 1 364 ? 5.850 -15.927 3.901 1.00 64.12 364 GLY A C 1
ATOM 2590 O O . GLY A 1 364 ? 5.618 -16.801 4.733 1.00 64.12 364 GLY A O 1
ATOM 2591 N N . GLY A 1 365 ? 5.256 -14.728 3.943 1.00 58.28 365 GLY A N 1
ATOM 2592 C CA . GLY A 1 365 ? 4.173 -14.390 4.876 1.00 58.28 365 GLY A CA 1
ATOM 2593 C C . GLY A 1 365 ? 2.833 -15.064 4.545 1.00 58.28 365 GLY A C 1
ATOM 2594 O O . GLY A 1 365 ? 1.995 -15.228 5.430 1.00 58.28 365 GLY A O 1
ATOM 2595 N N . HIS A 1 366 ? 2.641 -15.492 3.294 1.00 49.62 366 HIS A N 1
ATOM 2596 C CA . HIS A 1 366 ? 1.440 -16.179 2.822 1.00 49.62 366 HIS A CA 1
ATOM 2597 C C . HIS A 1 366 ? 1.533 -17.710 2.990 1.00 49.62 366 HIS A C 1
ATOM 2599 O O . HIS A 1 366 ? 0.601 -18.329 3.507 1.00 49.62 366 HIS A O 1
ATOM 2605 N N . ASP A 1 367 ? 2.678 -18.321 2.660 1.00 42.78 367 ASP A N 1
ATOM 2606 C CA . ASP A 1 367 ? 2.882 -19.781 2.727 1.00 42.78 367 ASP A CA 1
ATOM 2607 C C . ASP A 1 367 ? 2.824 -20.349 4.163 1.00 42.78 367 ASP A C 1
ATOM 2609 O O . ASP A 1 367 ? 2.444 -21.504 4.363 1.00 42.78 367 ASP A O 1
ATOM 2613 N N . ALA A 1 368 ? 3.102 -19.534 5.188 1.00 37.47 368 ALA A N 1
ATOM 2614 C CA . ALA A 1 368 ? 2.978 -19.923 6.599 1.00 37.47 368 ALA A CA 1
ATOM 2615 C C . ALA A 1 368 ? 1.524 -20.189 7.058 1.00 37.47 368 ALA A C 1
ATOM 2617 O O . ALA A 1 368 ? 1.315 -20.732 8.142 1.00 37.47 368 ALA A O 1
ATOM 2618 N N . VAL A 1 369 ? 0.519 -19.818 6.254 1.00 33.69 369 VAL A N 1
ATOM 2619 C CA . VAL A 1 369 ? -0.910 -19.974 6.586 1.00 33.69 369 VAL A CA 1
ATOM 2620 C C . VAL A 1 369 ? -1.534 -21.218 5.941 1.00 33.69 369 VAL A C 1
ATOM 2622 O O . VAL A 1 369 ? -2.542 -21.713 6.440 1.00 33.69 369 VAL A O 1
ATOM 2625 N N . LEU A 1 370 ? -0.920 -21.786 4.898 1.00 30.19 370 LEU A N 1
ATOM 2626 C CA . LEU A 1 370 ? -1.450 -22.978 4.220 1.00 30.19 370 LEU A CA 1
ATOM 2627 C C . LEU A 1 370 ? -0.967 -24.302 4.829 1.00 30.19 370 LEU A C 1
ATOM 2629 O O . LEU A 1 370 ? -1.648 -25.313 4.696 1.00 30.19 370 LEU A O 1
ATOM 2633 N N . ASN A 1 371 ? 0.155 -24.309 5.553 1.00 27.62 371 ASN A N 1
ATOM 2634 C CA . ASN A 1 371 ? 0.696 -25.514 6.180 1.00 27.62 371 ASN A CA 1
ATOM 2635 C C . ASN A 1 371 ? 1.126 -25.200 7.609 1.00 27.62 371 ASN A C 1
ATOM 2637 O O . ASN A 1 371 ? 2.217 -24.677 7.785 1.00 27.62 371 ASN A O 1
ATOM 2641 N N . GLY A 1 372 ? 0.314 -25.525 8.621 1.00 28.02 372 GLY A N 1
ATOM 2642 C CA . GLY A 1 372 ? 0.621 -25.349 10.053 1.00 28.02 372 GLY A CA 1
ATOM 2643 C C . GLY A 1 372 ? 1.849 -26.130 10.560 1.00 28.02 372 GLY A C 1
ATOM 2644 O O . GLY A 1 372 ? 1.754 -26.946 11.473 1.00 28.02 372 GLY A O 1
ATOM 2645 N N . CYS A 1 373 ? 3.016 -25.881 9.979 1.00 23.61 373 CYS A N 1
ATOM 2646 C CA . CYS A 1 373 ? 4.313 -26.458 10.265 1.00 23.61 373 CYS A CA 1
ATOM 2647 C C . CYS A 1 373 ? 5.368 -25.359 10.108 1.00 23.61 373 CYS A C 1
ATOM 2649 O O . CYS A 1 373 ? 5.275 -24.503 9.233 1.00 23.61 373 CYS A O 1
ATOM 2651 N N . ALA A 1 374 ? 6.367 -25.387 10.989 1.00 25.83 374 ALA A N 1
ATOM 2652 C CA . ALA A 1 374 ? 7.475 -24.443 11.034 1.00 25.83 374 ALA A CA 1
ATOM 2653 C C . ALA A 1 374 ? 8.003 -24.091 9.632 1.00 25.83 374 ALA A C 1
ATOM 2655 O O . ALA A 1 374 ? 8.367 -24.983 8.867 1.00 25.83 374 ALA A O 1
ATOM 2656 N N . ALA A 1 375 ? 8.048 -22.791 9.331 1.00 28.91 375 ALA A N 1
ATOM 2657 C CA . ALA A 1 375 ? 8.523 -22.236 8.074 1.00 28.91 375 ALA A CA 1
ATOM 2658 C C . ALA A 1 375 ? 9.927 -22.762 7.727 1.00 28.91 375 ALA A C 1
ATOM 2660 O O . ALA A 1 375 ? 10.940 -22.243 8.200 1.00 28.91 375 ALA A O 1
ATOM 2661 N N . GLN A 1 376 ? 9.994 -23.782 6.874 1.00 29.41 376 GLN A N 1
ATOM 2662 C CA . GLN A 1 376 ? 11.202 -24.083 6.125 1.00 29.41 376 GLN A CA 1
ATOM 2663 C C . GLN A 1 376 ? 11.193 -23.230 4.857 1.00 29.41 376 GLN A C 1
ATOM 2665 O O . GLN A 1 376 ? 10.551 -23.562 3.872 1.00 29.41 376 GLN A O 1
ATOM 2670 N N . GLY A 1 377 ? 11.890 -22.095 4.941 1.00 34.12 377 GLY A N 1
ATOM 2671 C CA . GLY A 1 377 ? 12.691 -21.532 3.854 1.00 34.12 377 GLY A CA 1
ATOM 2672 C C . GLY A 1 377 ? 12.076 -21.438 2.457 1.00 34.12 377 GLY A C 1
ATOM 2673 O O . GLY A 1 377 ? 12.683 -21.964 1.539 1.00 34.12 377 GLY A O 1
ATOM 2674 N N . GLY A 1 378 ? 10.980 -20.694 2.284 1.00 34.38 378 GLY A N 1
ATOM 2675 C CA . GLY A 1 378 ? 10.628 -20.096 0.988 1.00 34.38 378 GLY A CA 1
ATOM 2676 C C . GLY A 1 378 ? 11.501 -18.860 0.739 1.00 34.38 378 GLY A C 1
ATOM 2677 O O . GLY A 1 378 ? 11.169 -17.756 1.178 1.00 34.38 378 GLY A O 1
ATOM 2678 N N . GLY A 1 379 ? 12.697 -19.049 0.185 1.00 43.53 379 GLY A N 1
ATOM 2679 C CA . GLY A 1 379 ? 13.737 -18.016 0.104 1.00 43.53 379 GLY A CA 1
ATOM 2680 C C . GLY A 1 379 ? 13.633 -17.104 -1.126 1.00 43.53 379 GLY A C 1
ATOM 2681 O O . GLY A 1 379 ? 12.896 -17.366 -2.069 1.00 43.53 379 GLY A O 1
ATOM 2682 N N . ALA A 1 380 ? 14.474 -16.063 -1.170 1.00 45.38 380 ALA A N 1
ATOM 2683 C CA . ALA A 1 380 ? 14.745 -15.263 -2.377 1.00 45.38 380 ALA A CA 1
ATOM 2684 C C . ALA A 1 380 ? 15.095 -16.128 -3.613 1.00 45.38 380 ALA A C 1
ATOM 2686 O O . ALA A 1 380 ? 14.797 -15.750 -4.744 1.00 45.38 380 ALA A O 1
ATOM 2687 N N . GLY A 1 381 ? 15.703 -17.299 -3.386 1.00 40.59 381 GLY A N 1
ATOM 2688 C CA . GLY A 1 381 ? 16.014 -18.282 -4.426 1.00 40.59 381 GLY A CA 1
ATOM 2689 C C . GLY A 1 381 ? 14.780 -18.944 -5.047 1.00 40.59 381 GLY A C 1
ATOM 2690 O O . GLY A 1 381 ? 14.784 -19.169 -6.253 1.00 40.59 381 GLY A O 1
ATOM 2691 N N . ASP A 1 382 ? 13.717 -19.176 -4.270 1.00 49.12 382 ASP A N 1
ATOM 2692 C CA . ASP A 1 382 ? 12.469 -19.783 -4.763 1.00 49.12 382 ASP A CA 1
ATOM 2693 C C . ASP A 1 382 ? 11.624 -18.788 -5.557 1.00 49.12 382 ASP A C 1
ATOM 2695 O O . ASP A 1 382 ? 10.882 -19.164 -6.460 1.00 49.12 382 ASP A O 1
ATOM 2699 N N . PHE A 1 383 ? 11.752 -17.494 -5.248 1.00 52.41 383 PHE A N 1
ATOM 2700 C CA . PHE A 1 383 ? 11.154 -16.447 -6.067 1.00 52.41 383 PHE A CA 1
ATOM 2701 C C . PHE A 1 383 ? 11.876 -16.338 -7.413 1.00 52.41 383 PHE A C 1
ATOM 2703 O O . PHE A 1 383 ? 11.219 -16.388 -8.443 1.00 52.41 383 PHE A O 1
ATOM 2710 N N . LEU A 1 384 ? 13.214 -16.271 -7.417 1.00 55.00 384 LEU A N 1
ATOM 2711 C CA . LEU A 1 384 ? 14.020 -16.205 -8.645 1.00 55.00 384 LEU A CA 1
ATOM 2712 C C . LEU A 1 384 ? 13.791 -17.403 -9.579 1.00 55.00 384 LEU A C 1
ATOM 2714 O O . LEU A 1 384 ? 13.671 -17.215 -10.788 1.00 55.00 384 LEU A O 1
ATOM 2718 N N . SER A 1 385 ? 13.688 -18.616 -9.030 1.00 50.34 385 SER A N 1
ATOM 2719 C CA . SER A 1 385 ? 13.382 -19.809 -9.824 1.00 50.34 385 SER A CA 1
ATOM 2720 C C . SER A 1 385 ? 11.947 -19.792 -10.362 1.00 50.34 385 SER A C 1
ATOM 2722 O O . SER A 1 385 ? 11.738 -20.126 -11.526 1.00 50.34 385 SER A O 1
ATOM 2724 N N . ALA A 1 386 ? 10.973 -19.334 -9.565 1.00 49.91 386 ALA A N 1
ATOM 2725 C CA . ALA A 1 386 ? 9.578 -19.204 -9.987 1.00 49.91 386 ALA A CA 1
ATOM 2726 C C . ALA A 1 386 ? 9.369 -18.140 -11.081 1.00 49.91 386 ALA A C 1
ATOM 2728 O O . ALA A 1 386 ? 8.535 -18.339 -11.958 1.00 49.91 386 ALA A O 1
ATOM 2729 N N . VAL A 1 387 ? 10.149 -17.050 -11.086 1.00 48.16 387 VAL A N 1
ATOM 2730 C CA . VAL A 1 387 ? 10.115 -16.039 -12.164 1.00 48.16 387 VAL A CA 1
ATOM 2731 C C . VAL A 1 387 ? 11.008 -16.365 -13.365 1.00 48.16 387 VAL A C 1
ATOM 2733 O O . VAL A 1 387 ? 11.130 -15.545 -14.272 1.00 48.16 387 VAL A O 1
ATOM 2736 N N . GLY A 1 388 ? 11.639 -17.543 -13.402 1.00 42.84 388 GLY A N 1
ATOM 2737 C CA . GLY A 1 388 ? 12.485 -17.959 -14.526 1.00 42.84 388 GLY A CA 1
ATOM 2738 C C . GLY A 1 388 ? 13.794 -17.171 -14.658 1.00 42.84 388 GLY A C 1
ATOM 2739 O O . GLY A 1 388 ? 14.388 -17.139 -15.735 1.00 42.84 388 GLY A O 1
ATOM 2740 N N . PHE A 1 389 ? 14.259 -16.532 -13.581 1.00 47.12 389 PHE A N 1
ATOM 2741 C CA . PHE A 1 389 ? 15.564 -15.880 -13.546 1.00 47.12 389 PHE A CA 1
ATOM 2742 C C . PHE A 1 389 ? 16.653 -16.902 -13.226 1.00 47.12 389 PHE A C 1
ATOM 2744 O O . PHE A 1 389 ? 16.871 -17.254 -12.064 1.00 47.12 389 PHE A O 1
ATOM 2751 N N . ASP A 1 390 ? 17.397 -17.324 -14.246 1.00 44.25 390 ASP A N 1
ATOM 2752 C CA . ASP A 1 390 ? 18.655 -18.031 -14.022 1.00 44.25 390 ASP A CA 1
ATOM 2753 C C . ASP A 1 390 ? 19.689 -17.049 -13.436 1.00 44.25 390 ASP A C 1
ATOM 2755 O O . ASP A 1 390 ? 19.924 -15.974 -14.004 1.00 44.25 390 ASP A O 1
ATOM 2759 N N . PRO A 1 391 ? 20.330 -17.358 -12.295 1.00 42.78 391 PRO A N 1
ATOM 2760 C CA . PRO A 1 391 ? 21.321 -16.467 -11.716 1.00 42.78 391 PRO A CA 1
ATOM 2761 C C . PRO A 1 391 ? 22.500 -16.303 -12.683 1.00 42.78 391 PRO A C 1
ATOM 2763 O O . PRO A 1 391 ? 23.219 -17.258 -12.975 1.00 42.78 391 PRO A O 1
ATOM 2766 N N . LEU A 1 392 ? 22.743 -15.068 -13.144 1.00 42.06 392 LEU A N 1
ATOM 2767 C CA . LEU A 1 392 ? 23.918 -14.750 -13.960 1.00 42.06 392 LEU A CA 1
ATOM 2768 C C . LEU A 1 392 ? 25.202 -15.261 -13.268 1.00 42.06 392 LEU A C 1
ATOM 2770 O O . LEU A 1 392 ? 25.389 -14.988 -12.070 1.00 42.06 392 LEU A O 1
ATOM 2774 N N . PRO A 1 393 ? 26.111 -15.945 -13.998 1.00 38.72 393 PRO A N 1
ATOM 2775 C CA . PRO A 1 393 ? 27.346 -16.465 -13.429 1.00 38.72 393 PRO A CA 1
ATOM 2776 C C . PRO A 1 393 ? 28.147 -15.354 -12.742 1.00 38.72 393 PRO A C 1
ATOM 2778 O O . PRO A 1 393 ? 28.246 -14.231 -13.246 1.00 38.72 393 PRO A O 1
ATOM 2781 N N . ALA A 1 394 ? 28.734 -15.677 -11.584 1.00 41.66 394 ALA A N 1
ATOM 2782 C CA . ALA A 1 394 ? 29.404 -14.735 -10.681 1.00 41.66 394 ALA A CA 1
ATOM 2783 C C . ALA A 1 394 ? 30.463 -13.839 -11.361 1.00 41.66 394 ALA A C 1
ATOM 2785 O O . ALA A 1 394 ? 30.734 -12.733 -10.893 1.00 41.66 394 ALA A O 1
ATOM 2786 N N . GLU A 1 395 ? 31.021 -14.280 -12.488 1.00 37.66 395 GLU A N 1
ATOM 2787 C CA . GLU A 1 395 ? 32.026 -13.563 -13.276 1.00 37.66 395 GLU A CA 1
ATOM 2788 C C . GLU A 1 395 ? 31.484 -12.296 -13.962 1.00 37.66 395 GLU A C 1
ATOM 2790 O O . GLU A 1 395 ? 32.216 -11.314 -14.084 1.00 37.66 395 GLU A O 1
ATOM 2795 N N . ARG A 1 396 ? 30.190 -12.236 -14.320 1.00 40.12 396 ARG A N 1
ATOM 2796 C CA . ARG A 1 396 ? 29.582 -11.023 -14.912 1.00 40.12 396 ARG A CA 1
ATOM 2797 C C . ARG A 1 396 ? 29.136 -9.986 -13.882 1.00 40.12 396 ARG A C 1
ATOM 2799 O O . ARG A 1 396 ? 28.963 -8.825 -14.242 1.00 40.12 396 ARG A O 1
ATOM 2806 N N . ARG A 1 397 ? 29.041 -10.348 -12.595 1.00 42.59 397 ARG A N 1
ATOM 2807 C CA . ARG A 1 397 ? 28.750 -9.391 -11.504 1.00 42.59 397 ARG A CA 1
ATOM 2808 C C . ARG A 1 397 ? 29.893 -8.395 -11.259 1.00 42.59 397 ARG A C 1
ATOM 2810 O O . ARG A 1 397 ? 29.684 -7.392 -10.589 1.00 42.59 397 ARG A O 1
ATOM 2817 N N . ARG A 1 398 ? 31.094 -8.657 -11.793 1.00 39.47 398 ARG A N 1
ATOM 2818 C CA . ARG A 1 398 ? 32.299 -7.818 -11.624 1.00 39.47 398 ARG A CA 1
ATOM 2819 C C . ARG A 1 398 ? 32.623 -6.920 -12.829 1.00 39.47 398 ARG A C 1
ATOM 2821 O O . ARG A 1 398 ? 33.640 -6.236 -12.808 1.00 39.47 398 ARG A O 1
ATOM 2828 N N . GLY A 1 399 ? 31.799 -6.929 -13.879 1.00 34.06 399 GLY A N 1
ATOM 2829 C CA . GLY A 1 399 ? 32.173 -6.407 -15.200 1.00 34.06 399 GLY A CA 1
ATOM 2830 C C . GLY A 1 399 ? 31.955 -4.915 -15.477 1.00 34.06 399 GLY A C 1
ATOM 2831 O O . GLY A 1 399 ? 32.349 -4.467 -16.549 1.00 34.06 399 GLY A O 1
ATOM 2832 N N . GLN A 1 400 ? 31.346 -4.126 -14.585 1.00 41.41 400 GLN A N 1
ATOM 2833 C CA . GLN A 1 400 ? 31.133 -2.691 -14.833 1.00 41.41 400 GLN A CA 1
ATOM 2834 C C . GLN A 1 400 ? 31.395 -1.866 -13.568 1.00 41.41 400 GLN A C 1
ATOM 2836 O O . GLN A 1 400 ? 30.631 -1.921 -12.612 1.00 41.41 400 GLN A O 1
ATOM 2841 N N . GLY A 1 401 ? 32.497 -1.107 -13.585 1.00 31.39 401 GLY A N 1
ATOM 2842 C CA . GLY A 1 401 ? 32.868 -0.143 -12.545 1.00 31.39 401 GLY A CA 1
ATOM 2843 C C . GLY A 1 401 ? 34.092 -0.548 -11.723 1.00 31.39 401 GLY A C 1
ATOM 2844 O O . GLY A 1 401 ? 33.975 -0.942 -10.567 1.00 31.39 401 GLY A O 1
ATOM 2845 N N . GLY A 1 402 ? 35.286 -0.427 -12.309 1.00 30.69 402 GLY A N 1
ATOM 2846 C CA . GLY A 1 402 ? 36.545 -0.491 -11.569 1.00 30.69 402 GLY A CA 1
ATOM 2847 C C . GLY A 1 402 ? 36.642 0.655 -10.561 1.00 30.69 402 GLY A C 1
ATOM 2848 O O . GLY A 1 402 ? 36.871 1.801 -10.932 1.00 30.69 402 GLY A O 1
ATOM 2849 N N . GLY A 1 403 ? 36.467 0.322 -9.287 1.00 25.70 403 GLY A N 1
ATOM 2850 C CA . GLY A 1 403 ? 36.655 1.201 -8.140 1.00 25.70 403 GLY A CA 1
ATOM 2851 C C . GLY A 1 403 ? 36.307 0.425 -6.878 1.00 25.70 403 GLY A C 1
ATOM 2852 O O . GLY A 1 403 ? 35.150 0.094 -6.648 1.00 25.70 403 GLY A O 1
ATOM 2853 N N . SER A 1 404 ? 37.319 0.064 -6.095 1.00 34.00 404 SER A N 1
ATOM 2854 C CA . SER A 1 404 ? 37.202 -0.733 -4.874 1.00 34.00 404 SER A CA 1
ATOM 2855 C C . SER A 1 404 ? 36.161 -0.163 -3.904 1.00 34.00 404 SER A C 1
ATOM 2857 O O . SER A 1 404 ? 36.441 0.781 -3.167 1.00 34.00 404 SER A O 1
ATOM 2859 N N . LEU A 1 405 ? 34.979 -0.773 -3.864 1.00 28.02 405 LEU A N 1
ATOM 2860 C CA . LEU A 1 405 ? 33.995 -0.602 -2.805 1.00 28.02 405 LEU A CA 1
ATOM 2861 C C . LEU A 1 405 ? 33.442 -1.979 -2.438 1.00 28.02 405 LEU A C 1
ATOM 2863 O O . LEU A 1 405 ? 32.455 -2.451 -2.992 1.00 28.02 405 LEU A O 1
ATOM 2867 N N . GLN A 1 406 ? 34.077 -2.616 -1.453 1.00 29.31 406 GLN A N 1
ATOM 2868 C CA . GLN A 1 406 ? 33.338 -3.458 -0.517 1.00 29.31 406 GLN A CA 1
ATOM 2869 C C . GLN A 1 406 ? 32.287 -2.554 0.149 1.00 29.31 406 GLN A C 1
ATOM 2871 O O . GLN A 1 406 ? 32.584 -1.863 1.119 1.00 29.31 406 GLN A O 1
ATOM 2876 N N . ARG A 1 407 ? 31.073 -2.484 -0.401 1.00 32.03 407 ARG A N 1
ATOM 2877 C CA . ARG A 1 407 ? 29.908 -1.910 0.282 1.00 32.03 407 ARG A CA 1
ATOM 2878 C C . ARG A 1 407 ? 28.827 -2.974 0.337 1.00 32.03 407 ARG A C 1
ATOM 2880 O O . ARG A 1 407 ? 28.574 -3.660 -0.648 1.00 32.03 407 ARG A O 1
ATOM 2887 N N . GLY A 1 408 ? 28.327 -3.168 1.553 1.00 27.11 408 GLY A N 1
ATOM 2888 C CA . GLY A 1 408 ? 27.538 -4.314 1.964 1.00 27.11 408 GLY A CA 1
ATOM 2889 C C . GLY A 1 408 ? 26.255 -4.491 1.166 1.00 27.11 408 GLY A C 1
ATOM 2890 O O . GLY A 1 408 ? 25.660 -3.533 0.680 1.00 27.11 408 GLY A O 1
ATOM 2891 N N . LEU A 1 409 ? 25.828 -5.750 1.094 1.00 27.41 409 LEU A N 1
ATOM 2892 C CA . LEU A 1 409 ? 24.437 -6.108 0.845 1.00 27.41 409 LEU A CA 1
ATOM 2893 C C . LEU A 1 409 ? 23.513 -5.189 1.670 1.00 27.41 409 LEU A C 1
ATOM 2895 O O . LEU A 1 409 ? 23.830 -4.936 2.840 1.00 27.41 409 LEU A O 1
ATOM 2899 N N . PRO A 1 410 ? 22.386 -4.705 1.116 1.00 32.09 410 PRO A N 1
ATOM 2900 C CA . PRO A 1 410 ? 21.397 -3.993 1.910 1.00 32.09 410 PRO A CA 1
ATOM 2901 C C . PRO A 1 410 ? 20.984 -4.894 3.075 1.00 32.09 410 PRO A C 1
ATOM 2903 O O . PRO A 1 410 ? 20.626 -6.058 2.884 1.00 32.09 410 PRO A O 1
ATOM 2906 N N . ALA A 1 411 ? 21.094 -4.379 4.298 1.00 32.47 411 ALA A N 1
ATOM 2907 C CA . ALA A 1 411 ? 20.679 -5.096 5.490 1.00 32.47 411 ALA A CA 1
ATOM 2908 C C . ALA A 1 411 ? 19.146 -5.204 5.495 1.00 32.47 411 ALA A C 1
ATOM 2910 O O . ALA A 1 411 ? 18.461 -4.381 6.091 1.00 32.47 411 ALA A O 1
ATOM 2911 N N . VAL A 1 412 ? 18.602 -6.219 4.818 1.00 34.31 412 VAL A N 1
ATOM 2912 C CA . VAL A 1 412 ? 17.188 -6.594 4.911 1.00 34.31 412 VAL A CA 1
ATOM 2913 C C . VAL A 1 412 ? 16.969 -7.177 6.306 1.00 34.31 412 VAL A C 1
ATOM 2915 O O . VAL A 1 412 ? 17.185 -8.365 6.541 1.00 34.31 412 VAL A O 1
ATOM 2918 N N . ARG A 1 413 ? 16.589 -6.334 7.270 1.00 38.31 413 ARG A N 1
ATOM 2919 C CA . ARG A 1 413 ? 16.078 -6.807 8.560 1.00 38.31 413 ARG A CA 1
ATOM 2920 C C . ARG A 1 413 ? 14.582 -7.056 8.412 1.00 38.31 413 ARG A C 1
ATOM 2922 O O . ARG A 1 413 ? 13.821 -6.112 8.236 1.00 38.31 413 ARG A O 1
ATOM 2929 N N . ARG A 1 414 ? 14.179 -8.328 8.472 1.00 32.31 414 ARG A N 1
ATOM 2930 C CA . ARG A 1 414 ? 12.781 -8.709 8.706 1.00 32.31 414 ARG A CA 1
ATOM 2931 C C . ARG A 1 414 ? 12.457 -8.408 10.173 1.00 32.31 414 ARG A C 1
ATOM 2933 O O . ARG A 1 414 ? 13.215 -8.839 11.045 1.00 32.31 414 ARG A O 1
ATOM 2940 N N . ARG A 1 415 ? 11.380 -7.672 10.428 1.00 35.34 415 ARG A N 1
ATOM 2941 C CA . ARG A 1 415 ? 10.733 -7.582 11.740 1.00 35.34 415 ARG A CA 1
ATOM 2942 C C . ARG A 1 415 ? 9.288 -8.014 11.599 1.00 35.34 415 ARG A C 1
ATOM 2944 O O . ARG A 1 415 ? 8.691 -7.661 10.557 1.00 35.34 415 ARG A O 1
#

pLDDT: mean 74.22, std 20.91, range [23.61, 97.06]

Foldseek 3Di:
DVVVCVVVVVVVVVVVVVVVVVVVPPPPPDPAQAEAEEEAAPVCVVVCVVVQVVVCVVPVSYHYHYYYDHQVVQVVCVVVVVGVYYDYPDDQDAPPVVDDDDDDPPDFRDNDPVDTDDDPDDDDDDDDDDPVDDPPVQDVVNVVLLVVFAADADPPAPAAEEEEDELFAFLQQLRLQQQLLVLLLRAFYLAAWDADDDNGGTNQLLQPVPPPDDQADDPVRSSVCRRPRVYHYHHDDCRQNVNLVVVVVVCSVVVNCLDLVNSLCNVVSRVRSHNHQEYEYEQEEPDGGSHDDDVSSVSSQCSNCVVCVVVNHRYWYWYWYRNDRQFPDGDRPRSVVSSVCVLVLNDDDRSNLVSLLRNQVRVQSVVCVPDVDPDDDPDSVVSCVSSVRDPDPPVVVPPDDPDDDPDDDIPGDTD

Radius of gyration: 32.84 Å; chains: 1; bounding box: 81×58×128 Å